Protein AF-A0A7M4AUD6-F1 (afdb_monomer)

Structure (mmCIF, N/CA/C/O backbone):
data_AF-A0A7M4AUD6-F1
#
_entry.id   AF-A0A7M4AUD6-F1
#
loop_
_atom_site.group_PDB
_atom_site.id
_atom_site.type_symbol
_atom_site.label_atom_id
_atom_site.label_alt_id
_atom_site.label_comp_id
_atom_site.label_asym_id
_atom_site.label_entity_id
_atom_site.label_seq_id
_atom_site.pdbx_PDB_ins_code
_atom_site.Cartn_x
_atom_site.Cartn_y
_atom_site.Cartn_z
_atom_site.occupancy
_atom_site.B_iso_or_equiv
_atom_site.auth_seq_id
_atom_site.auth_comp_id
_atom_site.auth_asym_id
_atom_site.auth_atom_id
_atom_site.pdbx_PDB_model_num
ATOM 1 N N . GLY A 1 1 ? 20.350 31.105 -46.836 1.00 32.88 1 GLY A N 1
ATOM 2 C CA . GLY A 1 1 ? 19.743 32.089 -47.760 1.00 32.88 1 GLY A CA 1
ATOM 3 C C . GLY A 1 1 ? 19.470 31.411 -49.088 1.00 32.88 1 GLY A C 1
ATOM 4 O O . GLY A 1 1 ? 19.935 30.295 -49.262 1.00 32.88 1 GLY A O 1
ATOM 5 N N . LEU A 1 2 ? 18.734 32.041 -50.006 1.00 40.56 2 LEU A N 1
ATOM 6 C CA . LEU A 1 2 ? 18.528 31.498 -51.355 1.00 40.56 2 LEU A CA 1
ATOM 7 C C . LEU A 1 2 ? 19.766 31.753 -52.230 1.00 40.56 2 LEU A C 1
ATOM 9 O O . LEU A 1 2 ? 19.821 32.790 -52.878 1.00 40.56 2 LEU A O 1
ATOM 13 N N . ASP A 1 3 ? 20.747 30.846 -52.207 1.00 39.34 3 ASP A N 1
ATOM 14 C CA . ASP A 1 3 ? 21.697 30.588 -53.307 1.00 39.34 3 ASP A CA 1
ATOM 15 C C . ASP A 1 3 ? 22.658 29.434 -52.949 1.00 39.34 3 ASP A C 1
ATOM 17 O O . ASP A 1 3 ? 22.878 29.162 -51.773 1.00 39.34 3 ASP A O 1
ATOM 21 N N . GLN A 1 4 ? 23.268 28.822 -53.977 1.00 40.28 4 GLN A N 1
ATOM 22 C CA . GLN A 1 4 ? 24.236 27.702 -53.929 1.00 40.28 4 GLN A CA 1
ATOM 23 C C . GLN A 1 4 ? 23.682 26.326 -53.474 1.00 40.28 4 GLN A C 1
ATOM 25 O O . GLN A 1 4 ? 23.536 26.060 -52.289 1.00 40.28 4 GLN A O 1
ATOM 30 N N . GLY A 1 5 ? 23.505 25.397 -54.428 1.00 42.16 5 GLY A N 1
ATOM 31 C CA . GLY A 1 5 ? 23.509 23.943 -54.159 1.00 42.16 5 GLY A CA 1
ATOM 32 C C . GLY A 1 5 ? 22.155 23.212 -54.106 1.00 42.16 5 GLY A C 1
ATOM 33 O O . GLY A 1 5 ? 21.534 23.122 -53.060 1.00 42.16 5 GLY A O 1
ATOM 34 N N . MET A 1 6 ? 21.758 22.607 -55.236 1.00 48.66 6 MET A N 1
ATOM 35 C CA . MET A 1 6 ? 20.867 21.428 -55.411 1.00 48.66 6 MET A CA 1
ATOM 36 C C . MET A 1 6 ? 19.474 21.319 -54.740 1.00 48.66 6 MET A C 1
ATOM 38 O O . MET A 1 6 ? 18.712 20.435 -55.150 1.00 48.66 6 MET A O 1
ATOM 42 N N . SER A 1 7 ? 19.088 22.193 -53.810 1.00 41.62 7 SER A N 1
ATOM 43 C CA . SER A 1 7 ? 17.767 22.176 -53.169 1.00 41.62 7 SER A CA 1
ATOM 44 C C . SER A 1 7 ? 16.634 22.143 -54.210 1.00 41.62 7 SER A C 1
ATOM 46 O O . SER A 1 7 ? 16.610 22.934 -55.156 1.00 41.62 7 SER A O 1
ATOM 48 N N . GLY A 1 8 ? 15.717 21.179 -54.068 1.00 52.88 8 GLY A N 1
ATOM 49 C CA . GLY A 1 8 ? 14.586 20.976 -54.983 1.00 52.88 8 GLY A CA 1
ATOM 50 C C . GLY A 1 8 ? 14.844 20.097 -56.220 1.00 52.88 8 GLY A C 1
ATOM 51 O O . GLY A 1 8 ? 14.014 20.105 -57.129 1.00 52.88 8 GLY A O 1
ATOM 52 N N . ARG A 1 9 ? 15.958 19.345 -56.299 1.00 64.94 9 ARG A N 1
ATOM 53 C CA . ARG A 1 9 ? 16.200 18.369 -57.394 1.00 64.94 9 ARG A CA 1
ATOM 54 C C . ARG A 1 9 ? 16.497 16.926 -56.982 1.00 64.94 9 ARG A C 1
ATOM 56 O O . ARG A 1 9 ? 16.438 16.055 -57.849 1.00 64.94 9 ARG A O 1
ATOM 63 N N . LEU A 1 10 ? 16.819 16.658 -55.720 1.00 82.31 10 LEU A N 1
ATOM 64 C CA . LEU A 1 10 ? 16.993 15.288 -55.229 1.00 82.31 10 LEU A CA 1
ATOM 65 C C . LEU A 1 10 ? 15.625 14.639 -54.921 1.00 82.31 10 LEU A C 1
ATOM 67 O O . LEU A 1 10 ? 14.692 15.362 -54.552 1.00 82.31 10 LEU A O 1
ATOM 71 N N . PRO A 1 11 ? 15.473 13.305 -55.071 1.00 84.88 11 PRO A N 1
ATOM 72 C CA . PRO A 1 11 ? 14.270 12.586 -54.638 1.00 84.88 11 PRO A CA 1
ATOM 73 C C . PRO A 1 11 ? 13.962 12.882 -53.169 1.00 84.88 11 PRO A C 1
ATOM 75 O O . PRO A 1 11 ? 14.894 13.059 -52.395 1.00 84.88 11 PRO A O 1
ATOM 78 N N . PHE A 1 12 ? 12.686 12.955 -52.782 1.00 87.50 12 PHE A N 1
ATOM 79 C CA . PHE A 1 12 ? 12.268 13.220 -51.392 1.00 87.50 12 PHE A CA 1
ATOM 80 C C . PHE A 1 12 ? 13.011 14.390 -50.712 1.00 87.50 12 PHE A C 1
ATOM 82 O O . PHE A 1 12 ? 13.318 14.331 -49.524 1.00 87.50 12 PHE A O 1
ATOM 89 N N . GLY A 1 13 ? 13.352 15.437 -51.474 1.00 87.00 13 GLY A N 1
ATOM 90 C CA . GLY A 1 13 ? 13.881 16.694 -50.943 1.00 87.00 13 GLY A CA 1
ATOM 91 C C . GLY A 1 13 ? 15.142 16.583 -50.079 1.00 87.00 13 GLY A C 1
ATOM 92 O O . GLY A 1 13 ? 15.299 17.424 -49.199 1.00 87.00 13 GLY A O 1
ATOM 93 N N . LEU A 1 14 ? 16.001 15.573 -50.299 1.00 90.62 14 LEU A N 1
ATOM 94 C CA . LEU A 1 14 ? 17.232 15.362 -49.518 1.00 90.62 14 LEU A CA 1
ATOM 95 C C . LEU A 1 14 ? 18.057 16.652 -49.389 1.00 90.62 14 LEU A C 1
ATOM 97 O O . LEU A 1 14 ? 18.409 17.265 -50.402 1.00 90.62 14 LEU A O 1
ATOM 101 N N . ASP A 1 15 ? 18.421 17.001 -48.157 1.00 90.81 15 ASP A N 1
ATOM 102 C CA . ASP A 1 15 ? 19.381 18.061 -47.857 1.00 90.81 15 ASP A CA 1
ATOM 103 C C . ASP A 1 15 ? 20.747 17.431 -47.559 1.00 90.81 15 ASP A C 1
ATOM 105 O O . ASP A 1 15 ? 20.981 16.894 -46.476 1.00 90.81 15 ASP A O 1
ATOM 109 N N . ILE A 1 16 ? 21.628 17.419 -48.563 1.00 92.50 16 ILE A N 1
ATOM 110 C CA . ILE A 1 16 ? 22.981 16.863 -48.446 1.00 92.50 16 ILE A CA 1
ATOM 111 C C . ILE A 1 16 ? 23.945 18.005 -48.137 1.00 92.50 16 ILE A C 1
ATOM 113 O O . ILE A 1 16 ? 24.205 18.855 -48.991 1.00 92.50 16 ILE A O 1
ATOM 117 N N . GLN A 1 17 ? 24.480 18.011 -46.920 1.00 92.12 17 GLN A N 1
ATOM 118 C CA . GLN A 1 17 ? 25.350 19.068 -46.417 1.00 92.12 17 GLN A CA 1
ATOM 119 C C . GLN A 1 17 ? 26.818 18.630 -46.459 1.00 92.12 17 GLN A C 1
ATOM 121 O O . GLN A 1 17 ? 27.155 17.497 -46.105 1.00 92.12 17 GLN A O 1
ATOM 126 N N . SER A 1 18 ? 27.695 19.533 -46.907 1.00 92.38 18 SER A N 1
ATOM 127 C CA . SER A 1 18 ? 29.137 19.274 -46.986 1.00 92.38 18 SER A CA 1
ATOM 128 C C . SER A 1 18 ? 29.755 19.229 -45.592 1.00 92.38 18 SER A C 1
ATOM 130 O O . SER A 1 18 ? 29.495 20.100 -44.762 1.00 92.38 18 SER A O 1
ATOM 132 N N . ARG A 1 19 ? 30.591 18.221 -45.357 1.00 89.62 19 ARG A N 1
ATOM 133 C CA . ARG A 1 19 ? 31.371 18.000 -44.134 1.00 89.62 19 ARG A CA 1
ATOM 134 C C . ARG A 1 19 ? 32.836 17.718 -44.510 1.00 89.62 19 ARG A C 1
ATOM 136 O O . ARG A 1 19 ? 33.504 16.890 -43.908 1.00 89.62 19 ARG A O 1
ATOM 143 N N . ASP A 1 20 ? 33.334 18.401 -45.541 1.00 83.06 20 ASP A N 1
ATOM 144 C CA . ASP A 1 20 ? 34.629 18.187 -46.206 1.00 83.06 20 ASP A CA 1
ATOM 145 C C . ASP A 1 20 ? 35.834 18.796 -45.464 1.00 83.06 20 ASP A C 1
ATOM 147 O O . ASP A 1 20 ? 36.933 18.902 -46.010 1.00 83.06 20 ASP A O 1
ATOM 151 N N . THR A 1 21 ? 35.653 19.185 -44.198 1.00 84.44 21 THR A N 1
ATOM 152 C CA . THR A 1 21 ? 36.737 19.679 -43.340 1.00 84.44 21 THR A CA 1
ATOM 153 C C . THR A 1 21 ? 36.951 18.756 -42.144 1.00 84.44 21 THR A C 1
ATOM 155 O O . THR A 1 21 ? 35.994 18.260 -41.546 1.00 84.44 21 THR A O 1
ATOM 158 N N . ALA A 1 22 ? 38.217 18.563 -41.762 1.00 77.94 22 ALA A N 1
ATOM 159 C CA . ALA A 1 22 ? 38.640 17.600 -40.738 1.00 77.94 22 ALA A CA 1
ATOM 160 C C . ALA A 1 22 ? 38.043 17.826 -39.331 1.00 77.94 22 ALA A C 1
ATOM 162 O O . ALA A 1 22 ? 38.144 16.945 -38.486 1.00 77.94 22 ALA A O 1
ATOM 163 N N . SER A 1 23 ? 37.424 18.984 -39.073 1.00 81.00 23 SER A N 1
ATOM 164 C CA . SER A 1 23 ? 36.702 19.306 -37.831 1.00 81.00 23 SER A CA 1
ATOM 165 C C . SER A 1 23 ? 35.174 19.252 -37.979 1.00 81.00 23 SER A C 1
ATOM 167 O O . SER A 1 23 ? 34.469 19.877 -37.194 1.00 81.00 23 SER A O 1
ATOM 169 N N . THR A 1 24 ? 34.670 18.619 -39.043 1.00 86.69 24 THR A N 1
ATOM 170 C CA . THR A 1 24 ? 33.230 18.487 -39.341 1.00 86.69 24 THR A CA 1
ATOM 171 C C . THR A 1 24 ? 32.857 17.165 -40.020 1.00 86.69 24 THR A C 1
ATOM 173 O O . THR A 1 24 ? 31.675 16.820 -40.029 1.00 86.69 24 THR A O 1
ATOM 176 N N . GLN A 1 25 ? 33.825 16.454 -40.614 1.00 91.75 25 GLN A N 1
ATOM 177 C CA . GLN A 1 25 ? 33.638 15.126 -41.207 1.00 91.75 25 GLN A CA 1
ATOM 178 C C . GLN A 1 25 ? 33.206 14.101 -40.152 1.00 91.75 25 GLN A C 1
ATOM 180 O O . GLN A 1 25 ? 33.676 14.144 -39.015 1.00 91.75 25 GLN A O 1
ATOM 185 N N . VAL A 1 26 ? 32.370 13.139 -40.540 1.00 95.25 26 VAL A N 1
ATOM 186 C CA . VAL A 1 26 ? 32.056 11.998 -39.670 1.00 95.25 26 VAL A CA 1
ATOM 187 C C . VAL A 1 26 ? 33.244 11.039 -39.713 1.00 95.25 26 VAL A C 1
ATOM 189 O O . VAL A 1 26 ? 33.666 10.628 -40.797 1.00 95.25 26 VAL A O 1
ATOM 192 N N . THR A 1 27 ? 33.803 10.703 -38.552 1.00 95.12 27 THR A N 1
ATOM 193 C CA . THR A 1 27 ? 34.946 9.792 -38.389 1.00 95.12 27 THR A CA 1
ATOM 194 C C . THR A 1 27 ? 34.525 8.512 -37.677 1.00 95.12 27 THR A C 1
ATOM 196 O O . THR A 1 27 ? 33.430 8.429 -37.134 1.00 95.12 27 THR A O 1
ATOM 199 N N . PHE A 1 28 ? 35.413 7.521 -37.599 1.00 94.31 28 PHE A N 1
ATOM 200 C CA . PHE A 1 28 ? 35.179 6.307 -36.810 1.00 94.31 28 PHE A CA 1
ATOM 201 C C . PHE A 1 28 ? 34.863 6.581 -35.325 1.00 94.31 28 PHE A C 1
ATOM 203 O O . PHE A 1 28 ? 34.164 5.796 -34.699 1.00 94.31 28 PHE A O 1
ATOM 210 N N . THR A 1 29 ? 35.334 7.699 -34.759 1.00 92.56 29 THR A N 1
ATOM 211 C CA . THR A 1 29 ? 35.031 8.100 -33.371 1.00 92.56 29 THR A CA 1
ATOM 212 C C . THR A 1 29 ? 33.822 9.032 -33.244 1.00 92.56 29 THR A C 1
ATOM 214 O O . THR A 1 29 ? 33.433 9.346 -32.123 1.00 92.56 29 THR A O 1
ATOM 217 N N . THR A 1 30 ? 33.253 9.512 -34.356 1.00 94.31 30 THR A N 1
ATOM 218 C CA . THR A 1 30 ? 32.030 10.341 -34.370 1.00 94.31 30 THR A CA 1
ATOM 219 C C . THR A 1 30 ? 30.883 9.734 -35.181 1.00 94.31 30 THR A C 1
ATOM 221 O O . THR A 1 30 ? 29.860 10.383 -35.380 1.00 94.31 30 THR A O 1
ATOM 224 N N . MET A 1 31 ? 31.018 8.484 -35.631 1.00 94.06 31 MET A N 1
ATOM 225 C CA . MET A 1 31 ? 29.926 7.693 -36.193 1.00 94.06 31 MET A CA 1
ATOM 226 C C . MET A 1 31 ? 29.194 6.915 -35.098 1.00 94.06 31 MET A C 1
ATOM 228 O O . MET A 1 31 ? 29.800 6.458 -34.133 1.00 94.06 31 MET A O 1
ATOM 232 N N . ASP A 1 32 ? 27.900 6.722 -35.305 1.00 93.44 32 ASP A N 1
ATOM 233 C CA . ASP A 1 32 ? 27.017 5.907 -34.479 1.00 93.44 32 ASP A CA 1
ATOM 234 C C . ASP A 1 32 ? 26.301 4.876 -35.360 1.00 93.44 32 ASP A C 1
ATOM 236 O O . ASP A 1 32 ? 25.828 5.211 -36.454 1.00 93.44 32 ASP A O 1
ATOM 240 N N . LEU A 1 33 ? 26.223 3.632 -34.888 1.00 93.69 33 LEU A N 1
ATOM 241 C CA . LEU A 1 33 ? 25.530 2.526 -35.546 1.00 93.69 33 LEU A CA 1
ATOM 242 C C . LEU A 1 33 ? 24.114 2.424 -34.982 1.00 93.69 33 LEU A C 1
ATOM 244 O O . LEU A 1 33 ? 23.814 1.570 -34.156 1.00 93.69 33 LEU A O 1
ATOM 248 N N . ALA A 1 34 ? 23.254 3.325 -35.449 1.00 93.31 34 ALA A N 1
ATOM 249 C CA . ALA A 1 34 ? 21.864 3.428 -35.016 1.00 93.31 34 ALA A CA 1
ATOM 250 C C . ALA A 1 34 ? 21.005 2.202 -35.376 1.00 93.31 34 ALA A C 1
ATOM 252 O O . ALA A 1 34 ? 19.986 1.969 -34.733 1.00 93.31 34 ALA A O 1
ATOM 253 N N . ASP A 1 35 ? 21.431 1.420 -36.370 1.00 93.75 35 ASP A N 1
ATOM 254 C CA . ASP A 1 35 ? 20.956 0.056 -36.584 1.00 93.75 35 ASP A CA 1
ATOM 255 C C . ASP A 1 35 ? 22.122 -0.827 -37.080 1.00 93.75 35 ASP A C 1
ATOM 257 O O . ASP A 1 35 ? 22.468 -0.793 -38.270 1.00 93.75 35 ASP A O 1
ATOM 261 N N . PRO A 1 36 ? 22.766 -1.595 -36.179 1.00 92.19 36 PRO A N 1
ATOM 262 C CA . PRO A 1 36 ? 23.865 -2.491 -36.522 1.00 92.19 36 PRO A CA 1
ATOM 263 C C . PRO A 1 36 ? 23.391 -3.867 -37.022 1.00 92.19 36 PRO A C 1
ATOM 265 O O . PRO A 1 36 ? 24.218 -4.622 -37.535 1.00 92.19 36 PRO A O 1
ATOM 268 N N . PHE A 1 37 ? 22.100 -4.197 -36.888 1.00 93.12 37 PHE A N 1
ATOM 269 C CA . PHE A 1 37 ? 21.542 -5.533 -37.147 1.00 93.12 37 PHE A CA 1
ATOM 270 C C . PHE A 1 37 ? 20.796 -5.626 -38.490 1.00 93.12 37 PHE A C 1
ATOM 272 O O . PHE A 1 37 ? 20.605 -6.719 -39.023 1.00 93.12 37 PHE A O 1
ATOM 279 N N . HIS A 1 38 ? 20.448 -4.487 -39.103 1.00 94.81 38 HIS A N 1
ATOM 280 C CA . HIS A 1 38 ? 19.862 -4.413 -40.445 1.00 94.81 38 HIS A CA 1
ATOM 281 C C . HIS A 1 38 ? 20.625 -5.281 -41.475 1.00 94.81 38 HIS A C 1
ATOM 283 O O . HIS A 1 38 ? 21.850 -5.161 -41.561 1.00 94.81 38 HIS A O 1
ATOM 289 N N . PRO A 1 39 ? 19.958 -6.006 -42.403 1.00 93.69 39 PRO A N 1
ATOM 290 C CA . PRO A 1 39 ? 20.585 -6.836 -43.456 1.00 93.69 39 PRO A CA 1
ATOM 291 C C . PRO A 1 39 ? 21.503 -6.123 -44.478 1.00 93.69 39 PRO A C 1
ATOM 293 O O . PRO A 1 39 ? 21.916 -6.705 -45.486 1.00 93.69 39 PRO A O 1
ATOM 296 N N . ILE A 1 40 ? 21.808 -4.839 -44.261 1.00 95.19 40 ILE A N 1
ATOM 297 C CA . ILE A 1 40 ? 22.865 -4.096 -44.966 1.00 95.19 40 ILE A CA 1
ATOM 298 C C . ILE A 1 40 ? 24.208 -4.215 -44.215 1.00 95.19 40 ILE A C 1
ATOM 300 O O . ILE A 1 40 ? 25.267 -4.222 -44.844 1.00 95.19 40 ILE A O 1
ATOM 304 N N . MET A 1 41 ? 24.160 -4.396 -42.895 1.00 93.31 41 MET A N 1
ATOM 305 C CA . MET A 1 41 ? 25.296 -4.595 -41.995 1.00 93.31 41 MET A CA 1
ATOM 306 C C . MET A 1 41 ? 25.740 -6.072 -41.895 1.00 93.31 41 MET A C 1
ATOM 308 O O . MET A 1 41 ? 26.772 -6.352 -41.290 1.00 93.31 41 MET A O 1
ATOM 312 N N . ASP A 1 42 ? 25.040 -7.001 -42.569 1.00 90.44 42 ASP A N 1
ATOM 313 C CA . ASP A 1 42 ? 25.424 -8.410 -42.790 1.00 90.44 42 ASP A CA 1
ATOM 314 C C . ASP A 1 42 ? 26.950 -8.583 -42.978 1.00 90.44 42 ASP A C 1
ATOM 316 O O . ASP A 1 42 ? 27.497 -8.260 -44.038 1.00 90.44 42 ASP A O 1
ATOM 320 N N . ASN A 1 43 ? 27.638 -9.178 -41.998 1.00 88.25 43 ASN A N 1
ATOM 321 C CA . ASN A 1 43 ? 29.085 -9.469 -42.036 1.00 88.25 43 ASN A CA 1
ATOM 322 C C . ASN A 1 43 ? 29.997 -8.225 -42.205 1.00 88.25 43 ASN A C 1
ATOM 324 O O . ASN A 1 43 ? 31.140 -8.341 -42.657 1.00 88.25 43 ASN A O 1
ATOM 328 N N . VAL A 1 44 ? 29.521 -7.030 -41.848 1.00 90.19 44 VAL A N 1
ATOM 329 C CA . VAL A 1 44 ? 30.289 -5.779 -41.901 1.00 90.19 44 VAL A CA 1
ATOM 330 C C . VAL A 1 44 ? 31.109 -5.620 -40.618 1.00 90.19 44 VAL A C 1
ATOM 332 O O . VAL A 1 44 ? 30.590 -5.229 -39.577 1.00 90.19 44 VAL A O 1
ATOM 335 N N . ASN A 1 45 ? 32.418 -5.896 -40.681 1.00 88.62 45 ASN A N 1
ATOM 336 C CA . ASN A 1 45 ? 33.321 -5.631 -39.556 1.00 88.62 45 ASN A CA 1
ATOM 337 C C . ASN A 1 45 ? 33.435 -4.117 -39.317 1.00 88.62 45 ASN A C 1
ATOM 339 O O . ASN A 1 45 ? 34.092 -3.404 -40.077 1.00 88.62 45 ASN A O 1
ATOM 343 N N . THR A 1 46 ? 32.822 -3.641 -38.237 1.00 88.31 46 THR A N 1
ATOM 344 C CA . THR A 1 46 ? 32.722 -2.220 -37.877 1.00 88.31 46 THR A CA 1
ATOM 345 C C . THR A 1 46 ? 34.090 -1.554 -37.696 1.00 88.31 46 THR A C 1
ATOM 347 O O . THR A 1 46 ? 34.279 -0.410 -38.097 1.00 88.31 46 THR A O 1
ATOM 350 N N . ASN A 1 47 ? 35.101 -2.285 -37.221 1.00 89.56 47 ASN A N 1
ATOM 351 C CA . ASN A 1 47 ? 36.463 -1.762 -37.063 1.00 89.56 47 ASN A CA 1
ATOM 352 C C . ASN A 1 47 ? 37.131 -1.379 -38.400 1.00 89.56 47 ASN A C 1
ATOM 354 O O . ASN A 1 47 ? 38.097 -0.619 -38.408 1.00 89.56 47 ASN A O 1
ATOM 358 N N . ALA A 1 48 ? 36.631 -1.867 -39.543 1.00 88.88 48 ALA A N 1
ATOM 359 C CA . ALA A 1 48 ? 37.172 -1.507 -40.854 1.00 88.88 48 ALA A CA 1
ATOM 360 C C . ALA A 1 48 ? 36.942 -0.025 -41.213 1.00 88.88 48 ALA A C 1
ATOM 362 O O . ALA A 1 48 ? 37.763 0.548 -41.930 1.00 88.88 48 ALA A O 1
ATOM 363 N N . PHE A 1 49 ? 35.896 0.615 -40.668 1.00 91.31 49 PHE A N 1
ATOM 364 C CA . PHE A 1 49 ? 35.634 2.052 -40.838 1.00 91.31 49 PHE A CA 1
ATOM 365 C C . PHE A 1 49 ? 36.808 2.925 -40.355 1.00 91.31 49 PHE A C 1
ATOM 367 O O . PHE A 1 49 ? 37.091 3.965 -40.947 1.00 91.31 49 PHE A O 1
ATOM 374 N N . GLN A 1 50 ? 37.564 2.476 -39.343 1.00 91.62 50 GLN A N 1
ATOM 375 C CA . GLN A 1 50 ? 38.764 3.171 -38.863 1.00 91.62 50 GLN A CA 1
ATOM 376 C C . GLN A 1 50 ? 39.859 3.293 -39.940 1.00 91.62 50 GLN A C 1
ATOM 378 O O . GLN A 1 50 ? 40.656 4.230 -39.906 1.00 91.62 50 GLN A O 1
ATOM 383 N N . GLY A 1 51 ? 39.910 2.352 -40.889 1.00 87.38 51 GLY A N 1
ATOM 384 C CA . GLY A 1 51 ? 40.964 2.234 -41.897 1.00 87.38 51 GLY A CA 1
ATOM 385 C C . GLY A 1 51 ? 40.675 2.898 -43.245 1.00 87.38 51 GLY A C 1
ATOM 386 O O . GLY A 1 51 ? 41.453 2.690 -44.175 1.00 87.38 51 GLY A O 1
ATOM 387 N N . PHE A 1 52 ? 39.575 3.647 -43.388 1.00 89.44 52 PHE A N 1
ATOM 388 C CA . PHE A 1 52 ? 39.176 4.245 -44.670 1.00 89.44 52 PHE A CA 1
ATOM 389 C C . PHE A 1 52 ? 40.178 5.298 -45.167 1.00 89.44 52 PHE A C 1
ATOM 391 O O . PHE A 1 52 ? 40.639 5.218 -46.307 1.00 89.44 52 PHE A O 1
ATOM 398 N N . ASP A 1 53 ? 40.572 6.244 -44.310 1.00 85.06 53 ASP A N 1
ATOM 399 C CA . ASP A 1 53 ? 41.620 7.225 -44.604 1.00 85.06 53 ASP A CA 1
ATOM 400 C C . ASP A 1 53 ? 42.573 7.459 -43.415 1.00 85.06 53 ASP A C 1
ATOM 402 O O . ASP A 1 53 ? 42.406 6.913 -42.324 1.00 85.06 53 ASP A O 1
ATOM 406 N N . ALA A 1 54 ? 43.604 8.284 -43.626 1.00 85.06 54 ALA A N 1
ATOM 407 C CA . ALA A 1 54 ? 44.639 8.582 -42.629 1.00 85.06 54 ALA A CA 1
ATOM 408 C C . ALA A 1 54 ? 44.156 9.412 -41.415 1.00 85.06 54 ALA A C 1
ATOM 410 O O . ALA A 1 54 ? 44.947 9.697 -40.516 1.00 85.06 54 ALA A O 1
ATOM 411 N N . THR A 1 55 ? 42.885 9.813 -41.398 1.00 86.06 55 THR A N 1
ATOM 412 C CA . THR A 1 55 ? 42.185 10.507 -40.306 1.00 86.06 55 THR A CA 1
ATOM 413 C C . THR A 1 55 ? 41.012 9.693 -39.745 1.00 86.06 55 THR A C 1
ATOM 415 O O . THR A 1 55 ? 40.254 10.208 -38.924 1.00 86.06 55 THR A O 1
ATOM 418 N N . SER A 1 56 ? 40.850 8.436 -40.183 1.00 91.31 56 SER A N 1
ATOM 419 C CA . SER A 1 56 ? 39.672 7.599 -39.918 1.00 91.31 56 SER A CA 1
ATOM 420 C C . SER A 1 56 ? 38.350 8.276 -40.317 1.00 91.31 56 SER A C 1
ATOM 422 O O . SER A 1 56 ? 37.336 8.112 -39.640 1.00 91.31 56 SER A O 1
ATOM 424 N N . GLY A 1 57 ? 38.365 9.058 -41.402 1.00 92.38 57 GLY A N 1
ATOM 425 C CA . GLY A 1 57 ? 37.182 9.667 -42.004 1.00 92.38 57 GLY A CA 1
ATOM 426 C C . GLY A 1 57 ? 36.267 8.619 -42.642 1.00 92.38 57 GLY A C 1
ATOM 427 O O . GLY A 1 57 ? 36.714 7.772 -43.410 1.00 92.38 57 GLY A O 1
ATOM 428 N N . VAL A 1 58 ? 34.975 8.686 -42.320 1.00 94.31 58 VAL A N 1
ATOM 429 C CA . VAL A 1 58 ? 33.930 7.756 -42.784 1.00 94.31 58 VAL A CA 1
ATOM 430 C C . VAL A 1 58 ? 33.011 8.426 -43.807 1.00 94.31 58 VAL A C 1
ATOM 432 O O . VAL A 1 58 ? 32.656 7.804 -44.807 1.00 94.31 58 VAL A O 1
ATOM 435 N N . ALA A 1 59 ? 32.664 9.704 -43.608 1.00 94.75 59 ALA A N 1
ATOM 436 C CA . ALA A 1 59 ? 31.910 10.486 -44.588 1.00 94.75 59 ALA A CA 1
ATOM 437 C C . ALA A 1 59 ? 32.270 11.982 -44.562 1.00 94.75 59 ALA A C 1
ATOM 439 O O . ALA A 1 59 ? 32.301 12.619 -43.508 1.00 94.75 59 ALA A O 1
ATOM 440 N N . GLN A 1 60 ? 32.467 12.553 -45.755 1.00 93.94 60 GLN A N 1
ATOM 441 C CA . GLN A 1 60 ? 32.733 13.986 -45.986 1.00 93.94 60 GLN A CA 1
ATOM 442 C C . GLN A 1 60 ? 31.458 14.780 -46.339 1.00 93.94 60 GLN A C 1
ATOM 444 O O . GLN A 1 60 ? 31.519 15.933 -46.761 1.00 93.94 60 GLN A O 1
ATOM 449 N N . ALA A 1 61 ? 30.286 14.167 -46.172 1.00 94.88 61 ALA A N 1
ATOM 450 C CA . ALA A 1 61 ? 28.977 14.801 -46.277 1.00 94.88 61 ALA A CA 1
ATOM 451 C C . ALA A 1 61 ? 27.969 14.057 -45.392 1.00 94.88 61 ALA A C 1
ATOM 453 O O . ALA A 1 61 ? 28.199 12.907 -45.015 1.00 94.88 61 ALA A O 1
ATOM 454 N N . VAL A 1 62 ? 26.837 14.690 -45.096 1.00 95.69 62 VAL A N 1
ATOM 455 C CA . VAL A 1 62 ? 25.734 14.111 -44.310 1.00 95.69 62 VAL A CA 1
ATOM 456 C C . VAL A 1 62 ? 24.393 14.413 -44.970 1.00 95.69 62 VAL A C 1
ATOM 458 O O . VAL A 1 62 ? 24.218 15.467 -45.581 1.00 95.69 62 VAL A O 1
ATOM 461 N N . LEU A 1 63 ? 23.436 13.497 -44.838 1.00 95.12 63 LEU A N 1
ATOM 462 C CA . LEU A 1 63 ? 22.023 13.784 -45.053 1.00 95.12 63 LEU A CA 1
ATOM 463 C C . LEU A 1 63 ? 21.457 14.415 -43.781 1.00 95.12 63 LEU A C 1
ATOM 465 O O . LEU A 1 63 ? 21.298 13.733 -42.769 1.00 95.12 63 LEU A O 1
ATOM 469 N N . ASN A 1 64 ? 21.122 15.700 -43.851 1.00 92.81 64 ASN A N 1
ATOM 470 C CA . ASN A 1 64 ? 20.479 16.404 -42.754 1.00 92.81 64 ASN A CA 1
ATOM 471 C C . ASN A 1 64 ? 18.978 16.078 -42.721 1.00 92.81 64 ASN A C 1
ATOM 473 O O . ASN A 1 64 ? 18.234 16.373 -43.658 1.00 92.81 64 ASN A O 1
ATOM 477 N N . THR A 1 65 ? 18.523 15.466 -41.628 1.00 90.19 65 THR A N 1
ATOM 478 C CA . THR A 1 65 ? 17.133 15.001 -41.461 1.00 90.19 65 THR A CA 1
ATOM 479 C C . THR A 1 65 ? 16.296 15.911 -40.556 1.00 90.19 65 THR A C 1
ATOM 481 O O . THR A 1 65 ? 15.249 15.513 -40.050 1.00 90.19 65 THR A O 1
ATOM 484 N N . LYS A 1 66 ? 16.700 17.179 -40.389 1.00 89.38 66 LYS A N 1
ATOM 485 C CA . LYS A 1 66 ? 15.967 18.186 -39.592 1.00 89.38 66 LYS A CA 1
ATOM 486 C C . LYS A 1 66 ? 14.789 18.825 -40.341 1.00 89.38 66 LYS A C 1
ATOM 488 O O . LYS A 1 66 ? 14.239 19.838 -39.909 1.00 89.38 66 LYS A O 1
ATOM 493 N N . SER A 1 67 ? 14.416 18.279 -41.499 1.00 82.19 67 SER A N 1
ATOM 494 C CA . SER A 1 67 ? 13.417 18.880 -42.379 1.00 82.19 67 SER A CA 1
ATOM 495 C C . SER A 1 67 ? 11.994 18.640 -41.871 1.00 82.19 67 SER A C 1
ATOM 497 O O . SER A 1 67 ? 11.485 17.525 -41.916 1.00 82.19 67 SER A O 1
ATOM 499 N N . VAL A 1 68 ? 11.313 19.714 -41.463 1.00 77.38 68 VAL A N 1
ATOM 500 C CA . VAL A 1 68 ? 9.903 19.689 -41.021 1.00 77.38 68 VAL A CA 1
ATOM 501 C C . VAL A 1 68 ? 8.885 19.595 -42.173 1.00 77.38 68 VAL A C 1
ATOM 503 O O . VAL A 1 68 ? 7.686 19.753 -41.955 1.00 77.38 68 VAL A O 1
ATOM 506 N N . SER A 1 69 ? 9.333 19.377 -43.415 1.00 85.50 69 SER A N 1
ATOM 507 C CA . SER A 1 69 ? 8.437 19.222 -44.568 1.00 85.50 69 SER A CA 1
ATOM 508 C C . SER A 1 69 ? 8.058 17.760 -44.782 1.00 85.50 69 SER A C 1
ATOM 510 O O . SER A 1 69 ? 8.930 16.913 -44.955 1.00 85.50 69 SER A O 1
ATOM 512 N N . SER A 1 70 ? 6.762 17.474 -44.913 1.00 85.50 70 SER A N 1
ATOM 513 C CA . SER A 1 70 ? 6.254 16.147 -45.299 1.00 85.50 70 SER A CA 1
ATOM 514 C C . SER A 1 70 ? 6.658 15.709 -46.717 1.00 85.50 70 SER A C 1
ATOM 516 O O . SER A 1 70 ? 6.509 14.542 -47.063 1.00 85.50 70 SER A O 1
ATOM 518 N N . SER A 1 71 ? 7.199 16.614 -47.543 1.00 86.12 71 SER A N 1
ATOM 519 C CA . SER A 1 71 ? 7.792 16.283 -48.850 1.00 86.12 71 SER A CA 1
ATOM 520 C C . SER A 1 71 ? 9.245 15.807 -48.782 1.00 86.12 71 SER A C 1
ATOM 522 O O . SER A 1 71 ? 9.773 15.344 -49.795 1.00 86.12 71 SER A O 1
ATOM 524 N N . ASN A 1 72 ? 9.906 15.983 -47.634 1.00 90.06 72 ASN A N 1
ATOM 525 C CA . ASN A 1 72 ? 11.345 15.802 -47.478 1.00 90.06 72 ASN A CA 1
ATOM 526 C C . ASN A 1 72 ? 11.634 14.637 -46.526 1.00 90.06 72 ASN A C 1
ATOM 528 O O . ASN A 1 72 ? 10.846 14.386 -45.620 1.00 90.06 72 ASN A O 1
ATOM 532 N N . VAL A 1 73 ? 12.759 13.936 -46.675 1.00 91.88 73 VAL A N 1
ATOM 533 C CA . VAL A 1 73 ? 13.216 12.977 -45.648 1.00 91.88 73 VAL A CA 1
ATOM 534 C C . VAL A 1 73 ? 13.438 13.730 -44.319 1.00 91.88 73 VAL A C 1
ATOM 536 O O . VAL A 1 73 ? 14.072 14.788 -44.340 1.00 91.88 73 VAL A O 1
ATOM 539 N N . PRO A 1 74 ? 12.918 13.243 -43.172 1.00 93.12 74 PRO A N 1
ATOM 540 C CA . PRO A 1 74 ? 12.269 11.945 -42.943 1.00 93.12 74 PRO A CA 1
ATOM 541 C C . PRO A 1 74 ? 10.747 11.937 -43.178 1.00 93.12 74 PRO A C 1
ATOM 543 O O . PRO A 1 74 ? 10.171 10.868 -43.353 1.00 93.12 74 PRO A O 1
ATOM 546 N N . GLY A 1 75 ? 10.078 13.095 -43.215 1.00 92.31 75 GLY A N 1
ATOM 547 C CA . GLY A 1 75 ? 8.618 13.209 -43.353 1.00 92.31 75 GLY A CA 1
ATOM 548 C C . GLY A 1 75 ? 8.030 12.522 -44.596 1.00 92.31 75 GLY A C 1
ATOM 549 O O . GLY A 1 75 ? 6.941 11.958 -44.523 1.00 92.31 75 GLY A O 1
ATOM 550 N N . ALA A 1 76 ? 8.774 12.474 -45.704 1.00 91.94 76 ALA A N 1
ATOM 551 C CA . ALA A 1 76 ? 8.407 11.732 -46.914 1.00 91.94 76 ALA A CA 1
ATOM 552 C C . ALA A 1 76 ? 8.278 10.214 -46.682 1.00 91.94 76 ALA A C 1
ATOM 554 O O . ALA A 1 76 ? 7.490 9.556 -47.356 1.00 91.94 76 ALA A O 1
ATOM 555 N N . CYS A 1 77 ? 9.022 9.679 -45.712 1.00 93.75 77 CYS A N 1
ATOM 556 C CA . CYS A 1 77 ? 8.998 8.286 -45.263 1.00 93.75 77 CYS A CA 1
ATOM 557 C C . CYS A 1 77 ? 8.042 8.103 -44.062 1.00 93.75 77 CYS A C 1
ATOM 559 O O . CYS A 1 77 ? 8.194 7.159 -43.298 1.00 93.75 77 CYS A O 1
ATOM 561 N N . ASN A 1 78 ? 7.104 9.034 -43.837 1.00 92.81 78 ASN A N 1
ATOM 562 C CA . ASN A 1 78 ? 6.260 9.120 -42.636 1.00 92.81 78 ASN A CA 1
ATOM 563 C C . ASN A 1 78 ? 7.033 9.316 -41.308 1.00 92.81 78 ASN A C 1
ATOM 565 O O . ASN A 1 78 ? 6.526 8.977 -40.244 1.00 92.81 78 ASN A O 1
ATOM 569 N N . GLY A 1 79 ? 8.247 9.877 -41.349 1.00 93.50 79 GLY A N 1
ATOM 570 C CA . GLY A 1 79 ? 9.075 10.126 -40.163 1.00 93.50 79 GLY A CA 1
ATOM 571 C C . GLY A 1 79 ? 10.106 9.029 -39.877 1.00 93.50 79 GLY A C 1
ATOM 572 O O . GLY A 1 79 ? 10.358 8.157 -40.708 1.00 93.50 79 GLY A O 1
ATOM 573 N N . PHE A 1 80 ? 10.731 9.110 -38.702 1.00 93.25 80 PHE A N 1
ATOM 574 C CA . PHE A 1 80 ? 11.753 8.168 -38.232 1.00 93.25 80 PHE A CA 1
ATOM 575 C C . PHE A 1 80 ? 11.141 6.851 -37.719 1.00 93.25 80 PHE A C 1
ATOM 577 O O . PHE A 1 80 ? 10.030 6.860 -37.183 1.00 93.25 80 PHE A O 1
ATOM 584 N N . MET A 1 81 ? 11.865 5.734 -37.852 1.00 92.31 81 MET A N 1
ATOM 585 C CA . MET A 1 81 ? 11.417 4.391 -37.439 1.00 92.31 81 MET A CA 1
ATOM 586 C C . MET A 1 81 ? 11.029 4.280 -35.959 1.00 92.31 81 MET A C 1
ATOM 588 O O . MET A 1 81 ? 10.062 3.588 -35.637 1.00 92.31 81 MET A O 1
ATOM 592 N N . GLU A 1 82 ? 11.730 5.009 -35.090 1.00 86.62 82 GLU A N 1
ATOM 593 C CA . GLU A 1 82 ? 11.518 5.073 -33.640 1.00 86.62 82 GLU A CA 1
ATOM 594 C C . GLU A 1 82 ? 10.190 5.772 -33.286 1.00 86.62 82 GLU A C 1
ATOM 596 O O . GLU A 1 82 ? 9.655 5.605 -32.202 1.00 86.62 82 GLU A O 1
ATOM 601 N N . ASN A 1 83 ? 9.623 6.539 -34.226 1.00 88.25 83 ASN A N 1
ATOM 602 C CA . ASN A 1 83 ? 8.345 7.247 -34.088 1.00 88.25 83 ASN A CA 1
ATOM 603 C C . ASN A 1 83 ? 7.258 6.626 -34.995 1.00 88.25 83 ASN A C 1
ATOM 605 O O . ASN A 1 83 ? 6.358 7.317 -35.471 1.00 88.25 83 ASN A O 1
ATOM 609 N N . GLY A 1 84 ? 7.378 5.333 -35.321 1.00 89.25 84 GLY A N 1
ATOM 610 C CA . GLY A 1 84 ? 6.432 4.604 -36.178 1.00 89.25 84 GLY A CA 1
ATOM 611 C C . GLY A 1 84 ? 6.547 4.880 -37.681 1.00 89.25 84 GLY A C 1
ATOM 612 O O . GLY A 1 84 ? 5.879 4.217 -38.478 1.00 89.25 84 GLY A O 1
ATOM 613 N N . GLY A 1 85 ? 7.416 5.809 -38.087 1.00 93.38 85 GLY A N 1
ATOM 614 C CA . GLY A 1 85 ? 7.721 6.097 -39.485 1.00 93.38 85 GLY A CA 1
ATOM 615 C C . GLY A 1 85 ? 8.545 5.002 -40.165 1.00 93.38 85 GLY A C 1
ATOM 616 O O . GLY A 1 85 ? 8.744 3.913 -39.626 1.00 93.38 85 GLY A O 1
ATOM 617 N N . TYR A 1 86 ? 9.026 5.299 -41.369 1.00 94.81 86 TYR A N 1
ATOM 618 C CA . TYR A 1 86 ? 9.728 4.351 -42.241 1.00 94.81 86 TYR A CA 1
ATOM 619 C C . TYR A 1 86 ? 11.075 4.885 -42.758 1.00 94.81 86 TYR A C 1
ATOM 621 O O . TYR A 1 86 ? 11.612 4.362 -43.738 1.00 94.81 86 TYR A O 1
ATOM 629 N N . PHE A 1 87 ? 11.622 5.939 -42.135 1.00 95.88 87 PHE A N 1
ATOM 630 C CA . PHE A 1 87 ? 13.029 6.308 -42.289 1.00 95.88 87 PHE A CA 1
ATOM 631 C C . PHE A 1 87 ? 13.882 5.646 -41.202 1.00 95.88 87 PHE A C 1
ATOM 633 O O . PHE A 1 87 ? 13.837 6.043 -40.036 1.00 95.88 87 PHE A O 1
ATOM 640 N N . GLN A 1 88 ? 14.678 4.662 -41.609 1.00 95.50 88 GLN A N 1
ATOM 641 C CA . GLN A 1 88 ? 15.657 3.972 -40.777 1.00 95.50 88 GLN A CA 1
ATOM 642 C C . GLN A 1 88 ? 17.025 4.644 -40.924 1.00 95.50 88 GLN A C 1
ATOM 644 O O . GLN A 1 88 ? 17.506 4.871 -42.041 1.00 95.50 88 GLN A O 1
ATOM 649 N N . ARG A 1 89 ? 17.670 4.949 -39.797 1.00 95.12 89 ARG A N 1
ATOM 650 C CA . ARG A 1 89 ? 19.057 5.427 -39.745 1.00 95.12 89 ARG A CA 1
ATOM 651 C C . ARG A 1 89 ? 19.929 4.223 -39.419 1.00 95.12 89 ARG A C 1
ATOM 653 O O . ARG A 1 89 ? 19.804 3.696 -38.328 1.00 95.12 89 ARG A O 1
ATOM 660 N N . LEU A 1 90 ? 20.794 3.801 -40.339 1.00 96.25 90 LEU A N 1
ATOM 661 C CA . LEU A 1 90 ? 21.710 2.682 -40.078 1.00 96.25 90 LEU A CA 1
ATOM 662 C C . LEU A 1 90 ? 23.024 3.198 -39.488 1.00 96.25 90 LEU A C 1
ATOM 664 O O . LEU A 1 90 ? 23.548 2.647 -38.526 1.00 96.25 90 LEU A O 1
ATOM 668 N N . ILE A 1 91 ? 23.529 4.306 -40.045 1.00 96.88 91 ILE A N 1
ATOM 669 C CA . ILE A 1 91 ? 24.729 4.993 -39.560 1.00 96.88 91 ILE A CA 1
ATOM 670 C C . ILE A 1 91 ? 24.478 6.507 -39.543 1.00 96.88 91 ILE A C 1
ATOM 672 O O . ILE A 1 91 ? 24.076 7.089 -40.559 1.00 96.88 91 ILE A O 1
ATOM 676 N N . ARG A 1 92 ? 24.728 7.150 -38.399 1.00 95.75 92 ARG A N 1
ATOM 677 C CA . ARG A 1 92 ? 24.542 8.595 -38.146 1.00 95.75 92 ARG A CA 1
ATOM 678 C C . ARG A 1 92 ? 25.767 9.200 -37.444 1.00 95.75 92 ARG A C 1
ATOM 680 O O . ARG A 1 92 ? 26.733 8.486 -37.193 1.00 95.75 92 ARG A O 1
ATOM 687 N N . SER A 1 93 ? 25.754 10.503 -37.172 1.00 95.12 93 SER A N 1
ATOM 688 C CA . SER A 1 93 ? 26.779 11.167 -36.353 1.00 95.12 93 SER A CA 1
ATOM 689 C C . SER A 1 93 ? 26.432 11.114 -34.858 1.00 95.12 93 SER A C 1
ATOM 691 O O . SER A 1 93 ? 25.266 11.274 -34.497 1.00 95.12 93 SER A O 1
ATOM 693 N N . THR A 1 94 ? 27.432 10.965 -33.983 1.00 93.81 94 THR A N 1
ATOM 694 C CA . THR A 1 94 ? 27.281 11.196 -32.530 1.00 93.81 94 THR A CA 1
ATOM 695 C C . THR A 1 94 ? 27.239 12.685 -32.179 1.00 93.81 94 THR A C 1
ATOM 697 O O . THR A 1 94 ? 26.665 13.052 -31.159 1.00 93.81 94 THR A O 1
ATOM 700 N N . GLU A 1 95 ? 27.797 13.561 -33.028 1.00 92.94 95 GLU A N 1
ATOM 701 C CA . GLU A 1 95 ? 27.686 15.020 -32.862 1.00 92.94 95 GLU A CA 1
ATOM 702 C C . GLU A 1 95 ? 26.245 15.506 -33.076 1.00 92.94 95 GLU A C 1
ATOM 704 O O . GLU A 1 95 ? 25.832 16.518 -32.512 1.00 92.94 95 GLU A O 1
ATOM 709 N N . ASP A 1 96 ? 25.497 14.808 -33.938 1.00 92.94 96 ASP A N 1
ATOM 710 C CA . ASP A 1 96 ? 24.129 15.147 -34.315 1.00 92.94 96 ASP A CA 1
ATOM 711 C C . ASP A 1 96 ? 23.409 13.922 -34.899 1.00 92.94 96 ASP A C 1
ATOM 713 O O . ASP A 1 96 ? 23.608 13.554 -36.060 1.00 92.94 96 ASP A O 1
ATOM 717 N N . ILE A 1 97 ? 22.523 13.299 -34.117 1.00 92.62 97 ILE A N 1
ATOM 718 C CA . ILE A 1 97 ? 21.809 12.081 -34.536 1.00 92.62 97 ILE A CA 1
ATOM 719 C C . ILE A 1 97 ? 20.857 12.296 -35.729 1.00 92.62 97 ILE A C 1
ATOM 721 O O . ILE A 1 97 ? 20.306 11.328 -36.263 1.00 92.62 97 ILE A O 1
ATOM 725 N N . GLN A 1 98 ? 20.620 13.544 -36.153 1.00 92.25 98 GLN A N 1
ATOM 726 C CA . GLN A 1 98 ? 19.839 13.864 -37.350 1.00 92.25 98 GLN A CA 1
ATOM 727 C C . GLN A 1 98 ? 20.712 14.014 -38.609 1.00 92.25 98 GLN A C 1
ATOM 729 O O . GLN A 1 98 ? 20.164 14.064 -39.713 1.00 92.25 98 GLN A O 1
ATOM 734 N N . ASP A 1 99 ? 22.039 14.012 -38.488 1.00 94.88 99 ASP A N 1
ATOM 735 C CA . ASP A 1 99 ? 22.960 13.943 -39.622 1.00 94.88 99 ASP A CA 1
ATOM 736 C C . ASP A 1 99 ? 23.290 12.469 -39.924 1.00 94.88 99 ASP A C 1
ATOM 738 O O . ASP A 1 99 ? 24.046 11.796 -39.222 1.00 94.88 99 ASP A O 1
ATOM 742 N N . THR A 1 100 ? 22.659 11.938 -40.974 1.00 95.88 100 THR A N 1
ATOM 743 C CA . THR A 1 100 ? 22.705 10.517 -41.361 1.00 95.88 100 THR A CA 1
ATOM 744 C C . THR A 1 100 ? 23.731 10.289 -42.476 1.00 95.88 100 THR A C 1
ATOM 746 O O . THR A 1 100 ? 23.763 11.052 -43.441 1.00 95.88 100 THR A O 1
ATOM 749 N N . VAL A 1 101 ? 24.541 9.226 -42.394 1.00 96.62 101 VAL A N 1
ATOM 750 C CA . VAL A 1 101 ? 25.538 8.860 -43.430 1.00 96.62 101 VAL A CA 1
ATOM 751 C C . VAL A 1 101 ? 25.222 7.543 -44.151 1.00 96.62 101 VAL A C 1
ATOM 753 O O . VAL A 1 101 ? 25.721 7.304 -45.255 1.00 96.62 101 VAL A O 1
ATOM 756 N N . LEU A 1 102 ? 24.336 6.720 -43.583 1.00 97.50 102 LEU A N 1
ATOM 757 C CA . LEU A 1 102 ? 23.668 5.603 -44.255 1.00 97.50 102 LEU A CA 1
ATOM 758 C C . LEU A 1 102 ? 22.243 5.448 -43.699 1.00 97.50 102 LEU A C 1
ATOM 760 O O . LEU A 1 102 ? 22.064 5.307 -42.490 1.00 97.50 102 LEU A O 1
ATOM 764 N N . GLY A 1 103 ? 21.232 5.462 -44.569 1.00 96.31 103 GLY A N 1
ATOM 765 C CA . GLY A 1 103 ? 19.828 5.334 -44.164 1.00 96.31 103 GLY A CA 1
ATOM 766 C C . GLY A 1 103 ? 18.908 4.819 -45.270 1.00 96.31 103 GLY A C 1
ATOM 767 O O . GLY A 1 103 ? 19.230 4.898 -46.459 1.00 96.31 103 GLY A O 1
ATOM 768 N N . VAL A 1 104 ? 17.754 4.294 -44.862 1.00 97.00 104 VAL A N 1
ATOM 769 C CA . VAL A 1 104 ? 16.753 3.637 -45.715 1.00 97.00 104 VAL A CA 1
ATOM 770 C C . VAL A 1 104 ? 15.393 4.309 -45.513 1.00 97.00 104 VAL A C 1
ATOM 772 O O . VAL A 1 104 ? 14.993 4.576 -44.389 1.00 97.00 104 VAL A O 1
ATOM 775 N N . CYS A 1 105 ? 14.681 4.598 -46.599 1.00 95.31 105 CYS A N 1
ATOM 776 C CA . CYS A 1 105 ? 13.364 5.237 -46.612 1.00 95.31 105 CYS A CA 1
ATOM 777 C C . CYS A 1 105 ? 12.378 4.350 -47.375 1.00 95.31 105 CYS A C 1
ATOM 779 O O . CYS A 1 105 ? 12.443 4.308 -48.609 1.00 95.31 105 CYS A O 1
ATOM 781 N N . SER A 1 106 ? 11.467 3.660 -46.687 1.00 94.69 106 SER A N 1
ATOM 782 C CA . SER A 1 106 ? 10.409 2.891 -47.360 1.00 94.69 106 SER A CA 1
ATOM 783 C C . SER A 1 106 ? 9.276 3.810 -47.821 1.00 94.69 106 SER A C 1
ATOM 785 O O . SER A 1 106 ? 8.832 4.698 -47.092 1.00 94.69 106 SER A O 1
ATOM 787 N N . TYR A 1 107 ? 8.812 3.621 -49.059 1.00 91.56 107 TYR A N 1
ATOM 788 C CA . TYR A 1 107 ? 7.831 4.491 -49.709 1.00 91.56 107 TYR A CA 1
ATOM 789 C C . TYR A 1 107 ? 6.965 3.711 -50.709 1.00 91.56 107 TYR A C 1
ATOM 791 O O . TYR A 1 107 ? 7.405 3.364 -51.809 1.00 91.56 107 TYR A O 1
ATOM 799 N N . PHE A 1 108 ? 5.709 3.449 -50.329 1.00 88.75 108 PHE A N 1
ATOM 800 C CA . PHE A 1 108 ? 4.804 2.524 -51.027 1.00 88.75 108 PHE A CA 1
ATOM 801 C C . PHE A 1 108 ? 5.497 1.176 -51.327 1.00 88.75 108 PHE A C 1
ATOM 803 O O . PHE A 1 108 ? 6.152 0.613 -50.460 1.00 88.75 108 PHE A O 1
ATOM 810 N N . SER A 1 109 ? 5.364 0.633 -52.541 1.00 89.69 109 SER A N 1
ATOM 811 C CA . SER A 1 109 ? 5.911 -0.672 -52.956 1.00 89.69 109 SER A CA 1
ATOM 812 C C . SER A 1 109 ? 7.431 -0.679 -53.213 1.00 89.69 109 SER A C 1
ATOM 814 O O . SER A 1 109 ? 7.903 -1.439 -54.059 1.00 89.69 109 SER A O 1
ATOM 816 N N . GLY A 1 110 ? 8.190 0.202 -52.564 1.00 90.56 110 GLY A N 1
ATOM 817 C CA . GLY A 1 110 ? 9.610 0.422 -52.818 1.00 90.56 110 GLY A CA 1
ATOM 818 C C . GLY A 1 110 ? 10.225 1.376 -51.796 1.00 90.56 110 GLY A C 1
ATOM 819 O O . GLY A 1 110 ? 9.751 1.480 -50.667 1.00 90.56 110 GLY A O 1
ATOM 820 N N . GLY A 1 111 ? 11.255 2.118 -52.202 1.00 92.44 111 GLY A N 1
ATOM 821 C CA . GLY A 1 111 ? 11.884 3.117 -51.344 1.00 92.44 111 GLY A CA 1
ATOM 822 C C . GLY A 1 111 ? 13.180 3.690 -51.909 1.00 92.44 111 GLY A C 1
ATOM 823 O O . GLY A 1 111 ? 13.419 3.659 -53.118 1.00 92.44 111 GLY A O 1
ATOM 824 N N . LEU A 1 112 ? 14.014 4.215 -51.015 1.00 93.00 112 LEU A N 1
ATOM 825 C CA . LEU A 1 112 ? 15.310 4.827 -51.298 1.00 93.00 112 LEU A CA 1
ATOM 826 C C . LEU A 1 112 ? 16.336 4.395 -50.242 1.00 93.00 112 LEU A C 1
ATOM 828 O O . LEU A 1 112 ? 16.039 4.427 -49.053 1.00 93.00 112 LEU A O 1
ATOM 832 N N . ILE A 1 113 ? 17.556 4.074 -50.673 1.00 96.25 113 ILE A N 1
ATOM 833 C CA . ILE A 1 113 ? 18.737 3.994 -49.802 1.00 96.25 113 ILE A CA 1
ATOM 834 C C . ILE A 1 113 ? 19.584 5.239 -50.081 1.00 96.25 113 ILE A C 1
ATOM 836 O O . ILE A 1 113 ? 19.820 5.569 -51.246 1.00 96.25 113 ILE A O 1
ATOM 840 N N . VAL A 1 114 ? 20.049 5.924 -49.037 1.00 95.19 114 VAL A N 1
ATOM 841 C CA . VAL A 1 114 ? 20.985 7.052 -49.144 1.00 95.19 114 VAL A CA 1
ATOM 842 C C . VAL A 1 114 ? 22.258 6.710 -48.390 1.00 95.19 114 VAL A C 1
ATOM 844 O O . VAL A 1 114 ? 22.196 6.261 -47.248 1.00 95.19 114 VAL A O 1
ATOM 847 N N . SER A 1 115 ? 23.411 6.972 -49.002 1.00 95.19 115 SER A N 1
ATOM 848 C CA . SER A 1 115 ? 24.684 7.013 -48.289 1.00 95.19 115 SER A CA 1
ATOM 849 C C . SER A 1 115 ? 25.547 8.172 -48.771 1.00 95.19 115 SER A C 1
ATOM 851 O O . SER A 1 115 ? 25.522 8.520 -49.952 1.00 95.19 115 SER A O 1
ATOM 853 N N . THR A 1 116 ? 26.304 8.755 -47.846 1.00 95.06 116 THR A N 1
ATOM 854 C CA . THR A 1 116 ? 27.345 9.764 -48.103 1.00 95.06 116 THR A CA 1
ATOM 855 C C . THR A 1 116 ? 28.763 9.213 -47.891 1.00 95.06 116 THR A C 1
ATOM 857 O O . THR A 1 116 ? 29.740 9.953 -47.994 1.00 95.06 116 THR A O 1
ATOM 860 N N . ILE A 1 117 ? 28.872 7.908 -47.623 1.00 94.44 117 ILE A N 1
ATOM 861 C CA . ILE A 1 117 ? 30.118 7.145 -47.511 1.00 94.44 117 ILE A CA 1
ATOM 862 C C . ILE A 1 117 ? 30.590 6.768 -48.926 1.00 94.44 117 ILE A C 1
ATOM 864 O O . ILE A 1 117 ? 29.773 6.352 -49.752 1.00 94.44 117 ILE A O 1
ATOM 868 N N . ASP A 1 118 ? 31.897 6.831 -49.216 1.00 90.81 118 ASP A N 1
ATOM 869 C CA . ASP A 1 118 ? 32.439 6.284 -50.473 1.00 90.81 118 ASP A CA 1
ATOM 870 C C . ASP A 1 118 ? 32.550 4.749 -50.418 1.00 90.81 118 ASP A C 1
ATOM 872 O O . ASP A 1 118 ? 33.620 4.142 -50.317 1.00 90.81 118 ASP A O 1
ATOM 876 N N . LEU A 1 119 ? 31.387 4.108 -50.521 1.00 90.56 119 LEU A N 1
ATOM 877 C CA . LEU A 1 119 ? 31.257 2.659 -50.612 1.00 90.56 119 LEU A CA 1
ATOM 878 C C . LEU A 1 119 ? 31.977 2.076 -51.843 1.00 90.56 119 LEU A C 1
ATOM 880 O O . LEU A 1 119 ? 32.326 0.899 -51.827 1.00 90.56 119 LEU A O 1
ATOM 884 N N . ALA A 1 120 ? 32.210 2.863 -52.901 1.00 86.75 120 ALA A N 1
ATOM 885 C CA . ALA A 1 120 ? 32.846 2.390 -54.130 1.00 86.75 120 ALA A CA 1
ATOM 886 C C . ALA A 1 120 ? 34.373 2.263 -54.002 1.00 86.75 120 ALA A C 1
ATOM 888 O O . ALA A 1 120 ? 34.959 1.377 -54.628 1.00 86.75 120 ALA A O 1
ATOM 889 N N . THR A 1 121 ? 35.004 3.114 -53.189 1.00 88.56 121 THR A N 1
ATOM 890 C CA . THR A 1 121 ? 36.443 3.047 -52.888 1.00 88.56 121 THR A CA 1
ATOM 891 C C . THR A 1 121 ? 36.752 2.107 -51.718 1.00 88.56 121 THR A C 1
ATOM 893 O O . THR A 1 121 ? 37.771 1.418 -51.754 1.00 88.56 121 THR A O 1
ATOM 896 N N . HIS A 1 122 ? 35.886 2.044 -50.698 1.00 87.94 122 HIS A N 1
ATOM 897 C CA . HIS A 1 122 ? 36.203 1.379 -49.423 1.00 87.94 122 HIS A CA 1
ATOM 898 C C . HIS A 1 122 ? 35.527 0.017 -49.183 1.00 87.94 122 HIS A C 1
ATOM 900 O O . HIS A 1 122 ? 35.793 -0.601 -48.154 1.00 87.94 122 HIS A O 1
ATOM 906 N N . SER A 1 123 ? 34.665 -0.482 -50.082 1.00 86.44 123 SER A N 1
ATOM 907 C CA . SER A 1 123 ? 33.887 -1.704 -49.819 1.00 86.44 123 SER A CA 1
ATOM 908 C C . SER A 1 123 ? 33.807 -2.699 -50.982 1.00 86.44 123 SER A C 1
ATOM 910 O O . SER A 1 123 ? 33.897 -2.360 -52.161 1.00 86.44 123 SER A O 1
ATOM 912 N N . GLU A 1 124 ? 33.662 -3.975 -50.620 1.00 79.62 124 GLU A N 1
ATOM 913 C CA . GLU A 1 124 ? 33.684 -5.119 -51.525 1.00 79.62 124 GLU A CA 1
ATOM 914 C C . GLU A 1 124 ? 32.271 -5.619 -51.910 1.00 79.62 124 GLU A C 1
ATOM 916 O O . GLU A 1 124 ? 31.238 -5.021 -51.606 1.00 79.62 124 GLU A O 1
ATOM 921 N N . ARG A 1 125 ? 32.214 -6.742 -52.638 1.00 76.44 125 ARG A N 1
ATOM 922 C CA . ARG A 1 125 ? 30.963 -7.403 -53.045 1.00 76.44 125 ARG A CA 1
ATOM 923 C C . ARG A 1 125 ? 30.304 -8.142 -51.875 1.00 76.44 125 ARG A C 1
ATOM 925 O O . ARG A 1 125 ? 30.979 -8.554 -50.940 1.00 76.44 125 ARG A O 1
ATOM 932 N N . ALA A 1 126 ? 29.008 -8.435 -52.019 1.00 69.81 126 ALA A N 1
ATOM 933 C CA . ALA A 1 126 ? 28.122 -9.024 -50.998 1.00 69.81 126 ALA A CA 1
ATOM 934 C C . ALA A 1 126 ? 28.502 -10.445 -50.528 1.00 69.81 126 ALA A C 1
ATOM 936 O O . ALA A 1 126 ? 27.812 -11.042 -49.711 1.00 69.81 126 ALA A O 1
ATOM 937 N N . ASN A 1 127 ? 29.550 -11.026 -51.112 1.00 69.38 127 ASN A N 1
ATOM 938 C CA . ASN A 1 127 ? 30.082 -12.346 -50.792 1.00 69.38 127 ASN A CA 1
ATOM 939 C C . ASN A 1 127 ? 31.530 -12.277 -50.263 1.00 69.38 127 ASN A C 1
ATOM 941 O O . ASN A 1 127 ? 32.228 -13.293 -50.272 1.00 69.38 127 ASN A O 1
ATOM 945 N N . SER A 1 128 ? 31.999 -11.082 -49.892 1.00 75.88 128 SER A N 1
ATOM 946 C CA . SER A 1 128 ? 33.281 -10.879 -49.219 1.00 75.88 128 SER A CA 1
ATOM 947 C C . SER A 1 128 ? 33.143 -11.028 -47.704 1.00 75.88 128 SER A C 1
ATOM 949 O O . SER A 1 128 ? 32.082 -10.776 -47.140 1.00 75.88 128 SER A O 1
ATOM 951 N N . THR A 1 129 ? 34.234 -11.424 -47.053 1.00 70.31 129 THR A N 1
ATOM 952 C CA . THR A 1 129 ? 34.331 -11.641 -45.601 1.00 70.31 129 THR A CA 1
ATOM 953 C C . THR A 1 129 ? 35.166 -10.562 -44.899 1.00 70.31 129 THR A C 1
ATOM 955 O O . THR A 1 129 ? 35.589 -10.761 -43.764 1.00 70.31 129 THR A O 1
ATOM 958 N N . THR A 1 130 ? 35.487 -9.462 -45.588 1.00 75.81 130 THR A N 1
ATOM 959 C CA . THR A 1 130 ? 36.262 -8.327 -45.057 1.00 75.81 130 THR A CA 1
ATOM 960 C C . THR A 1 130 ? 35.344 -7.154 -44.716 1.00 75.81 130 THR A C 1
ATOM 962 O O . THR A 1 130 ? 35.247 -6.764 -43.554 1.00 75.81 130 THR A O 1
ATOM 965 N N . PHE A 1 131 ? 34.669 -6.600 -45.729 1.00 87.31 131 PHE A N 1
ATOM 966 C CA . PHE A 1 131 ? 33.786 -5.439 -45.613 1.00 87.31 131 PHE A CA 1
ATOM 967 C C . PHE A 1 131 ? 32.792 -5.353 -46.804 1.00 87.31 131 PHE A C 1
ATOM 969 O O . PHE A 1 131 ? 33.014 -4.592 -47.754 1.00 87.31 131 PHE A O 1
ATOM 976 N N . PRO A 1 132 ? 31.702 -6.149 -46.807 1.00 91.62 132 PRO A N 1
ATOM 977 C CA . PRO A 1 132 ? 30.799 -6.329 -47.959 1.00 91.62 132 PRO A CA 1
ATOM 978 C C . PRO A 1 132 ? 29.715 -5.243 -48.149 1.00 91.62 132 PRO A C 1
ATOM 980 O O . PRO A 1 132 ? 28.837 -5.409 -48.997 1.00 91.62 132 PRO A O 1
ATOM 983 N N . LEU A 1 133 ? 29.759 -4.143 -47.386 1.00 93.06 133 LEU A N 1
ATOM 984 C CA . LEU A 1 133 ? 28.715 -3.109 -47.282 1.00 93.06 133 LEU A CA 1
ATOM 985 C C . LEU A 1 133 ? 28.160 -2.586 -48.629 1.00 93.06 133 LEU A C 1
ATOM 987 O O . LEU A 1 133 ? 26.943 -2.541 -48.798 1.00 93.06 133 LEU A O 1
ATOM 991 N N . LEU A 1 134 ? 29.003 -2.252 -49.616 1.00 93.19 134 LEU A N 1
ATOM 992 C CA . LEU A 1 134 ? 28.566 -1.858 -50.969 1.00 93.19 134 LEU A CA 1
ATOM 993 C C . LEU A 1 134 ? 27.720 -2.955 -51.618 1.00 93.19 134 LEU A C 1
ATOM 995 O O . LEU A 1 134 ? 26.664 -2.698 -52.196 1.00 93.19 134 LEU A O 1
ATOM 999 N N . GLY A 1 135 ? 28.200 -4.192 -51.539 1.00 92.75 135 GLY A N 1
ATOM 1000 C CA . GLY A 1 135 ? 27.483 -5.352 -52.029 1.00 92.75 135 GLY A CA 1
ATOM 1001 C C . GLY A 1 135 ? 26.144 -5.559 -51.331 1.00 92.75 135 GLY A C 1
ATOM 1002 O O . GLY A 1 135 ? 25.166 -5.871 -52.007 1.00 92.75 135 GLY A O 1
ATOM 1003 N N . ASN A 1 136 ? 26.085 -5.355 -50.016 1.00 94.62 136 ASN A N 1
ATOM 1004 C CA . ASN A 1 136 ? 24.855 -5.488 -49.242 1.00 94.62 136 ASN A CA 1
ATOM 1005 C C . ASN A 1 136 ? 23.836 -4.397 -49.618 1.00 94.62 136 ASN A C 1
ATOM 1007 O O . ASN A 1 136 ? 22.683 -4.718 -49.896 1.00 94.62 136 ASN A O 1
ATOM 1011 N N . VAL A 1 137 ? 24.270 -3.137 -49.760 1.00 95.19 137 VAL A N 1
ATOM 1012 C CA . VAL A 1 137 ? 23.445 -2.025 -50.279 1.00 95.19 137 VAL A CA 1
ATOM 1013 C C . VAL A 1 137 ? 22.898 -2.325 -51.683 1.00 95.19 137 VAL A C 1
ATOM 1015 O O . VAL A 1 137 ? 21.742 -2.028 -51.966 1.00 95.19 137 VAL A O 1
ATOM 1018 N N . LEU A 1 138 ? 23.690 -2.953 -52.561 1.00 93.38 138 LEU A N 1
ATOM 1019 C CA . LEU A 1 138 ? 23.260 -3.353 -53.912 1.00 93.38 138 LEU A CA 1
ATOM 1020 C C . LEU A 1 138 ? 22.405 -4.642 -53.953 1.00 93.38 138 LEU A C 1
ATOM 1022 O O . LEU A 1 138 ? 21.773 -4.918 -54.975 1.00 93.38 138 LEU A O 1
ATOM 1026 N N . LYS A 1 139 ? 22.409 -5.444 -52.880 1.00 93.38 139 LYS A N 1
ATOM 1027 C CA . LYS A 1 139 ? 21.625 -6.684 -52.693 1.00 93.38 139 LYS A CA 1
ATOM 1028 C C . LYS A 1 139 ? 20.250 -6.392 -52.081 1.00 93.38 139 LYS A C 1
ATOM 1030 O O . LYS A 1 139 ? 19.271 -7.034 -52.467 1.00 93.38 139 LYS A O 1
ATOM 1035 N N . HIS A 1 140 ? 20.199 -5.476 -51.114 1.00 95.00 140 HIS A N 1
ATOM 1036 C CA . HIS A 1 140 ? 19.008 -5.134 -50.343 1.00 95.00 140 HIS A CA 1
ATOM 1037 C C . HIS A 1 140 ? 17.908 -4.522 -51.228 1.00 95.00 140 HIS A C 1
ATOM 1039 O O . HIS A 1 140 ? 18.171 -3.868 -52.240 1.00 95.00 140 HIS A O 1
ATOM 1045 N N . LYS A 1 141 ? 16.650 -4.750 -50.843 1.00 94.19 141 LYS A N 1
ATOM 1046 C CA . LYS A 1 141 ? 15.463 -4.236 -51.528 1.00 94.19 141 LYS A CA 1
ATOM 1047 C C . LYS A 1 141 ? 14.572 -3.559 -50.505 1.00 94.19 141 LYS A C 1
ATOM 1049 O O . LYS A 1 141 ? 13.999 -4.236 -49.665 1.00 94.19 141 LYS A O 1
ATOM 1054 N N . VAL A 1 142 ? 14.406 -2.249 -50.634 1.00 95.38 142 VAL A N 1
ATOM 1055 C CA . VAL A 1 142 ? 13.475 -1.517 -49.777 1.00 95.38 142 VAL A CA 1
ATOM 1056 C C . VAL A 1 142 ? 12.044 -1.903 -50.157 1.00 95.38 142 VAL A C 1
ATOM 1058 O O . VAL A 1 142 ? 11.623 -1.672 -51.293 1.00 95.38 142 VAL A O 1
ATOM 1061 N N . THR A 1 143 ? 11.320 -2.512 -49.225 1.00 95.19 143 THR A N 1
ATOM 1062 C CA . THR A 1 143 ? 9.901 -2.891 -49.327 1.00 95.19 143 THR A CA 1
ATOM 1063 C C . THR A 1 143 ? 9.052 -2.024 -48.379 1.00 95.19 143 THR A C 1
ATOM 1065 O O . THR A 1 143 ? 9.606 -1.293 -47.557 1.00 95.19 143 THR A O 1
ATOM 1068 N N . PRO A 1 144 ? 7.710 -2.012 -48.482 1.00 94.25 144 PRO A N 1
ATOM 1069 C CA . PRO A 1 144 ? 6.874 -1.436 -47.427 1.00 94.25 144 PRO A CA 1
ATOM 1070 C C . PRO A 1 144 ? 7.030 -2.213 -46.111 1.00 94.25 144 PRO A C 1
ATOM 1072 O O . PRO A 1 144 ? 7.187 -3.434 -46.136 1.00 94.25 144 PRO A O 1
ATOM 1075 N N . TYR A 1 145 ? 6.919 -1.510 -44.979 1.00 94.25 145 TYR A N 1
ATOM 1076 C CA . TYR A 1 145 ? 6.789 -2.134 -43.656 1.00 94.25 145 TYR A CA 1
ATOM 1077 C C . TYR A 1 145 ? 5.571 -3.086 -43.620 1.00 94.25 145 TYR A C 1
ATOM 1079 O O . TYR A 1 145 ? 4.559 -2.774 -44.258 1.00 94.25 145 TYR A O 1
ATOM 1087 N N . PRO A 1 146 ? 5.620 -4.211 -42.878 1.00 94.06 146 PRO A N 1
ATOM 1088 C CA . PRO A 1 146 ? 4.489 -5.129 -42.779 1.00 94.06 146 PRO A CA 1
ATOM 1089 C C . PRO A 1 146 ? 3.290 -4.540 -42.034 1.00 94.06 146 PRO A C 1
ATOM 1091 O O . PRO A 1 146 ? 3.440 -3.761 -41.088 1.00 94.06 146 PRO A O 1
ATOM 1094 N N . ASP A 1 147 ? 2.094 -5.009 -42.395 1.00 93.12 147 ASP A N 1
ATOM 1095 C CA . ASP A 1 147 ? 0.879 -4.746 -41.626 1.00 93.12 147 ASP A CA 1
ATOM 1096 C C . ASP A 1 147 ? 1.062 -5.204 -40.162 1.00 93.12 147 ASP A C 1
ATOM 1098 O O . ASP A 1 147 ? 1.608 -6.278 -39.883 1.00 93.12 147 ASP A O 1
ATOM 1102 N N . GLY A 1 148 ? 0.623 -4.369 -39.218 1.00 90.88 148 GLY A N 1
ATOM 1103 C CA . GLY A 1 148 ? 0.719 -4.634 -37.778 1.00 90.88 148 GLY A CA 1
ATOM 1104 C C . GLY A 1 148 ? 2.100 -4.427 -37.141 1.00 90.88 148 GLY A C 1
ATOM 1105 O O . GLY A 1 148 ? 2.219 -4.609 -35.930 1.00 90.88 148 GLY A O 1
ATOM 1106 N N . PHE A 1 149 ? 3.146 -4.037 -37.888 1.00 94.62 149 PHE A N 1
ATOM 1107 C CA . PHE A 1 149 ? 4.465 -3.760 -37.292 1.00 94.62 149 PHE A CA 1
ATOM 1108 C C . PHE A 1 149 ? 4.516 -2.338 -36.697 1.00 94.62 149 PHE A C 1
ATOM 1110 O O . PHE A 1 149 ? 5.066 -1.384 -37.267 1.00 94.62 149 PHE A O 1
ATOM 1117 N N . GLY A 1 150 ? 3.809 -2.212 -35.573 1.00 92.25 150 GLY A N 1
ATOM 1118 C CA . GLY A 1 150 ? 3.455 -0.965 -34.901 1.00 92.25 150 GLY A CA 1
ATOM 1119 C C . GLY A 1 150 ? 4.565 -0.365 -34.040 1.00 92.25 150 GLY A C 1
ATOM 1120 O O . GLY A 1 150 ? 5.746 -0.466 -34.364 1.00 92.25 150 GLY A O 1
ATOM 1121 N N . THR A 1 151 ? 4.163 0.301 -32.963 1.00 93.25 151 THR A N 1
ATOM 1122 C CA . THR A 1 151 ? 5.031 0.997 -31.997 1.00 93.25 151 THR A CA 1
ATOM 1123 C C . THR A 1 151 ? 4.604 0.657 -30.576 1.00 93.25 151 THR A C 1
ATOM 1125 O O . THR A 1 151 ? 3.524 0.095 -30.398 1.00 93.25 151 THR A O 1
ATOM 1128 N N . LEU A 1 152 ? 5.407 1.088 -29.599 1.00 94.50 152 LEU A N 1
ATOM 1129 C CA . LEU A 1 152 ? 5.061 1.140 -28.176 1.00 94.50 152 LEU A CA 1
ATOM 1130 C C . LEU A 1 152 ? 3.584 1.514 -27.943 1.00 94.50 152 LEU A C 1
ATOM 1132 O O . LEU A 1 152 ? 3.100 2.484 -28.538 1.00 94.50 152 LEU A O 1
ATOM 1136 N N . GLY A 1 153 ? 2.864 0.724 -27.140 1.00 92.19 153 GLY A N 1
ATOM 1137 C CA . GLY A 1 153 ? 1.445 0.908 -26.812 1.00 92.19 153 GLY A CA 1
ATOM 1138 C C . GLY A 1 153 ? 0.467 0.745 -27.986 1.00 92.19 153 GLY A C 1
ATOM 1139 O O . GLY A 1 153 ? -0.726 1.018 -27.844 1.00 92.19 153 GLY A O 1
ATOM 1140 N N . ASN A 1 154 ? 0.945 0.361 -29.173 1.00 92.75 154 ASN A N 1
ATOM 1141 C CA . ASN A 1 154 ? 0.173 0.339 -30.415 1.00 92.75 154 ASN A CA 1
ATOM 1142 C C . ASN A 1 154 ? 0.666 -0.770 -31.360 1.00 92.75 154 ASN A C 1
ATOM 1144 O O . ASN A 1 154 ? 1.198 -0.517 -32.447 1.00 92.75 154 ASN A O 1
ATOM 1148 N N . GLY A 1 155 ? 0.481 -2.023 -30.939 1.00 93.06 155 GLY A N 1
ATOM 1149 C CA . GLY A 1 155 ? 0.782 -3.204 -31.753 1.00 93.06 155 GLY A CA 1
ATOM 1150 C C . GLY A 1 155 ? 2.245 -3.656 -31.713 1.00 93.06 155 GLY A C 1
ATOM 1151 O O . GLY A 1 155 ? 2.638 -4.495 -32.531 1.00 93.06 155 GLY A O 1
ATOM 1152 N N . LEU A 1 156 ? 3.029 -3.123 -30.778 1.00 95.94 156 LEU A N 1
ATOM 1153 C CA . LEU A 1 156 ? 4.333 -3.617 -30.351 1.00 95.94 156 LEU A CA 1
ATOM 1154 C C . LEU A 1 156 ? 4.559 -3.185 -28.895 1.00 95.94 156 LEU A C 1
ATOM 1156 O O . LEU A 1 156 ? 4.604 -1.991 -28.627 1.00 95.94 156 LEU A O 1
ATOM 1160 N N . ASP A 1 157 ? 4.765 -4.141 -27.994 1.00 97.31 157 ASP A N 1
ATOM 1161 C CA . ASP A 1 157 ? 5.043 -3.880 -26.580 1.00 97.31 157 ASP A CA 1
ATOM 1162 C C . ASP A 1 157 ? 6.097 -4.860 -26.045 1.00 97.31 157 ASP A C 1
ATOM 1164 O O . ASP A 1 157 ? 6.063 -6.048 -26.370 1.00 97.31 157 ASP A O 1
ATOM 1168 N N . LEU A 1 158 ? 7.027 -4.365 -25.229 1.00 97.38 158 LEU A N 1
ATOM 1169 C CA . LEU A 1 158 ? 7.968 -5.157 -24.434 1.00 97.38 158 LEU A CA 1
ATOM 1170 C C . LEU A 1 158 ? 7.221 -5.769 -23.244 1.00 97.38 158 LEU A C 1
ATOM 1172 O O . LEU A 1 158 ? 6.291 -5.167 -22.708 1.00 97.38 158 LEU A O 1
ATOM 1176 N N . THR A 1 159 ? 7.637 -6.959 -22.817 1.00 97.50 159 THR A N 1
ATOM 1177 C CA . THR A 1 159 ? 7.135 -7.609 -21.603 1.00 97.50 159 THR A CA 1
ATOM 1178 C C . THR A 1 159 ? 8.264 -7.955 -20.641 1.00 97.50 159 THR A C 1
ATOM 1180 O O . THR A 1 159 ? 9.370 -8.301 -21.061 1.00 97.50 159 THR A O 1
ATOM 1183 N N . ILE A 1 160 ? 7.976 -7.881 -19.341 1.00 96.00 160 ILE A N 1
ATOM 1184 C CA . ILE A 1 160 ? 8.850 -8.338 -18.256 1.00 96.00 160 ILE A CA 1
ATOM 1185 C C . ILE A 1 160 ? 8.064 -9.350 -17.424 1.00 96.00 160 ILE A C 1
ATOM 1187 O O . ILE A 1 160 ? 6.953 -9.071 -16.989 1.00 96.00 160 ILE A O 1
ATOM 1191 N N . ASN A 1 161 ? 8.615 -10.553 -17.260 1.00 94.25 161 ASN A N 1
ATOM 1192 C CA . ASN A 1 161 ? 7.979 -11.735 -16.655 1.00 94.25 161 ASN A CA 1
ATOM 1193 C C . ASN A 1 161 ? 6.656 -12.197 -17.312 1.00 94.25 161 ASN A C 1
ATOM 1195 O O . ASN A 1 161 ? 6.072 -13.189 -16.883 1.00 94.25 161 ASN A O 1
ATOM 1199 N N . GLY A 1 162 ? 6.247 -11.560 -18.413 1.00 94.38 162 GLY A N 1
ATOM 1200 C CA . GLY A 1 162 ? 5.022 -11.843 -19.167 1.00 94.38 162 GLY A CA 1
ATOM 1201 C C . GLY A 1 162 ? 4.128 -10.614 -19.331 1.00 94.38 162 GLY A C 1
ATOM 1202 O O . GLY A 1 162 ? 3.414 -10.521 -20.330 1.00 94.38 162 GLY A O 1
ATOM 1203 N N . ASP A 1 163 ? 4.236 -9.651 -18.418 1.00 94.94 163 ASP A N 1
ATOM 1204 C CA . ASP A 1 163 ? 3.388 -8.463 -18.353 1.00 94.94 163 ASP A CA 1
ATOM 1205 C C . ASP A 1 163 ? 4.018 -7.256 -19.057 1.00 94.94 163 ASP A C 1
ATOM 1207 O O . ASP A 1 163 ? 5.241 -7.113 -19.114 1.00 94.94 163 ASP A O 1
ATOM 1211 N N . VAL A 1 164 ? 3.177 -6.378 -19.609 1.00 96.50 164 VAL A N 1
ATOM 1212 C CA . VAL A 1 164 ? 3.615 -5.122 -20.238 1.00 96.50 164 VAL A CA 1
ATOM 1213 C C . VAL A 1 164 ? 3.865 -4.080 -19.137 1.00 96.50 164 VAL A C 1
ATOM 1215 O O . VAL A 1 164 ? 2.947 -3.836 -18.352 1.00 96.50 164 VAL A O 1
ATOM 1218 N N . PRO A 1 165 ? 5.058 -3.457 -19.052 1.00 95.25 165 PRO A N 1
ATOM 1219 C CA . PRO A 1 165 ? 5.335 -2.426 -18.051 1.00 95.25 165 PRO A CA 1
ATOM 1220 C C . PRO A 1 165 ? 4.442 -1.185 -18.208 1.00 95.25 165 PRO A C 1
ATOM 1222 O O . PRO A 1 165 ? 3.941 -0.895 -19.296 1.00 95.25 165 PRO A O 1
ATOM 1225 N N . GLU A 1 166 ? 4.263 -0.424 -17.126 1.00 93.19 166 GLU A N 1
ATOM 1226 C CA . GLU A 1 166 ? 3.481 0.816 -17.158 1.00 93.19 166 GLU A CA 1
ATOM 1227 C C . GLU A 1 166 ? 4.116 1.865 -18.088 1.00 93.19 166 GLU A C 1
ATOM 1229 O O . GLU A 1 166 ? 5.339 1.989 -18.175 1.00 93.19 166 GLU A O 1
ATOM 1234 N N . LEU A 1 167 ? 3.273 2.630 -18.788 1.00 94.50 167 LEU A N 1
ATOM 1235 C CA . LEU A 1 167 ? 3.689 3.767 -19.606 1.00 94.50 167 LEU A CA 1
ATOM 1236 C C . LEU A 1 167 ? 3.590 5.055 -18.788 1.00 94.50 167 LEU A C 1
ATOM 1238 O O . LEU A 1 167 ? 2.518 5.370 -18.272 1.00 94.50 167 LEU A O 1
ATOM 1242 N N . ASP A 1 168 ? 4.663 5.841 -18.742 1.00 93.44 168 ASP A N 1
ATOM 1243 C CA . ASP A 1 168 ? 4.629 7.185 -18.165 1.00 93.44 168 ASP A CA 1
ATOM 1244 C C . ASP A 1 168 ? 3.696 8.080 -19.010 1.00 93.44 168 ASP A C 1
ATOM 1246 O O . ASP A 1 168 ? 3.996 8.359 -20.178 1.00 93.44 168 ASP A O 1
ATOM 1250 N N . PRO A 1 169 ? 2.576 8.585 -18.454 1.00 90.88 169 PRO A N 1
ATOM 1251 C CA . PRO A 1 169 ? 1.598 9.366 -19.208 1.00 90.88 169 PRO A CA 1
ATOM 1252 C C . PRO A 1 169 ? 2.109 10.756 -19.624 1.00 90.88 169 PRO A C 1
ATOM 1254 O O . PRO A 1 169 ? 1.428 11.446 -20.387 1.00 90.88 169 PRO A O 1
ATOM 1257 N N . SER A 1 170 ? 3.273 11.194 -19.130 1.00 93.25 170 SER A N 1
ATOM 1258 C CA . SER A 1 170 ? 3.893 12.475 -19.480 1.00 93.25 170 SER A CA 1
ATOM 1259 C C . SER A 1 170 ? 4.845 12.392 -20.682 1.00 93.25 170 SER A C 1
ATOM 1261 O O . SER A 1 170 ? 4.934 13.361 -21.442 1.00 93.25 170 SER A O 1
ATOM 1263 N N . THR A 1 171 ? 5.503 11.247 -20.900 1.00 92.00 171 THR A N 1
ATOM 1264 C CA . THR A 1 171 ? 6.417 11.014 -22.038 1.00 92.00 171 THR A CA 1
ATOM 1265 C C . THR A 1 171 ? 5.858 10.064 -23.097 1.00 92.00 171 THR A C 1
ATOM 1267 O O . THR A 1 171 ? 6.191 10.210 -24.273 1.00 92.00 171 THR A O 1
ATOM 1270 N N . GLY A 1 172 ? 5.009 9.107 -22.710 1.00 90.25 172 GLY A N 1
ATOM 1271 C CA . GLY A 1 172 ? 4.567 7.998 -23.558 1.00 90.25 172 GLY A CA 1
ATOM 1272 C C . GLY A 1 172 ? 5.602 6.877 -23.729 1.00 90.25 172 GLY A C 1
ATOM 1273 O O . GLY A 1 172 ? 5.376 5.984 -24.544 1.00 90.25 172 GLY A O 1
ATOM 1274 N N . ALA A 1 173 ? 6.719 6.925 -22.995 1.00 94.12 173 ALA A N 1
ATOM 1275 C CA . ALA A 1 173 ? 7.680 5.830 -22.868 1.00 94.12 173 ALA A CA 1
ATOM 1276 C C . ALA A 1 173 ? 7.262 4.864 -21.740 1.00 94.12 173 ALA A C 1
ATOM 1278 O O . ALA A 1 173 ? 6.312 5.145 -21.006 1.00 94.12 173 ALA A O 1
ATOM 1279 N N . TYR A 1 174 ? 7.976 3.748 -21.561 1.00 97.06 174 TYR A N 1
ATOM 1280 C CA . TYR A 1 174 ? 7.845 2.971 -20.325 1.00 97.06 174 TYR A CA 1
ATOM 1281 C C . TYR A 1 174 ? 8.336 3.785 -19.122 1.00 97.06 174 TYR A C 1
ATOM 1283 O O . TYR A 1 174 ? 9.335 4.501 -19.206 1.00 97.06 174 TYR A O 1
ATOM 1291 N N . ALA A 1 175 ? 7.628 3.669 -18.002 1.00 95.69 175 ALA A N 1
ATOM 1292 C CA . ALA A 1 175 ? 8.054 4.226 -16.728 1.00 95.69 175 ALA A CA 1
ATOM 1293 C C . ALA A 1 175 ? 9.309 3.503 -16.198 1.00 95.69 175 ALA A C 1
ATOM 1295 O O . ALA A 1 175 ? 9.597 2.361 -16.568 1.00 95.69 175 ALA A O 1
ATOM 1296 N N . LEU A 1 176 ? 10.044 4.165 -15.298 1.00 95.00 176 LEU A N 1
ATOM 1297 C CA . LEU A 1 176 ? 11.130 3.539 -14.542 1.00 95.00 176 LEU A CA 1
ATOM 1298 C C . LEU A 1 176 ? 10.566 2.370 -13.725 1.00 95.00 176 LEU A C 1
ATOM 1300 O O . LEU A 1 176 ? 9.687 2.578 -12.889 1.00 95.00 176 LEU A O 1
ATOM 1304 N N . ARG A 1 177 ? 11.071 1.154 -13.949 1.00 93.12 177 ARG A N 1
ATOM 1305 C CA . ARG A 1 177 ? 10.607 -0.042 -13.234 1.00 93.12 177 ARG A CA 1
ATOM 1306 C C . ARG A 1 177 ? 11.612 -0.460 -12.166 1.00 93.12 177 ARG A C 1
ATOM 1308 O O . ARG A 1 177 ? 12.683 -0.979 -12.482 1.00 93.12 177 ARG A O 1
ATOM 1315 N N . TYR A 1 178 ? 11.237 -0.292 -10.906 1.00 92.44 178 TYR A N 1
ATOM 1316 C CA . TYR A 1 178 ? 12.000 -0.824 -9.781 1.00 92.44 178 TYR A CA 1
ATOM 1317 C C . TYR A 1 178 ? 11.992 -2.366 -9.769 1.00 92.44 178 TYR A C 1
ATOM 1319 O O . TYR A 1 178 ? 11.053 -3.012 -10.245 1.00 92.44 178 TYR A O 1
ATOM 1327 N N . MET A 1 179 ? 13.065 -2.964 -9.257 1.00 90.81 179 MET A N 1
ATOM 1328 C CA . MET A 1 179 ? 13.220 -4.407 -9.033 1.00 90.81 179 MET A CA 1
ATOM 1329 C C . MET A 1 179 ? 14.056 -4.666 -7.769 1.00 90.81 179 MET A C 1
ATOM 1331 O O . MET A 1 179 ? 14.935 -3.864 -7.448 1.00 90.81 179 MET A O 1
ATOM 1335 N N . LYS A 1 180 ? 13.793 -5.771 -7.055 1.00 87.06 180 LYS A N 1
ATOM 1336 C CA . LYS A 1 180 ? 14.625 -6.191 -5.915 1.00 87.06 180 LYS A CA 1
ATOM 1337 C C . LYS A 1 180 ? 16.051 -6.510 -6.398 1.00 87.06 180 LYS A C 1
ATOM 1339 O O . LYS A 1 180 ? 16.268 -6.889 -7.550 1.00 87.06 180 LYS A O 1
ATOM 1344 N N . SER A 1 181 ? 17.033 -6.376 -5.525 1.00 86.12 181 SER A N 1
ATOM 1345 C CA . SER A 1 181 ? 18.449 -6.543 -5.834 1.00 86.12 181 SER A CA 1
ATOM 1346 C C . SER A 1 181 ? 18.845 -8.008 -5.714 1.00 86.12 181 SER A C 1
ATOM 1348 O O . SER A 1 181 ? 18.894 -8.536 -4.611 1.00 86.12 181 SER A O 1
ATOM 1350 N N . ASP A 1 182 ? 19.194 -8.612 -6.856 1.00 86.19 182 ASP A N 1
ATOM 1351 C CA . ASP A 1 182 ? 19.148 -10.053 -7.180 1.00 86.19 182 ASP A CA 1
ATOM 1352 C C . ASP A 1 182 ? 17.889 -10.546 -7.929 1.00 86.19 182 ASP A C 1
ATOM 1354 O O . ASP A 1 182 ? 17.867 -11.694 -8.390 1.00 86.19 182 ASP A O 1
ATOM 1358 N N . ALA A 1 183 ? 16.899 -9.683 -8.199 1.00 88.12 183 ALA A N 1
ATOM 1359 C CA . ALA A 1 183 ? 15.731 -10.075 -8.987 1.00 88.12 183 ALA A CA 1
ATOM 1360 C C . ALA A 1 183 ? 16.141 -10.608 -10.367 1.00 88.12 183 ALA A C 1
ATOM 1362 O O . ALA A 1 183 ? 16.927 -10.001 -11.101 1.00 88.12 183 ALA A O 1
ATOM 1363 N N . THR A 1 184 ? 15.574 -11.754 -10.743 1.00 92.69 184 THR A N 1
ATOM 1364 C CA . THR A 1 184 ? 15.772 -12.345 -12.069 1.00 92.69 184 THR A CA 1
ATOM 1365 C C . THR A 1 184 ? 14.569 -12.032 -12.948 1.00 92.69 184 THR A C 1
ATOM 1367 O O . THR A 1 184 ? 13.466 -12.517 -12.693 1.00 92.69 184 THR A O 1
ATOM 1370 N N . LEU A 1 185 ? 14.779 -11.205 -13.973 1.00 94.62 185 LEU A N 1
ATOM 1371 C CA . LEU A 1 185 ? 13.727 -10.755 -14.883 1.00 94.62 185 LEU A CA 1
ATOM 1372 C C . LEU A 1 185 ? 13.841 -11.465 -16.232 1.00 94.62 185 LEU A C 1
ATOM 1374 O O . LEU A 1 185 ? 14.932 -11.602 -16.787 1.00 94.62 185 LEU A O 1
ATOM 1378 N N . ASN A 1 186 ? 12.694 -11.876 -16.767 1.00 96.44 186 ASN A N 1
ATOM 1379 C CA . ASN A 1 186 ? 12.570 -12.521 -18.069 1.00 96.44 186 ASN A CA 1
ATOM 1380 C C . ASN A 1 186 ? 11.979 -11.512 -19.054 1.00 96.44 186 ASN A C 1
ATOM 1382 O O . ASN A 1 186 ? 10.835 -11.092 -18.882 1.00 96.44 186 ASN A O 1
ATOM 1386 N N . PHE A 1 187 ? 12.737 -11.122 -20.071 1.00 97.44 187 PHE A N 1
ATOM 1387 C CA . PHE A 1 187 ? 12.284 -10.157 -21.068 1.00 97.44 187 PHE A CA 1
ATOM 1388 C C . PHE A 1 187 ? 11.592 -10.858 -22.237 1.00 97.44 187 PHE A C 1
ATOM 1390 O O . PHE A 1 187 ? 11.884 -12.008 -22.558 1.00 97.44 187 PHE A O 1
ATOM 1397 N N . GLY A 1 188 ? 10.671 -10.161 -22.891 1.00 97.75 188 GLY A N 1
ATOM 1398 C CA . GLY A 1 188 ? 9.943 -10.652 -24.053 1.00 97.75 188 GLY A CA 1
ATOM 1399 C C . GLY A 1 188 ? 9.237 -9.517 -24.786 1.00 97.75 188 GLY A C 1
ATOM 1400 O O . GLY A 1 188 ? 9.445 -8.342 -24.491 1.00 97.75 188 GLY A O 1
ATOM 1401 N N . PHE A 1 189 ? 8.407 -9.856 -25.768 1.00 97.44 189 PHE A N 1
ATOM 1402 C CA . PHE A 1 189 ? 7.614 -8.867 -26.491 1.00 97.44 189 PHE A CA 1
ATOM 1403 C C . PHE A 1 189 ? 6.321 -9.459 -27.046 1.00 97.44 189 PHE A C 1
ATOM 1405 O O . PHE A 1 189 ? 6.198 -10.665 -27.273 1.00 97.44 189 PHE A O 1
ATOM 1412 N N . THR A 1 190 ? 5.366 -8.579 -27.325 1.00 96.50 190 THR A N 1
ATOM 1413 C CA . THR A 1 190 ? 4.164 -8.864 -28.106 1.00 96.50 190 THR A CA 1
ATOM 1414 C C . THR A 1 190 ? 4.118 -7.949 -29.327 1.00 96.50 190 THR A C 1
ATOM 1416 O O . THR A 1 190 ? 4.697 -6.864 -29.340 1.00 96.50 190 THR A O 1
ATOM 1419 N N . THR A 1 191 ? 3.449 -8.382 -30.394 1.00 95.62 191 THR A N 1
ATOM 1420 C CA . THR A 1 191 ? 3.235 -7.552 -31.583 1.00 95.62 191 THR A CA 1
ATOM 1421 C C . THR A 1 191 ? 1.966 -7.969 -32.319 1.00 95.62 191 THR A C 1
ATOM 1423 O O . THR A 1 191 ? 1.500 -9.101 -32.190 1.00 95.62 191 THR A O 1
ATOM 1426 N N . SER A 1 192 ? 1.409 -7.050 -33.109 1.00 96.44 192 SER A N 1
ATOM 1427 C CA . SER A 1 192 ? 0.261 -7.303 -33.984 1.00 96.44 192 SER A CA 1
ATOM 1428 C C . SER A 1 192 ? 0.637 -7.684 -35.422 1.00 96.44 192 SER A C 1
ATOM 1430 O O . SER A 1 192 ? -0.254 -7.994 -36.216 1.00 96.44 192 SER A O 1
ATOM 1432 N N . THR A 1 193 ? 1.929 -7.694 -35.783 1.00 95.75 193 THR A N 1
ATOM 1433 C CA . THR A 1 193 ? 2.358 -8.231 -37.083 1.00 95.75 193 THR A CA 1
ATOM 1434 C C . THR A 1 193 ? 2.386 -9.759 -37.089 1.00 95.75 193 THR A C 1
ATOM 1436 O O . THR A 1 193 ? 2.549 -10.407 -36.060 1.00 95.75 193 THR A O 1
ATOM 1439 N N . THR A 1 194 ? 2.243 -10.342 -38.280 1.00 95.38 194 THR A N 1
ATOM 1440 C CA . THR A 1 194 ? 2.380 -11.793 -38.516 1.00 95.38 194 THR A CA 1
ATOM 1441 C C . THR A 1 194 ? 3.631 -12.144 -39.329 1.00 95.38 194 THR A C 1
ATOM 1443 O O . THR A 1 194 ? 3.824 -13.301 -39.704 1.00 95.38 194 THR A O 1
ATOM 1446 N N . SER A 1 195 ? 4.488 -11.157 -39.611 1.00 95.00 195 SER A N 1
ATOM 1447 C CA . SER A 1 195 ? 5.817 -11.381 -40.183 1.00 95.00 195 SER A CA 1
ATOM 1448 C C . SER A 1 195 ? 6.746 -12.078 -39.188 1.00 95.00 195 SER A C 1
ATOM 1450 O O . SER A 1 195 ? 6.603 -11.921 -37.978 1.00 95.00 195 SER A O 1
ATOM 1452 N N . SER A 1 196 ? 7.732 -12.818 -39.705 1.00 94.56 196 SER A N 1
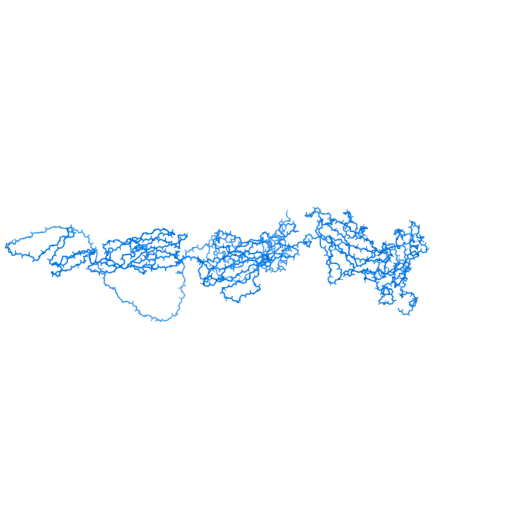ATOM 1453 C CA . SER A 1 196 ? 8.843 -13.295 -38.879 1.00 94.56 196 SER A CA 1
ATOM 1454 C C . SER A 1 196 ? 9.636 -12.098 -38.360 1.00 94.56 196 SER A C 1
ATOM 1456 O O . SER A 1 196 ? 9.933 -11.181 -39.132 1.00 94.56 196 SER A O 1
ATOM 1458 N N . LEU A 1 197 ? 9.973 -12.131 -37.072 1.00 95.50 197 LEU A N 1
ATOM 1459 C CA . LEU A 1 197 ? 10.822 -11.150 -36.409 1.00 95.50 197 LEU A CA 1
ATOM 1460 C C . LEU A 1 197 ? 12.013 -11.848 -35.754 1.00 95.50 197 LEU A C 1
ATOM 1462 O O . LEU A 1 197 ? 11.874 -12.936 -35.194 1.00 95.50 197 LEU A O 1
ATOM 1466 N N . HIS A 1 198 ? 13.154 -11.177 -35.815 1.00 95.19 198 HIS A N 1
ATOM 1467 C CA . HIS A 1 198 ? 14.360 -11.437 -35.037 1.00 95.19 198 HIS A CA 1
ATOM 1468 C C . HIS A 1 198 ? 14.419 -10.390 -33.920 1.00 95.19 198 HIS A C 1
ATOM 1470 O O . HIS A 1 198 ? 13.943 -9.269 -34.122 1.00 95.19 198 HIS A O 1
ATOM 1476 N N . ALA A 1 199 ? 14.946 -10.761 -32.755 1.00 96.31 199 ALA A N 1
ATOM 1477 C CA . ALA A 1 199 ? 15.036 -9.887 -31.590 1.00 96.31 199 ALA A CA 1
ATOM 1478 C C . ALA A 1 199 ? 16.496 -9.713 -31.169 1.00 96.31 199 ALA A C 1
ATOM 1480 O O . ALA A 1 199 ? 17.183 -10.692 -30.878 1.00 96.31 199 ALA A O 1
ATOM 1481 N N . ASP A 1 200 ? 16.933 -8.461 -31.116 1.00 96.38 200 ASP A N 1
ATOM 1482 C CA . ASP A 1 200 ? 18.265 -8.050 -30.707 1.00 96.38 200 ASP A CA 1
ATOM 1483 C C . ASP A 1 200 ? 18.147 -7.193 -29.441 1.00 96.38 200 ASP A C 1
ATOM 1485 O O . ASP A 1 200 ? 17.689 -6.048 -29.466 1.00 96.38 200 ASP A O 1
ATOM 1489 N N . TRP A 1 201 ? 18.538 -7.782 -28.314 1.00 97.50 201 TRP A N 1
ATOM 1490 C CA . TRP A 1 201 ? 18.426 -7.198 -26.981 1.00 97.50 201 TRP A CA 1
ATOM 1491 C C . TRP A 1 201 ? 19.745 -6.560 -26.563 1.00 97.50 201 TRP A C 1
ATOM 1493 O O . TRP A 1 201 ? 20.738 -7.259 -26.342 1.00 97.50 201 TRP A O 1
ATOM 1503 N N . ILE A 1 202 ? 19.758 -5.237 -26.429 1.00 96.75 202 ILE A N 1
ATOM 1504 C CA . ILE A 1 202 ? 20.908 -4.462 -25.961 1.00 96.75 202 ILE A CA 1
ATOM 1505 C C . ILE A 1 202 ? 20.705 -4.123 -24.480 1.00 96.75 202 ILE A C 1
ATOM 1507 O O . ILE A 1 202 ? 19.608 -3.740 -24.079 1.00 96.75 202 ILE A O 1
ATOM 1511 N N . ILE A 1 203 ? 21.769 -4.234 -23.685 1.00 96.62 203 ILE A N 1
ATOM 1512 C CA . ILE A 1 203 ? 21.805 -3.786 -22.287 1.00 96.62 203 ILE A CA 1
ATOM 1513 C C . ILE A 1 203 ? 22.917 -2.755 -22.089 1.00 96.62 203 ILE A C 1
ATOM 1515 O O . ILE A 1 203 ? 24.069 -3.019 -22.432 1.00 96.62 203 ILE A O 1
ATOM 1519 N N . ASP A 1 204 ? 22.578 -1.595 -21.533 1.00 95.94 204 ASP A N 1
ATOM 1520 C CA . ASP A 1 204 ? 23.535 -0.605 -21.021 1.00 95.94 204 ASP A CA 1
ATOM 1521 C C . ASP A 1 204 ? 23.349 -0.479 -19.504 1.00 95.94 204 ASP A C 1
ATOM 1523 O O . ASP A 1 204 ? 22.216 -0.409 -19.034 1.00 95.94 204 ASP A O 1
ATOM 1527 N N . GLY A 1 205 ? 24.431 -0.501 -18.727 1.00 95.12 205 GLY A N 1
ATOM 1528 C CA . GLY A 1 205 ? 24.372 -0.537 -17.261 1.00 95.12 205 GLY A CA 1
ATOM 1529 C C . GLY A 1 205 ? 25.597 -1.201 -16.615 1.00 95.12 205 GLY A C 1
ATOM 1530 O O . GLY A 1 205 ? 26.576 -1.498 -17.298 1.00 95.12 205 GLY A O 1
ATOM 1531 N N . PRO A 1 206 ? 25.588 -1.446 -15.290 1.00 94.75 206 PRO A N 1
ATOM 1532 C CA . PRO A 1 206 ? 26.737 -1.999 -14.562 1.00 94.75 206 PRO A CA 1
ATOM 1533 C C . PRO A 1 206 ? 27.152 -3.428 -14.935 1.00 94.75 206 PRO A C 1
ATOM 1535 O O . PRO A 1 206 ? 28.310 -3.802 -14.723 1.00 94.75 206 PRO A O 1
ATOM 1538 N N . THR A 1 207 ? 26.227 -4.245 -15.441 1.00 95.00 207 THR A N 1
ATOM 1539 C CA . THR A 1 207 ? 26.452 -5.669 -15.745 1.00 95.00 207 THR A CA 1
ATOM 1540 C C . THR A 1 207 ? 25.782 -6.102 -17.046 1.00 95.00 207 THR A C 1
ATOM 1542 O O . THR A 1 207 ? 24.767 -5.553 -17.463 1.00 95.00 207 THR A O 1
ATOM 1545 N N . ASN A 1 208 ? 26.391 -7.099 -17.680 1.00 94.81 208 ASN A N 1
ATOM 1546 C CA . ASN A 1 208 ? 25.960 -7.754 -18.909 1.00 94.81 208 ASN A CA 1
ATOM 1547 C C . ASN A 1 208 ? 24.918 -8.856 -18.623 1.00 94.81 208 ASN A C 1
ATOM 1549 O O . ASN A 1 208 ? 24.750 -9.279 -17.479 1.00 94.81 208 ASN A O 1
ATOM 1553 N N . TRP A 1 209 ? 24.304 -9.403 -19.678 1.00 94.38 209 TRP A N 1
ATOM 1554 C CA . TRP A 1 209 ? 23.371 -10.540 -19.624 1.00 94.38 209 TRP A CA 1
ATOM 1555 C C . TRP A 1 209 ? 23.918 -11.783 -18.889 1.00 94.38 209 TRP A C 1
ATOM 1557 O O . TRP A 1 209 ? 23.143 -12.560 -18.341 1.00 94.38 209 TRP A O 1
ATOM 1567 N N . ASP A 1 210 ? 25.243 -11.980 -18.849 1.00 91.62 210 ASP A N 1
ATOM 1568 C CA . ASP A 1 210 ? 25.910 -13.080 -18.129 1.00 91.62 210 ASP A CA 1
ATOM 1569 C C . ASP A 1 210 ? 26.340 -12.726 -16.687 1.00 91.62 210 ASP A C 1
ATOM 1571 O O . ASP A 1 210 ? 27.071 -13.487 -16.050 1.00 91.62 210 ASP A O 1
ATOM 1575 N N . GLY A 1 211 ? 25.926 -11.562 -16.177 1.00 90.50 211 GLY A N 1
ATOM 1576 C CA . GLY A 1 211 ? 26.295 -11.040 -14.859 1.00 90.50 211 GLY A CA 1
ATOM 1577 C C . GLY A 1 211 ? 27.719 -10.478 -14.762 1.00 90.50 211 GLY A C 1
ATOM 1578 O O . GLY A 1 211 ? 28.108 -9.988 -13.701 1.00 90.50 211 GLY A O 1
ATOM 1579 N N . SER A 1 212 ? 28.520 -10.514 -15.835 1.00 92.25 212 SER A N 1
ATOM 1580 C CA . SER A 1 212 ? 29.852 -9.896 -15.831 1.00 92.25 212 SER A CA 1
ATOM 1581 C C . SER A 1 212 ? 29.761 -8.365 -15.853 1.00 92.25 212 SER A C 1
ATOM 1583 O O . SER A 1 212 ? 28.849 -7.790 -16.444 1.00 92.25 212 SER A O 1
ATOM 1585 N N . SER A 1 213 ? 30.692 -7.678 -15.183 1.00 92.56 213 SER A N 1
ATOM 1586 C CA . SER A 1 213 ? 30.683 -6.211 -15.109 1.00 92.56 213 SER A CA 1
ATOM 1587 C C . SER A 1 213 ? 30.998 -5.570 -16.461 1.00 92.56 213 SER A C 1
ATOM 1589 O O . SER A 1 213 ? 32.035 -5.863 -17.062 1.00 92.56 213 SER A O 1
ATOM 1591 N N . LEU A 1 214 ? 30.143 -4.648 -16.900 1.00 93.31 214 LEU A N 1
ATOM 1592 C CA . LEU A 1 214 ? 30.386 -3.825 -18.083 1.00 93.31 214 LEU A CA 1
ATOM 1593 C C . LEU A 1 214 ? 31.296 -2.636 -17.742 1.00 93.31 214 LEU A C 1
ATOM 1595 O O . LEU A 1 214 ? 31.417 -2.202 -16.593 1.00 93.31 214 LEU A O 1
ATOM 1599 N N . ALA A 1 215 ? 31.966 -2.108 -18.764 1.00 90.50 215 ALA A N 1
ATOM 1600 C CA . ALA A 1 215 ? 32.691 -0.846 -18.672 1.00 90.50 215 ALA A CA 1
ATOM 1601 C C . ALA A 1 215 ? 31.786 0.296 -19.153 1.00 90.50 215 ALA A C 1
ATOM 1603 O O . ALA A 1 215 ? 30.982 0.102 -20.057 1.00 90.50 215 ALA A O 1
ATOM 1604 N N . ASN A 1 216 ? 31.946 1.496 -18.589 1.00 83.75 216 ASN A N 1
ATOM 1605 C CA . ASN A 1 216 ? 31.147 2.665 -18.973 1.00 83.75 216 ASN A CA 1
ATOM 1606 C C . ASN A 1 216 ? 31.192 2.915 -20.497 1.00 83.75 216 ASN A C 1
ATOM 1608 O O . ASN A 1 216 ? 32.280 3.082 -21.055 1.00 83.75 216 ASN A O 1
ATOM 1612 N N . GLY A 1 217 ? 30.023 2.955 -21.145 1.00 80.31 217 GLY A N 1
ATOM 1613 C CA . GLY A 1 217 ? 29.888 3.088 -22.600 1.00 80.31 217 GLY A CA 1
ATOM 1614 C C . GLY A 1 217 ? 30.143 1.799 -23.396 1.00 80.31 217 GLY A C 1
ATOM 1615 O O . GLY A 1 217 ? 30.436 1.877 -24.589 1.00 80.31 217 GLY A O 1
ATOM 1616 N N . VAL A 1 218 ? 30.073 0.626 -22.759 1.00 89.38 218 VAL A N 1
ATOM 1617 C CA . VAL A 1 218 ? 30.113 -0.692 -23.411 1.00 89.38 218 VAL A CA 1
ATOM 1618 C C . VAL A 1 218 ? 28.826 -1.435 -23.086 1.00 89.38 218 VAL A C 1
ATOM 1620 O O . VAL A 1 218 ? 28.576 -1.742 -21.926 1.00 89.38 218 VAL A O 1
ATOM 1623 N N . THR A 1 219 ? 28.046 -1.761 -24.113 1.00 93.75 219 THR A N 1
ATOM 1624 C CA . THR A 1 219 ? 26.784 -2.491 -23.973 1.00 93.75 219 THR A CA 1
ATOM 1625 C C . THR A 1 219 ? 26.956 -4.003 -24.125 1.00 93.75 219 THR A C 1
ATOM 1627 O O . THR A 1 219 ? 27.874 -4.487 -24.794 1.00 93.75 219 THR A O 1
ATOM 1630 N N . GLY A 1 220 ? 26.048 -4.758 -23.508 1.00 94.44 220 GLY A N 1
ATOM 1631 C CA . GLY A 1 220 ? 25.841 -6.181 -23.769 1.00 94.44 220 GLY A CA 1
ATOM 1632 C C . GLY A 1 220 ? 24.824 -6.419 -24.890 1.00 94.44 220 GLY A C 1
ATOM 1633 O O . GLY A 1 220 ? 24.012 -5.547 -25.196 1.00 94.44 220 GLY A O 1
ATOM 1634 N N . HIS A 1 221 ? 24.840 -7.613 -25.488 1.00 94.88 221 HIS A N 1
ATOM 1635 C CA . HIS A 1 221 ? 23.927 -8.009 -26.570 1.00 94.88 221 HIS A CA 1
ATOM 1636 C C . HIS A 1 221 ? 23.476 -9.469 -26.421 1.00 94.88 221 HIS A C 1
ATOM 1638 O O . HIS A 1 221 ? 24.291 -10.333 -26.097 1.00 94.88 221 HIS A O 1
ATOM 1644 N N . SER A 1 222 ? 22.195 -9.741 -26.682 1.00 95.56 222 SER A N 1
ATOM 1645 C CA . SER A 1 222 ? 21.628 -11.087 -26.814 1.00 95.56 222 SER A CA 1
ATOM 1646 C C . SER A 1 222 ? 20.709 -11.179 -28.038 1.00 95.56 222 SER A C 1
ATOM 1648 O O . SER A 1 222 ? 20.014 -10.225 -28.376 1.00 95.56 222 SER A O 1
ATOM 1650 N N . THR A 1 223 ? 20.697 -12.350 -28.680 1.00 94.88 223 THR A N 1
ATOM 1651 C CA . THR A 1 223 ? 19.824 -12.699 -29.827 1.00 94.88 223 THR A CA 1
ATOM 1652 C C . THR A 1 223 ? 18.742 -13.716 -29.444 1.00 94.88 223 THR A C 1
ATOM 1654 O O . THR A 1 223 ? 18.119 -14.348 -30.298 1.00 94.88 223 THR A O 1
ATOM 1657 N N . GLU A 1 224 ? 18.543 -13.939 -28.144 1.00 94.06 224 GLU A N 1
ATOM 1658 C CA . GLU A 1 224 ? 17.484 -14.811 -27.647 1.00 94.06 224 GLU A CA 1
ATOM 1659 C C . GLU A 1 224 ? 16.126 -14.105 -27.746 1.00 94.06 224 GLU A C 1
ATOM 1661 O O . GLU A 1 224 ? 15.994 -12.937 -27.396 1.00 94.06 224 GLU A O 1
ATOM 1666 N N . ASN A 1 225 ? 15.077 -14.816 -28.169 1.00 89.75 225 ASN A N 1
ATOM 1667 C CA . ASN A 1 225 ? 13.728 -14.235 -28.262 1.00 89.75 225 ASN A CA 1
ATOM 1668 C C . ASN A 1 225 ? 13.183 -13.748 -26.906 1.00 89.75 225 ASN A C 1
ATOM 1670 O O . ASN A 1 225 ? 12.256 -12.937 -26.871 1.00 89.75 225 ASN A O 1
ATOM 1674 N N . SER A 1 226 ? 13.701 -14.290 -25.801 1.00 93.50 226 SER A N 1
ATOM 1675 C CA . SER A 1 226 ? 13.274 -13.972 -24.437 1.00 93.50 226 SER A CA 1
ATOM 1676 C C . SER A 1 226 ? 14.433 -14.196 -23.452 1.00 93.50 226 SER A C 1
ATOM 1678 O O . SER A 1 226 ? 14.490 -15.258 -22.828 1.00 93.50 226 SER A O 1
ATOM 1680 N N . PRO A 1 227 ? 15.411 -13.272 -23.371 1.00 96.38 227 PRO A N 1
ATOM 1681 C CA . PRO A 1 227 ? 16.555 -13.418 -22.483 1.00 96.38 227 PRO A CA 1
ATOM 1682 C C . PRO A 1 227 ? 16.129 -13.246 -21.021 1.00 96.38 227 PRO A C 1
ATOM 1684 O O . PRO A 1 227 ? 15.152 -12.563 -20.706 1.00 96.38 227 PRO A O 1
ATOM 1687 N N . SER A 1 228 ? 16.892 -13.852 -20.118 1.00 95.19 228 SER A N 1
ATOM 1688 C CA . SER A 1 228 ? 16.669 -13.782 -18.675 1.00 95.19 228 SER A CA 1
ATOM 1689 C C . SER A 1 228 ? 17.982 -13.467 -17.972 1.00 95.19 228 SER A C 1
ATOM 1691 O O . SER A 1 228 ? 19.014 -14.037 -18.330 1.00 95.19 228 SER A O 1
ATOM 1693 N N . MET A 1 229 ? 17.964 -12.560 -16.994 1.00 92.94 229 MET A N 1
ATOM 1694 C CA . MET A 1 229 ? 19.151 -12.243 -16.197 1.00 92.94 229 MET A CA 1
ATOM 1695 C C . MET A 1 229 ? 18.815 -11.796 -14.775 1.00 92.94 229 MET A C 1
ATOM 1697 O O . MET A 1 229 ? 17.742 -11.256 -14.505 1.00 92.94 229 MET A O 1
ATOM 1701 N N . THR A 1 230 ? 19.779 -12.010 -13.884 1.00 92.69 230 THR A N 1
ATOM 1702 C CA . THR A 1 230 ? 19.765 -11.623 -12.470 1.00 92.69 230 THR A CA 1
ATOM 1703 C C . THR A 1 230 ? 20.381 -10.231 -12.312 1.00 92.69 230 THR A C 1
ATOM 1705 O O . THR A 1 230 ? 21.556 -10.030 -12.630 1.00 92.69 230 THR A O 1
ATOM 1708 N N . PHE A 1 231 ? 19.612 -9.264 -11.815 1.00 92.06 231 PHE A N 1
ATOM 1709 C CA . PHE A 1 231 ? 20.053 -7.878 -11.665 1.00 92.06 231 PHE A CA 1
ATOM 1710 C C . PHE A 1 231 ? 20.756 -7.656 -10.327 1.00 92.06 231 PHE A C 1
ATOM 1712 O O . PHE A 1 231 ? 20.141 -7.364 -9.305 1.00 92.06 231 PHE A O 1
ATOM 1719 N N . CYS A 1 232 ? 22.080 -7.796 -10.345 1.00 92.19 232 CYS A N 1
ATOM 1720 C CA . CYS A 1 232 ? 22.935 -7.499 -9.204 1.00 92.19 232 CYS A CA 1
ATOM 1721 C C . CYS A 1 232 ? 24.265 -6.893 -9.660 1.00 92.19 232 CYS A C 1
ATOM 1723 O O . CYS A 1 232 ? 25.008 -7.489 -10.444 1.00 92.19 232 CYS A O 1
ATOM 1725 N N . LYS A 1 233 ? 24.607 -5.733 -9.097 1.00 93.12 233 LYS A N 1
ATOM 1726 C CA . LYS A 1 233 ? 25.977 -5.218 -9.041 1.00 93.12 233 LYS A CA 1
ATOM 1727 C C . LYS A 1 233 ? 26.495 -5.495 -7.634 1.00 93.12 233 LYS A C 1
ATOM 1729 O O . LYS A 1 233 ? 25.954 -4.950 -6.679 1.00 93.12 233 LYS A O 1
ATOM 1734 N N . ALA A 1 234 ? 27.498 -6.359 -7.500 1.00 91.12 234 ALA A N 1
ATOM 1735 C CA . ALA A 1 234 ? 27.926 -6.852 -6.192 1.00 91.12 234 ALA A CA 1
ATOM 1736 C C . ALA A 1 234 ? 28.438 -5.729 -5.266 1.00 91.12 234 ALA A C 1
ATOM 1738 O O . ALA A 1 234 ? 29.425 -5.061 -5.584 1.00 91.12 234 ALA A O 1
ATOM 1739 N N . ASP A 1 235 ? 27.813 -5.593 -4.096 1.00 91.44 235 ASP A N 1
ATOM 1740 C CA . ASP A 1 235 ? 28.267 -4.760 -2.983 1.00 91.44 235 ASP A CA 1
ATOM 1741 C C . ASP A 1 235 ? 28.130 -5.525 -1.660 1.00 91.44 235 ASP A C 1
ATOM 1743 O O . ASP A 1 235 ? 27.036 -5.749 -1.148 1.00 91.44 235 ASP A O 1
ATOM 1747 N N . LEU A 1 236 ? 29.272 -5.897 -1.081 1.00 87.94 236 LEU A N 1
ATOM 1748 C CA . LEU A 1 236 ? 29.351 -6.659 0.168 1.00 87.94 236 LEU A CA 1
ATOM 1749 C C . LEU A 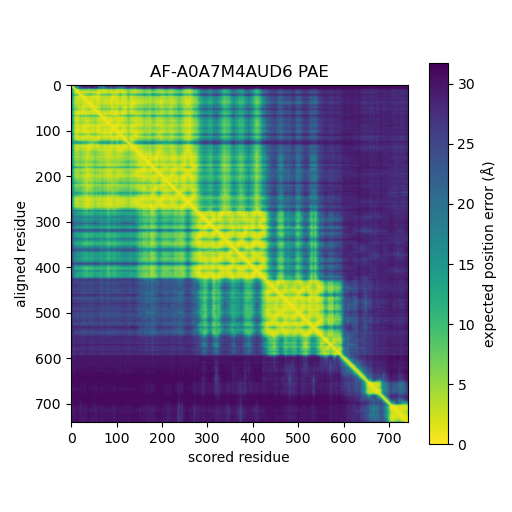1 236 ? 29.036 -5.825 1.426 1.00 87.94 236 LEU A C 1
ATOM 1751 O O . LEU A 1 236 ? 29.106 -6.368 2.528 1.00 87.94 236 LEU A O 1
ATOM 1755 N N . ALA A 1 237 ? 28.741 -4.528 1.285 1.00 86.12 237 ALA A N 1
ATOM 1756 C CA . ALA A 1 237 ? 28.196 -3.693 2.354 1.00 86.12 237 ALA A CA 1
ATOM 1757 C C . ALA A 1 237 ? 26.653 -3.645 2.362 1.00 86.12 237 ALA A C 1
ATOM 1759 O O . ALA A 1 237 ? 26.074 -3.228 3.364 1.00 86.12 237 ALA A O 1
ATOM 1760 N N . SER A 1 238 ? 25.996 -4.078 1.279 1.00 84.38 238 SER A N 1
ATOM 1761 C CA . SER A 1 238 ? 24.535 -4.143 1.166 1.00 84.38 238 SER A CA 1
ATOM 1762 C C . SER A 1 238 ? 23.961 -5.391 1.846 1.00 84.38 238 SER A C 1
ATOM 1764 O O . SER A 1 238 ? 24.588 -6.452 1.846 1.00 84.38 238 SER A O 1
ATOM 1766 N N . GLN A 1 239 ? 22.739 -5.285 2.377 1.00 78.50 239 GLN A N 1
ATOM 1767 C CA . GLN A 1 239 ? 22.006 -6.371 3.045 1.00 78.50 239 GLN A CA 1
ATOM 1768 C C . GLN A 1 239 ? 21.748 -7.564 2.107 1.00 78.50 239 GLN A C 1
ATOM 1770 O O . GLN A 1 239 ? 21.900 -8.714 2.517 1.00 78.50 239 GLN A O 1
ATOM 1775 N N . THR A 1 240 ? 21.452 -7.291 0.833 1.00 82.19 240 THR A N 1
ATOM 1776 C CA . THR A 1 240 ? 21.278 -8.286 -0.242 1.00 82.19 240 THR A CA 1
ATOM 1777 C C . THR A 1 240 ? 22.594 -8.701 -0.913 1.00 82.19 240 THR A C 1
ATOM 1779 O O . THR A 1 240 ? 22.614 -9.580 -1.769 1.00 82.19 240 THR A O 1
ATOM 1782 N N . GLY A 1 241 ? 23.728 -8.081 -0.558 1.00 87.75 241 GLY A N 1
ATOM 1783 C CA . GLY A 1 241 ? 25.003 -8.259 -1.267 1.00 87.75 241 GLY A CA 1
ATOM 1784 C C . GLY A 1 241 ? 25.063 -7.574 -2.644 1.00 87.75 241 GLY A C 1
ATOM 1785 O O . GLY A 1 241 ? 26.039 -7.750 -3.381 1.00 87.75 241 GLY A O 1
ATOM 1786 N N . CYS A 1 242 ? 24.037 -6.792 -2.989 1.00 91.06 242 CYS A N 1
ATOM 1787 C CA . CYS A 1 242 ? 23.841 -6.127 -4.274 1.00 91.06 242 CYS A CA 1
ATOM 1788 C C . CYS A 1 242 ? 23.528 -4.632 -4.063 1.00 91.06 242 CYS A C 1
ATOM 1790 O O . CYS A 1 242 ? 22.838 -4.261 -3.114 1.00 91.06 242 CYS A O 1
ATOM 1792 N N . ALA A 1 243 ? 24.064 -3.760 -4.918 1.00 92.06 243 ALA A N 1
ATOM 1793 C CA . ALA A 1 243 ? 23.943 -2.309 -4.779 1.00 92.06 243 ALA A CA 1
ATOM 1794 C C . ALA A 1 243 ? 22.559 -1.766 -5.190 1.00 92.06 243 ALA A C 1
ATOM 1796 O O . ALA A 1 243 ? 22.025 -2.132 -6.239 1.00 92.06 243 ALA A O 1
ATOM 1797 N N . GLN A 1 244 ? 22.037 -0.839 -4.381 1.00 92.19 244 GLN A N 1
ATOM 1798 C CA . GLN A 1 244 ? 20.806 -0.074 -4.626 1.00 92.19 244 GLN A CA 1
ATOM 1799 C C . GLN A 1 244 ? 21.061 1.131 -5.547 1.00 92.19 244 GLN A C 1
ATOM 1801 O O . GLN A 1 244 ? 22.168 1.672 -5.573 1.00 92.19 244 GLN A O 1
ATOM 1806 N N . GLY A 1 245 ? 20.021 1.608 -6.232 1.00 93.38 245 GLY A N 1
ATOM 1807 C CA . GLY A 1 245 ? 20.057 2.785 -7.105 1.00 93.38 245 GLY A CA 1
ATOM 1808 C C . GLY A 1 245 ? 20.854 2.580 -8.395 1.00 93.38 245 GLY A C 1
ATOM 1809 O O . GLY A 1 245 ? 21.256 3.551 -9.037 1.00 93.38 245 GLY A O 1
ATOM 1810 N N . GLU A 1 246 ? 21.129 1.330 -8.769 1.00 95.06 246 GLU A N 1
ATOM 1811 C CA . GLU A 1 246 ? 21.830 0.997 -10.005 1.00 95.06 246 GLU A CA 1
ATOM 1812 C C . GLU A 1 246 ? 20.816 0.810 -11.132 1.00 95.06 246 GLU A C 1
ATOM 1814 O O . GLU A 1 246 ? 19.809 0.126 -10.961 1.00 95.06 246 GLU A O 1
ATOM 1819 N N . GLN A 1 247 ? 21.081 1.417 -12.289 1.00 96.62 247 GLN A N 1
ATOM 1820 C CA . GLN A 1 247 ? 20.161 1.422 -13.426 1.00 96.62 247 GLN A CA 1
ATOM 1821 C C . GLN A 1 247 ? 20.723 0.647 -14.617 1.00 96.62 247 GLN A C 1
ATOM 1823 O O . GLN A 1 247 ? 21.910 0.749 -14.934 1.00 96.62 247 GLN A O 1
ATOM 1828 N N . TRP A 1 248 ? 19.841 -0.065 -15.317 1.00 96.31 248 TRP A N 1
ATOM 1829 C CA . TRP A 1 248 ? 20.113 -0.664 -16.620 1.00 96.31 248 TRP A CA 1
ATOM 1830 C C . TRP A 1 248 ? 19.050 -0.208 -17.621 1.00 96.31 248 TRP A C 1
ATOM 1832 O O . TRP A 1 248 ? 17.855 -0.266 -17.329 1.00 96.31 248 TRP A O 1
ATOM 1842 N N . VAL A 1 249 ? 19.476 0.208 -18.812 1.00 97.50 249 VAL A N 1
ATOM 1843 C CA . VAL A 1 249 ? 18.593 0.465 -19.955 1.00 97.50 249 VAL A CA 1
ATOM 1844 C C . VAL A 1 249 ? 18.562 -0.792 -20.817 1.00 97.50 249 VAL A C 1
ATOM 1846 O O . VAL A 1 249 ? 19.594 -1.232 -21.329 1.00 97.50 249 VAL A O 1
ATOM 1849 N N . ILE A 1 250 ? 17.373 -1.374 -20.959 1.00 97.69 250 ILE A N 1
ATOM 1850 C CA . ILE A 1 250 ? 17.117 -2.568 -21.761 1.00 97.69 250 ILE A CA 1
ATOM 1851 C C . ILE A 1 250 ? 16.428 -2.136 -23.050 1.00 97.69 250 ILE A C 1
ATOM 1853 O O . ILE A 1 250 ? 15.248 -1.786 -23.045 1.00 97.69 250 ILE A O 1
ATOM 1857 N N . THR A 1 251 ? 17.163 -2.177 -24.158 1.00 97.19 251 THR A N 1
ATOM 1858 C CA . THR A 1 251 ? 16.667 -1.789 -25.482 1.00 97.19 251 THR A CA 1
ATOM 1859 C C . THR A 1 251 ? 16.384 -3.031 -26.312 1.00 97.19 251 THR A C 1
ATOM 1861 O O . THR A 1 251 ? 17.292 -3.798 -26.635 1.00 97.19 251 THR A O 1
ATOM 1864 N N . LEU A 1 252 ? 15.129 -3.198 -26.717 1.00 97.25 252 LEU A N 1
ATOM 1865 C CA . LEU A 1 252 ? 14.717 -4.186 -27.703 1.00 97.25 252 LEU A CA 1
ATOM 1866 C C . LEU A 1 252 ? 14.756 -3.565 -29.100 1.00 97.25 252 LEU A C 1
ATOM 1868 O O . LEU A 1 252 ? 13.993 -2.642 -29.400 1.00 97.25 252 LEU A O 1
ATOM 1872 N N . MET A 1 253 ? 15.582 -4.121 -29.983 1.00 95.75 253 MET A N 1
ATOM 1873 C CA . MET A 1 253 ? 15.440 -3.950 -31.426 1.00 95.75 253 MET A CA 1
ATOM 1874 C C . MET A 1 253 ? 14.754 -5.185 -32.024 1.00 95.75 253 MET A C 1
ATOM 1876 O O . MET A 1 253 ? 15.121 -6.318 -31.724 1.00 95.75 253 MET A O 1
ATOM 1880 N N . LEU A 1 254 ? 13.741 -4.969 -32.862 1.00 95.94 254 LEU A N 1
ATOM 1881 C CA . LEU A 1 254 ? 13.059 -6.027 -33.610 1.00 95.94 254 LEU A CA 1
ATOM 1882 C C . LEU A 1 254 ? 13.245 -5.808 -35.100 1.00 95.94 254 LEU A C 1
ATOM 1884 O O . LEU A 1 254 ? 12.942 -4.720 -35.592 1.00 95.94 254 LEU A O 1
ATOM 1888 N N . HIS A 1 255 ? 13.627 -6.861 -35.821 1.00 95.25 255 HIS A N 1
ATOM 1889 C CA . HIS A 1 255 ? 13.902 -6.813 -37.257 1.00 95.25 255 HIS A CA 1
ATOM 1890 C C . HIS A 1 255 ? 13.131 -7.876 -38.031 1.00 95.25 255 HIS A C 1
ATOM 1892 O O . HIS A 1 255 ? 13.056 -9.034 -37.638 1.00 95.25 255 HIS A O 1
ATOM 1898 N N . THR A 1 256 ? 12.603 -7.500 -39.190 1.00 95.25 256 THR A N 1
ATOM 1899 C CA . THR A 1 256 ? 12.039 -8.440 -40.178 1.00 95.25 256 THR A CA 1
ATOM 1900 C C . THR A 1 256 ? 13.119 -8.975 -41.126 1.00 95.25 256 THR A C 1
ATOM 1902 O O . THR A 1 256 ? 14.144 -8.324 -41.323 1.00 95.25 256 THR A O 1
ATOM 1905 N N . ASP A 1 257 ? 12.862 -10.098 -41.811 1.00 93.19 257 ASP A N 1
ATOM 1906 C CA . ASP A 1 257 ? 13.763 -10.655 -42.848 1.00 93.19 257 ASP A CA 1
ATOM 1907 C C . ASP A 1 257 ? 14.130 -9.653 -43.969 1.00 93.19 257 ASP A C 1
ATOM 1909 O O . ASP A 1 257 ? 15.205 -9.739 -44.566 1.00 93.19 257 ASP A O 1
ATOM 1913 N N . ASP A 1 258 ? 13.234 -8.704 -44.267 1.00 93.25 258 ASP A N 1
ATOM 1914 C CA . ASP A 1 258 ? 13.437 -7.646 -45.269 1.00 93.25 258 ASP A CA 1
ATOM 1915 C C . ASP A 1 258 ? 14.259 -6.454 -44.728 1.00 93.25 258 ASP A C 1
ATOM 1917 O O . ASP A 1 258 ? 14.699 -5.613 -45.511 1.00 93.25 258 ASP A O 1
ATOM 1921 N N . GLY A 1 259 ? 14.499 -6.380 -43.414 1.00 93.56 259 GLY A N 1
ATOM 1922 C CA . GLY A 1 259 ? 15.253 -5.307 -42.761 1.00 93.56 259 GLY A CA 1
ATOM 1923 C C . GLY A 1 259 ? 14.425 -4.137 -42.228 1.00 93.56 259 GLY A C 1
ATOM 1924 O O . GLY A 1 259 ? 14.997 -3.107 -41.902 1.00 93.56 259 GLY A O 1
ATOM 1925 N N . HIS A 1 260 ? 13.099 -4.249 -42.123 1.00 95.19 260 HIS A N 1
ATOM 1926 C CA . HIS A 1 260 ? 12.310 -3.267 -41.360 1.00 95.19 260 HIS A CA 1
ATOM 1927 C C . HIS A 1 260 ? 12.566 -3.457 -39.874 1.00 95.19 260 HIS A C 1
ATOM 1929 O O . HIS A 1 260 ? 12.371 -4.577 -39.391 1.00 95.19 260 HIS A O 1
ATOM 1935 N N . ALA A 1 261 ? 12.934 -2.381 -39.180 1.00 95.06 261 ALA A N 1
ATOM 1936 C CA . ALA A 1 261 ? 13.221 -2.372 -37.756 1.00 95.06 261 ALA A CA 1
ATOM 1937 C C . ALA A 1 261 ? 12.219 -1.541 -36.935 1.00 95.06 261 ALA A C 1
ATOM 1939 O O . ALA A 1 261 ? 11.619 -0.570 -37.421 1.00 95.06 261 ALA A O 1
ATOM 1940 N N . ARG A 1 262 ? 12.094 -1.908 -35.657 1.00 95.31 262 ARG A N 1
ATOM 1941 C CA . ARG A 1 262 ? 11.503 -1.116 -34.568 1.00 95.31 262 ARG A CA 1
ATOM 1942 C C . ARG A 1 262 ? 12.414 -1.174 -33.348 1.00 95.31 262 ARG A C 1
ATOM 1944 O O . ARG A 1 262 ? 13.127 -2.155 -33.161 1.00 95.31 262 ARG A O 1
ATOM 1951 N N . THR A 1 263 ? 12.349 -0.140 -32.517 1.00 94.94 263 THR A N 1
ATOM 1952 C CA . THR A 1 263 ? 13.127 -0.032 -31.280 1.00 94.94 263 THR A CA 1
ATOM 1953 C C . THR A 1 263 ? 12.231 0.501 -30.175 1.00 94.94 263 THR A C 1
ATOM 1955 O O . THR A 1 263 ? 11.496 1.459 -30.416 1.00 94.94 263 THR A O 1
ATOM 1958 N N . ILE A 1 264 ? 12.285 -0.132 -29.005 1.00 96.00 264 ILE A N 1
ATOM 1959 C CA . ILE A 1 264 ? 11.662 0.310 -27.751 1.00 96.00 264 ILE A CA 1
ATOM 1960 C C . ILE A 1 264 ? 12.606 -0.023 -26.592 1.00 96.00 264 ILE A C 1
ATOM 1962 O O . ILE A 1 264 ? 13.336 -1.011 -26.661 1.00 96.00 264 ILE A O 1
ATOM 1966 N N . ASP A 1 265 ? 12.590 0.784 -25.539 1.00 96.88 265 ASP A N 1
ATOM 1967 C CA . ASP A 1 265 ? 13.500 0.662 -24.401 1.00 96.88 265 ASP A CA 1
ATOM 1968 C C . ASP A 1 265 ? 12.795 0.912 -23.062 1.00 96.88 265 ASP A C 1
ATOM 1970 O O . ASP A 1 265 ? 11.749 1.561 -23.003 1.00 96.88 265 ASP A O 1
ATOM 1974 N N . ILE A 1 266 ? 13.357 0.347 -21.992 1.00 97.69 266 ILE A N 1
ATOM 1975 C CA . ILE A 1 266 ? 12.918 0.544 -20.608 1.00 97.69 266 ILE A CA 1
ATOM 1976 C C . ILE A 1 266 ? 14.127 0.640 -19.674 1.00 97.69 266 ILE A C 1
ATOM 1978 O O . ILE A 1 266 ? 15.076 -0.137 -19.794 1.00 97.69 266 ILE A O 1
ATOM 1982 N N . THR A 1 267 ? 14.070 1.555 -18.706 1.00 97.81 267 THR A N 1
ATOM 1983 C CA . THR A 1 267 ? 15.022 1.594 -17.589 1.00 97.81 267 THR A CA 1
ATOM 1984 C C . THR A 1 267 ? 14.495 0.759 -16.426 1.00 97.81 267 THR A C 1
ATOM 1986 O O . THR A 1 267 ? 13.367 0.962 -15.969 1.00 97.81 267 THR A O 1
ATOM 1989 N N . VAL A 1 268 ? 15.329 -0.145 -15.917 1.00 96.31 268 VAL A N 1
ATOM 1990 C CA . VAL A 1 268 ? 15.102 -0.871 -14.660 1.00 96.31 268 VAL A CA 1
ATOM 1991 C C . VAL A 1 268 ? 16.107 -0.417 -13.598 1.00 96.31 268 VAL A C 1
ATOM 1993 O O . VAL A 1 268 ? 17.263 -0.155 -13.928 1.00 96.31 268 VAL A O 1
ATOM 1996 N N . GLU A 1 269 ? 15.685 -0.322 -12.334 1.00 95.75 269 GLU A N 1
ATOM 1997 C CA . GLU A 1 269 ? 16.534 0.115 -11.208 1.00 95.75 269 GLU A CA 1
ATOM 1998 C C . GLU A 1 269 ? 16.467 -0.860 -10.025 1.00 95.75 269 GLU A C 1
ATOM 2000 O O . GLU A 1 269 ? 15.369 -1.226 -9.604 1.00 95.75 269 GLU A O 1
ATOM 2005 N N . THR A 1 270 ? 17.616 -1.244 -9.454 1.00 93.44 270 THR A N 1
ATOM 2006 C CA . THR A 1 270 ? 17.643 -1.955 -8.164 1.00 93.44 270 THR A CA 1
ATOM 2007 C C . THR A 1 270 ? 17.199 -1.030 -7.038 1.00 93.44 270 THR A C 1
ATOM 2009 O O . THR A 1 270 ? 17.890 -0.065 -6.714 1.00 93.44 270 THR A O 1
ATOM 2012 N N . ASN A 1 271 ? 16.041 -1.292 -6.441 1.00 91.19 271 ASN A N 1
ATOM 2013 C CA . ASN A 1 271 ? 15.499 -0.440 -5.388 1.00 91.19 271 ASN A CA 1
ATOM 2014 C C . ASN A 1 271 ? 14.563 -1.249 -4.490 1.00 91.19 271 ASN A C 1
ATOM 2016 O O . ASN A 1 271 ? 13.360 -1.309 -4.724 1.00 91.19 271 ASN A O 1
ATOM 2020 N N . ASP A 1 272 ? 15.125 -1.907 -3.482 1.00 84.56 272 ASP A N 1
ATOM 2021 C CA . ASP A 1 272 ? 14.453 -3.001 -2.768 1.00 84.56 272 ASP A CA 1
ATOM 2022 C C . ASP A 1 272 ? 13.206 -2.565 -1.978 1.00 84.56 272 ASP A C 1
ATOM 2024 O O . ASP A 1 272 ? 12.373 -3.407 -1.641 1.00 84.56 272 ASP A O 1
ATOM 2028 N N . ILE A 1 273 ? 13.067 -1.257 -1.730 1.00 82.62 273 ILE A N 1
ATOM 2029 C CA . ILE A 1 273 ? 11.888 -0.633 -1.122 1.00 82.62 273 ILE A CA 1
ATOM 2030 C C . ILE A 1 273 ? 10.784 -0.463 -2.175 1.00 82.62 273 ILE A C 1
ATOM 2032 O O . ILE A 1 273 ? 9.752 -1.111 -2.076 1.00 82.62 273 ILE A O 1
ATOM 2036 N N . TYR A 1 274 ? 11.000 0.354 -3.215 1.00 85.81 274 TYR A N 1
ATOM 2037 C CA . TYR A 1 274 ? 9.959 0.646 -4.219 1.00 85.81 274 TYR A CA 1
ATOM 2038 C C . TYR A 1 274 ? 9.719 -0.484 -5.232 1.00 85.81 274 TYR A C 1
ATOM 2040 O O . TYR A 1 274 ? 8.771 -0.431 -6.016 1.00 85.81 274 TYR A O 1
ATOM 2048 N N . ALA A 1 275 ? 10.566 -1.510 -5.238 1.00 84.06 275 ALA A N 1
ATOM 2049 C CA . ALA A 1 275 ? 10.359 -2.752 -5.967 1.00 84.06 275 ALA A CA 1
ATOM 2050 C C . ALA A 1 275 ? 9.424 -3.702 -5.210 1.00 84.06 275 ALA A C 1
ATOM 2052 O O . ALA A 1 275 ? 9.795 -4.833 -4.900 1.00 84.06 275 ALA A O 1
ATOM 2053 N N . ASP A 1 276 ? 8.240 -3.207 -4.882 1.00 78.19 276 ASP A N 1
ATOM 2054 C CA . ASP A 1 276 ? 7.214 -3.925 -4.140 1.00 78.19 276 ASP A CA 1
ATOM 2055 C C . ASP A 1 276 ? 6.238 -4.594 -5.133 1.00 78.19 276 ASP A C 1
ATOM 2057 O O . ASP A 1 276 ? 5.655 -3.938 -6.009 1.00 78.19 276 ASP A O 1
ATOM 2061 N N . GLU A 1 277 ? 6.103 -5.922 -5.058 1.00 77.12 277 GLU A N 1
ATOM 2062 C CA . GLU A 1 277 ? 5.253 -6.709 -5.969 1.00 77.12 277 GLU A CA 1
ATOM 2063 C C . GLU A 1 277 ? 3.854 -6.946 -5.383 1.00 77.12 277 GLU A C 1
ATOM 2065 O O . GLU A 1 277 ? 2.867 -6.922 -6.126 1.00 77.12 277 GLU A O 1
ATOM 2070 N N . PHE A 1 278 ? 3.744 -7.113 -4.064 1.00 83.75 278 PHE A N 1
ATOM 2071 C CA . PHE A 1 278 ? 2.502 -7.495 -3.398 1.00 83.75 278 PHE A CA 1
ATOM 2072 C C . PHE A 1 278 ? 1.684 -6.266 -2.941 1.00 83.75 278 PHE A C 1
ATOM 2074 O O . PHE A 1 278 ? 1.503 -5.300 -3.692 1.00 83.75 278 PHE A O 1
ATOM 2081 N N . ARG A 1 279 ? 1.044 -6.372 -1.778 1.00 90.31 279 ARG A N 1
ATOM 2082 C CA . ARG A 1 279 ? 0.365 -5.326 -1.007 1.00 90.31 279 ARG A CA 1
ATOM 2083 C C . ARG A 1 279 ? 0.390 -5.801 0.445 1.00 90.31 279 ARG A C 1
ATOM 2085 O O . ARG A 1 279 ? 0.200 -7.004 0.651 1.00 90.31 279 ARG A O 1
ATOM 2092 N N . PRO A 1 280 ? 0.506 -4.899 1.426 1.00 95.62 280 PRO A N 1
ATOM 2093 C CA . PRO A 1 280 ? 0.472 -5.293 2.818 1.00 95.62 280 PRO A CA 1
ATOM 2094 C C . PRO A 1 280 ? -0.916 -5.822 3.196 1.00 95.62 280 PRO A C 1
ATOM 2096 O O . PRO A 1 280 ? -1.949 -5.355 2.706 1.00 95.62 280 PRO A O 1
ATOM 2099 N N . GLU A 1 281 ? -0.940 -6.807 4.082 1.00 97.25 281 GLU A N 1
ATOM 2100 C CA . GLU A 1 281 ? -2.139 -7.381 4.677 1.00 97.25 281 GLU A CA 1
ATOM 2101 C C . GLU A 1 281 ? -2.349 -6.749 6.059 1.00 97.25 281 GLU A C 1
ATOM 2103 O O . GLU A 1 281 ? -1.461 -6.784 6.909 1.00 97.25 281 GLU A O 1
ATOM 2108 N N . ALA A 1 282 ? -3.519 -6.137 6.269 1.00 97.75 282 ALA A N 1
ATOM 2109 C CA . ALA A 1 282 ? -3.915 -5.605 7.569 1.00 97.75 282 ALA A CA 1
ATOM 2110 C C . ALA A 1 282 ? -4.527 -6.726 8.418 1.00 97.75 282 ALA A C 1
ATOM 2112 O O . ALA A 1 282 ? -5.612 -7.224 8.096 1.00 97.75 282 ALA A O 1
ATOM 2113 N N . ASP A 1 283 ? -3.874 -7.063 9.525 1.00 97.12 283 ASP A N 1
ATOM 2114 C CA . ASP A 1 283 ? -4.432 -7.904 10.582 1.00 97.12 283 ASP A CA 1
ATOM 2115 C C . ASP A 1 283 ? -4.516 -7.117 11.892 1.00 97.12 283 ASP A C 1
ATOM 2117 O O . ASP A 1 283 ? -3.633 -6.317 12.204 1.00 97.12 283 ASP A O 1
ATOM 2121 N N . ALA A 1 284 ? -5.611 -7.306 12.622 1.00 97.19 284 ALA A N 1
ATOM 2122 C CA . ALA A 1 284 ? -5.920 -6.568 13.836 1.00 97.19 284 ALA A CA 1
ATOM 2123 C C . ALA A 1 284 ? -6.844 -7.373 14.751 1.00 97.19 284 ALA A C 1
ATOM 2125 O O . ALA A 1 284 ? -7.859 -7.919 14.319 1.00 97.19 284 ALA A O 1
ATOM 2126 N N . VAL A 1 285 ? -6.535 -7.374 16.042 1.00 96.75 285 VAL A N 1
ATOM 2127 C CA . VAL A 1 285 ? -7.343 -8.011 17.083 1.00 96.75 285 VAL A CA 1
ATOM 2128 C C . VAL A 1 285 ? -7.588 -7.051 18.242 1.00 96.75 285 VAL A C 1
ATOM 2130 O O . VAL A 1 285 ? -6.904 -6.042 18.409 1.00 96.75 285 VAL A O 1
ATOM 2133 N N . ILE A 1 286 ? -8.581 -7.371 19.070 1.00 97.31 286 ILE A N 1
ATOM 2134 C CA . ILE A 1 286 ? -8.719 -6.735 20.379 1.00 97.31 286 ILE A CA 1
ATOM 2135 C C . ILE A 1 286 ? -7.636 -7.318 21.288 1.00 97.31 286 ILE A C 1
ATOM 2137 O O . ILE A 1 286 ? -7.608 -8.530 21.504 1.00 97.31 286 ILE A O 1
ATOM 2141 N N . ASP A 1 287 ? -6.795 -6.463 21.864 1.00 96.88 287 ASP A N 1
ATOM 2142 C CA . ASP A 1 287 ? -5.924 -6.859 22.967 1.00 96.88 287 ASP A CA 1
ATOM 2143 C C . ASP A 1 287 ? -6.786 -6.986 24.234 1.00 96.88 287 ASP A C 1
ATOM 2145 O O . ASP A 1 287 ? -7.201 -5.992 24.841 1.00 96.88 287 ASP A O 1
ATOM 2149 N N . ILE A 1 288 ? -7.142 -8.226 24.576 1.00 95.75 288 ILE A N 1
ATOM 2150 C CA . ILE A 1 288 ? -7.986 -8.563 25.726 1.00 95.75 288 ILE A CA 1
ATOM 2151 C C . ILE A 1 288 ? -7.129 -8.584 26.994 1.00 95.75 288 ILE A C 1
ATOM 2153 O O . ILE A 1 288 ? -6.321 -9.490 27.206 1.00 95.75 288 ILE A O 1
ATOM 2157 N N . ARG A 1 289 ? -7.355 -7.596 27.865 1.00 93.94 289 ARG A N 1
ATOM 2158 C CA . ARG A 1 289 ? -6.628 -7.414 29.126 1.00 93.94 289 ARG A CA 1
ATOM 2159 C C . ARG A 1 289 ? -7.514 -7.701 30.338 1.00 93.94 289 ARG A C 1
ATOM 2161 O O . ARG A 1 289 ? -8.728 -7.512 30.305 1.00 93.94 289 ARG A O 1
ATOM 2168 N N . THR A 1 290 ? -6.890 -8.114 31.440 1.00 92.31 290 THR A N 1
ATOM 2169 C CA . THR A 1 290 ? -7.562 -8.536 32.687 1.00 92.31 290 THR A CA 1
ATOM 2170 C C . THR A 1 290 ? -8.356 -7.433 33.403 1.00 92.31 290 THR A C 1
ATOM 2172 O O . THR A 1 290 ? -9.061 -7.714 34.363 1.00 92.31 290 THR A O 1
ATOM 2175 N N . ASP A 1 291 ? -8.217 -6.171 32.992 1.00 88.38 291 ASP A N 1
ATOM 2176 C CA . ASP A 1 291 ? -8.992 -5.025 33.485 1.00 88.38 291 ASP A CA 1
ATOM 2177 C C . ASP A 1 291 ? -10.323 -4.804 32.738 1.00 88.38 291 ASP A C 1
ATOM 2179 O O . ASP A 1 291 ? -11.163 -4.037 33.213 1.00 88.38 291 ASP A O 1
ATOM 2183 N N . TYR A 1 292 ? -10.547 -5.492 31.609 1.00 92.12 292 TYR A N 1
ATOM 2184 C CA . TYR A 1 292 ? -11.794 -5.409 30.838 1.00 92.12 292 TYR A CA 1
ATOM 2185 C C . TYR A 1 292 ? -12.208 -6.703 30.108 1.00 92.12 292 TYR A C 1
ATOM 2187 O O . TYR A 1 292 ? -13.096 -6.660 29.256 1.00 92.12 292 TYR A O 1
ATOM 2195 N N . GLU A 1 293 ? -11.623 -7.863 30.424 1.00 93.06 293 GLU A N 1
ATOM 2196 C CA . GLU A 1 293 ? -11.952 -9.135 29.752 1.00 93.06 293 GLU A CA 1
ATOM 2197 C C . GLU A 1 293 ? -13.442 -9.519 29.874 1.00 93.06 293 GLU A C 1
ATOM 2199 O O . GLU A 1 293 ? -14.063 -9.875 28.875 1.00 93.06 293 GLU A O 1
ATOM 2204 N N . ASP A 1 294 ? -14.062 -9.319 31.043 1.00 89.94 294 ASP A N 1
ATOM 2205 C CA . ASP A 1 294 ? -15.510 -9.520 31.250 1.00 89.94 294 ASP A CA 1
ATOM 2206 C C . ASP A 1 294 ? -16.390 -8.485 30.511 1.00 89.94 294 ASP A C 1
ATOM 2208 O O . ASP A 1 294 ? -17.580 -8.721 30.272 1.00 89.94 294 ASP A O 1
ATOM 2212 N N . ASN A 1 295 ? -15.827 -7.328 30.142 1.00 94.56 295 ASN A N 1
ATOM 2213 C CA . ASN A 1 295 ? -16.536 -6.239 29.466 1.00 94.56 295 ASN A CA 1
ATOM 2214 C C . ASN A 1 295 ? -16.597 -6.407 27.935 1.00 94.56 295 ASN A C 1
ATOM 2216 O O . ASN A 1 295 ? -17.350 -5.675 27.285 1.00 94.56 295 ASN A O 1
ATOM 2220 N N . VAL A 1 296 ? -15.842 -7.348 27.349 1.00 96.19 296 VAL A N 1
ATOM 2221 C CA . VAL A 1 296 ? -15.772 -7.576 25.895 1.00 96.19 296 VAL A CA 1
ATOM 2222 C C . VAL A 1 296 ? -16.308 -8.963 25.544 1.00 96.19 296 VAL A C 1
ATOM 2224 O O . VAL A 1 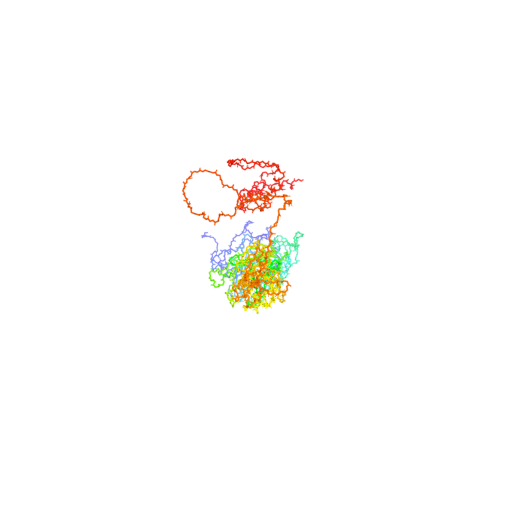296 ? -15.706 -9.983 25.856 1.00 96.19 296 VAL A O 1
ATOM 2227 N N . GLN A 1 297 ? -17.442 -9.017 24.843 1.00 95.38 297 GLN A N 1
ATOM 2228 C CA . GLN A 1 297 ? -18.114 -10.277 24.503 1.00 95.38 297 GLN A CA 1
ATOM 2229 C C . GLN A 1 297 ? -18.211 -10.451 22.986 1.00 95.38 297 GLN A C 1
ATOM 2231 O O . GLN A 1 297 ? -18.832 -9.635 22.311 1.00 95.38 297 GLN A O 1
ATOM 2236 N N . PHE A 1 298 ? -17.668 -11.532 22.427 1.00 96.25 298 PHE A N 1
ATOM 2237 C CA . PHE A 1 298 ? -17.942 -11.899 21.033 1.00 96.25 298 PHE A CA 1
ATOM 2238 C C . PHE A 1 298 ? -19.418 -12.309 20.873 1.00 96.25 298 PHE A C 1
ATOM 2240 O O . PHE A 1 298 ? -19.880 -13.235 21.543 1.00 96.25 298 PHE A O 1
ATOM 2247 N N . ILE A 1 299 ? -20.162 -11.632 19.989 1.00 95.38 299 ILE A N 1
ATOM 2248 C CA . ILE A 1 299 ? -21.606 -11.864 19.780 1.00 95.38 299 ILE A CA 1
ATOM 2249 C C . ILE A 1 299 ? -21.963 -12.422 18.392 1.00 95.38 299 ILE A C 1
ATOM 2251 O O . ILE A 1 299 ? -23.101 -12.847 18.186 1.00 95.38 299 ILE A O 1
ATOM 2255 N N . GLY A 1 300 ? -21.015 -12.485 17.453 1.00 95.50 300 GLY A N 1
ATOM 2256 C CA . GLY A 1 300 ? -21.194 -13.141 16.153 1.00 95.50 300 GLY A CA 1
ATOM 2257 C C . GLY A 1 300 ? -20.295 -12.577 15.055 1.00 95.50 300 GLY A C 1
ATOM 2258 O O . GLY A 1 300 ? -19.476 -11.700 15.304 1.00 95.50 300 GLY A O 1
ATOM 2259 N N . THR A 1 301 ? -20.472 -13.058 13.822 1.00 94.88 301 THR A N 1
ATOM 2260 C CA . THR A 1 301 ? -19.769 -12.545 12.634 1.00 94.88 301 THR A CA 1
ATOM 2261 C C . THR A 1 301 ? -20.710 -11.797 11.689 1.00 94.88 301 THR A C 1
ATOM 2263 O O . THR A 1 301 ? -21.930 -11.987 11.695 1.00 94.88 301 THR A O 1
ATOM 2266 N N . LYS A 1 302 ? -20.135 -10.933 10.850 1.00 94.25 302 LYS A N 1
ATOM 2267 C CA . LYS A 1 302 ? -20.843 -10.079 9.896 1.00 94.25 302 LYS A CA 1
ATOM 2268 C C . LYS A 1 302 ? -20.164 -10.103 8.529 1.00 94.25 302 LYS A C 1
ATOM 2270 O O . LYS A 1 302 ? -19.133 -9.466 8.324 1.00 94.25 302 LYS A O 1
ATOM 2275 N N . THR A 1 303 ? -20.784 -10.787 7.571 1.00 94.44 303 THR A N 1
ATOM 2276 C CA . THR A 1 303 ? -20.280 -10.869 6.196 1.00 94.44 303 THR A CA 1
ATOM 2277 C C . THR A 1 303 ? -20.386 -9.524 5.471 1.00 94.44 303 THR A C 1
ATOM 2279 O O . THR A 1 303 ? -21.483 -8.998 5.266 1.00 94.44 303 THR A O 1
ATOM 2282 N N . VAL A 1 304 ? -19.259 -8.990 5.001 1.00 91.12 304 VAL A N 1
ATOM 2283 C CA . VAL A 1 304 ? -19.174 -7.801 4.142 1.00 91.12 304 VAL A CA 1
ATOM 2284 C C . VAL A 1 304 ? -18.262 -8.113 2.957 1.00 91.12 304 VAL A C 1
ATOM 2286 O O . VAL A 1 304 ? -17.119 -8.517 3.131 1.00 91.12 304 VAL A O 1
ATOM 2289 N N . ALA A 1 305 ? -18.777 -7.943 1.734 1.00 89.25 305 ALA A N 1
ATOM 2290 C CA . ALA A 1 305 ? -18.069 -8.248 0.480 1.00 89.25 305 ALA A CA 1
ATOM 2291 C C . ALA A 1 305 ? -17.527 -9.699 0.355 1.00 89.25 305 ALA A C 1
ATOM 2293 O O . ALA A 1 305 ? -16.596 -9.952 -0.403 1.00 89.25 305 ALA A O 1
ATOM 2294 N N . ASN A 1 306 ? -18.176 -10.660 1.027 1.00 89.56 306 ASN A N 1
ATOM 2295 C CA . ASN A 1 306 ? -17.779 -12.074 1.168 1.00 89.56 306 ASN A CA 1
ATOM 2296 C C . ASN A 1 306 ? -16.577 -12.348 2.098 1.00 89.56 306 ASN A C 1
ATOM 2298 O O . ASN A 1 306 ? -16.125 -13.488 2.147 1.00 89.56 306 ASN A O 1
ATOM 2302 N N . ALA A 1 307 ? -16.103 -11.353 2.852 1.00 92.88 307 ALA A N 1
ATOM 2303 C CA . ALA A 1 307 ? -15.265 -11.562 4.033 1.00 92.88 307 ALA A CA 1
ATOM 2304 C C . ALA A 1 307 ? -16.139 -11.486 5.296 1.00 92.88 307 ALA A C 1
ATOM 2306 O O . ALA A 1 307 ? -17.039 -10.645 5.364 1.00 92.88 307 ALA A O 1
ATOM 2307 N N . ASP A 1 308 ? -15.899 -12.359 6.271 1.00 95.50 308 ASP A N 1
ATOM 2308 C CA . ASP A 1 308 ? -16.566 -12.326 7.576 1.00 95.50 308 ASP A CA 1
ATOM 2309 C C . ASP A 1 308 ? -15.724 -11.521 8.571 1.00 95.50 308 ASP A C 1
ATOM 2311 O O . ASP A 1 308 ? -14.506 -11.663 8.604 1.00 95.50 308 ASP A O 1
ATOM 2315 N N . TRP A 1 309 ? -16.386 -10.678 9.364 1.00 95.69 309 TRP A N 1
ATOM 2316 C CA . TRP A 1 309 ? -15.756 -9.787 10.342 1.00 95.69 309 TRP A CA 1
ATOM 2317 C C . TRP A 1 309 ? -16.423 -9.939 11.704 1.00 95.69 309 TRP A C 1
ATOM 2319 O O . TRP A 1 309 ? -17.651 -10.068 11.770 1.00 95.69 309 TRP A O 1
ATOM 2329 N N . ASP A 1 310 ? -15.647 -9.887 12.780 1.00 94.56 310 ASP A N 1
ATOM 2330 C CA . ASP A 1 310 ? -16.168 -10.128 14.122 1.00 94.56 310 ASP A CA 1
ATOM 2331 C C . ASP A 1 310 ? -16.981 -8.944 14.664 1.00 94.56 310 ASP A C 1
ATOM 2333 O O . ASP A 1 310 ? -16.666 -7.765 14.454 1.00 94.56 310 ASP A O 1
ATOM 2337 N N . VAL A 1 311 ? -18.052 -9.286 15.381 1.00 97.44 311 VAL A N 1
ATOM 2338 C CA . VAL A 1 311 ? -18.932 -8.360 16.090 1.00 97.44 311 VAL A CA 1
ATOM 2339 C C . VAL A 1 311 ? -18.787 -8.609 17.586 1.00 97.44 311 VAL A C 1
ATOM 2341 O O . VAL A 1 311 ? -19.117 -9.686 18.091 1.00 97.44 311 VAL A O 1
ATOM 2344 N N . HIS A 1 312 ? -18.328 -7.587 18.298 1.00 97.75 312 HIS A N 1
ATOM 2345 C CA . HIS A 1 312 ? -18.150 -7.599 19.743 1.00 97.75 312 HIS A CA 1
ATOM 2346 C C . HIS A 1 312 ? -19.184 -6.700 20.427 1.00 97.75 312 HIS A C 1
ATOM 2348 O O . HIS A 1 312 ? -19.563 -5.648 19.916 1.00 97.75 312 HIS A O 1
ATOM 2354 N N . ARG A 1 313 ? -19.636 -7.098 21.614 1.00 96.75 313 ARG A N 1
ATOM 2355 C CA . ARG A 1 313 ? -20.339 -6.231 22.555 1.00 96.75 313 ARG A CA 1
ATOM 2356 C C . ARG A 1 313 ? -19.330 -5.650 23.537 1.00 96.75 313 ARG A C 1
ATOM 2358 O O . ARG A 1 313 ? -18.522 -6.393 24.087 1.00 96.75 313 ARG A O 1
ATOM 2365 N N . ILE A 1 314 ? -19.435 -4.348 23.770 1.00 97.44 314 ILE A N 1
ATOM 2366 C CA . ILE A 1 314 ? -18.664 -3.595 24.757 1.00 97.44 314 ILE A CA 1
ATOM 2367 C C . ILE A 1 314 ? -19.609 -3.164 25.878 1.00 97.44 314 ILE A C 1
ATOM 2369 O O . ILE A 1 314 ? -20.551 -2.410 25.631 1.00 97.44 314 ILE A O 1
ATOM 2373 N N . ILE A 1 315 ? -19.367 -3.641 27.097 1.00 94.50 315 ILE A N 1
ATOM 2374 C CA . ILE A 1 315 ? -20.088 -3.234 28.309 1.00 94.50 315 ILE A CA 1
ATOM 2375 C C . ILE A 1 315 ? -19.299 -2.096 28.957 1.00 94.50 315 ILE A C 1
ATOM 2377 O O . ILE A 1 315 ? -18.167 -2.308 29.383 1.00 94.50 315 ILE A O 1
ATOM 2381 N N . LEU A 1 316 ? -19.870 -0.894 29.026 1.00 95.12 316 LEU A N 1
ATOM 2382 C CA . LEU A 1 316 ? -19.215 0.257 29.657 1.00 95.12 316 LEU A CA 1
ATOM 2383 C C . LEU A 1 316 ? -19.043 0.055 31.173 1.00 95.12 316 LEU A C 1
ATOM 2385 O O . LEU A 1 316 ? -19.801 -0.691 31.790 1.00 95.12 316 LEU A O 1
ATOM 2389 N N . GLN A 1 317 ? -18.067 0.746 31.765 1.00 89.69 317 GLN A N 1
ATOM 2390 C CA . GLN A 1 317 ? -17.877 0.841 33.215 1.00 89.69 317 GLN A CA 1
ATOM 2391 C C . GLN A 1 317 ? -18.294 2.244 33.695 1.00 89.69 317 GLN A C 1
ATOM 2393 O O . GLN A 1 317 ? -17.990 3.245 33.037 1.00 89.69 317 GLN A O 1
ATOM 2398 N N . GLY A 1 318 ? -18.972 2.330 34.842 1.00 83.31 318 GLY A N 1
ATOM 2399 C CA . GLY A 1 318 ? -19.470 3.578 35.427 1.00 83.31 318 GLY A CA 1
ATOM 2400 C C . GLY A 1 318 ? -20.935 3.895 35.097 1.00 83.31 318 GLY A C 1
ATOM 2401 O O . GLY A 1 318 ? -21.554 3.298 34.217 1.00 83.31 318 GLY A O 1
ATOM 2402 N N . GLU A 1 319 ? -21.504 4.862 35.824 1.00 72.62 319 GLU A N 1
ATOM 2403 C CA . GLU A 1 319 ? -22.929 5.205 35.746 1.00 72.62 319 GLU A CA 1
ATOM 2404 C C . GLU A 1 319 ? -23.227 6.405 34.825 1.00 72.62 319 GLU A C 1
ATOM 2406 O O . GLU A 1 319 ? -22.501 7.401 34.790 1.00 72.62 319 GLU A O 1
ATOM 2411 N N . GLY A 1 320 ? -24.369 6.342 34.130 1.00 72.50 320 GLY A N 1
ATOM 2412 C CA . GLY A 1 320 ? -24.940 7.470 33.385 1.00 72.50 320 GLY A CA 1
ATOM 2413 C C . GLY A 1 320 ? -24.032 8.029 32.285 1.00 72.50 320 GLY A C 1
ATOM 2414 O O . GLY A 1 320 ? -23.367 7.284 31.571 1.00 72.50 320 GLY A O 1
ATOM 2415 N N . ASP A 1 321 ? -24.016 9.358 32.148 1.00 77.50 321 ASP A N 1
ATOM 2416 C CA . ASP A 1 321 ? -23.260 10.073 31.105 1.00 77.50 321 ASP A CA 1
ATOM 2417 C C . ASP A 1 321 ? -21.725 10.006 31.303 1.00 77.50 321 ASP A C 1
ATOM 2419 O O . ASP A 1 321 ? -20.955 10.338 30.395 1.00 77.50 321 ASP A O 1
ATOM 2423 N N . GLU A 1 322 ? -21.253 9.586 32.485 1.00 84.12 322 GLU A N 1
ATOM 2424 C CA . GLU A 1 322 ? -19.819 9.445 32.773 1.00 84.12 322 GLU A CA 1
ATOM 2425 C C . GLU A 1 322 ? -19.251 8.099 32.298 1.00 84.12 322 GLU A C 1
ATOM 2427 O O . GLU A 1 322 ? -18.046 8.025 32.045 1.00 84.12 322 GLU A O 1
ATOM 2432 N N . ALA A 1 323 ? -20.105 7.091 32.071 1.00 89.31 323 ALA A N 1
ATOM 2433 C CA . ALA A 1 323 ? -19.721 5.740 31.665 1.00 89.31 323 ALA A CA 1
ATOM 2434 C C . ALA A 1 323 ? -18.758 5.720 30.460 1.00 89.31 323 ALA A C 1
ATOM 2436 O O . ALA A 1 323 ? -18.934 6.448 29.475 1.00 89.31 323 ALA A O 1
ATOM 2437 N N . GLU A 1 324 ? -17.709 4.903 30.535 1.00 95.38 324 GLU A N 1
ATOM 2438 C CA . GLU A 1 324 ? -16.729 4.718 29.459 1.00 95.38 324 GLU A CA 1
ATOM 2439 C C . GLU A 1 324 ? -16.028 3.359 29.535 1.00 95.38 324 GLU A C 1
ATOM 2441 O O . GLU A 1 324 ? -16.088 2.663 30.545 1.00 95.38 324 GLU A O 1
ATOM 2446 N N . LEU A 1 325 ? -15.352 2.978 28.450 1.00 96.44 325 LEU A N 1
ATOM 2447 C CA . LEU A 1 325 ? -14.355 1.909 28.469 1.00 96.44 325 LEU A CA 1
ATOM 2448 C C . LEU A 1 325 ? -13.260 2.186 27.436 1.00 96.44 325 LEU A C 1
ATOM 2450 O O . LEU A 1 325 ? -13.565 2.560 26.302 1.00 96.44 325 LEU A O 1
ATOM 2454 N N . VAL A 1 326 ? -11.996 1.989 27.815 1.00 97.44 326 VAL A N 1
ATOM 2455 C CA . VAL A 1 326 ? -10.852 2.060 26.893 1.00 97.44 326 VAL A CA 1
ATOM 2456 C C . VAL A 1 326 ? -10.461 0.647 26.483 1.00 97.44 326 VAL A C 1
ATOM 2458 O O . VAL A 1 326 ? -10.081 -0.155 27.327 1.00 97.44 326 VAL A O 1
ATOM 2461 N N . ILE A 1 327 ? -10.536 0.365 25.186 1.00 98.00 327 ILE A N 1
ATOM 2462 C CA . ILE A 1 327 ? -10.138 -0.908 24.583 1.00 98.00 327 ILE A CA 1
ATOM 2463 C C . ILE A 1 327 ? -8.860 -0.698 23.776 1.00 98.00 327 ILE A C 1
ATOM 2465 O O . ILE A 1 327 ? -8.735 0.307 23.073 1.00 98.00 327 ILE A O 1
ATOM 2469 N N . HIS A 1 328 ? -7.931 -1.646 23.872 1.00 98.19 328 HIS A N 1
ATOM 2470 C CA . HIS A 1 328 ? -6.694 -1.663 23.096 1.00 98.19 328 HIS A CA 1
ATOM 2471 C C . HIS A 1 328 ? -6.801 -2.633 21.918 1.00 98.19 328 HIS A C 1
ATOM 2473 O O . HIS A 1 328 ? -7.566 -3.601 21.951 1.00 98.19 328 HIS A O 1
ATOM 2479 N N . PHE A 1 329 ? -6.032 -2.344 20.875 1.00 98.19 329 PHE A N 1
ATOM 2480 C CA . PHE A 1 329 ? -5.990 -3.088 19.629 1.00 98.19 329 PHE A CA 1
ATOM 2481 C C . PHE A 1 329 ? -4.537 -3.370 19.265 1.00 98.19 329 PHE A C 1
ATOM 2483 O O . PHE A 1 329 ? -3.725 -2.446 19.190 1.00 98.19 329 PHE A O 1
ATOM 2490 N N . ASP A 1 330 ? -4.250 -4.645 19.028 1.00 97.81 330 ASP A N 1
ATOM 2491 C CA . ASP A 1 330 ? -2.977 -5.139 18.515 1.00 97.81 330 ASP A CA 1
ATOM 2492 C C . ASP A 1 330 ? -3.136 -5.343 17.003 1.00 97.81 330 ASP A C 1
ATOM 2494 O O . ASP A 1 330 ? -4.074 -6.010 16.559 1.00 97.81 330 ASP A O 1
ATOM 2498 N N . ALA A 1 331 ? -2.244 -4.741 16.216 1.00 98.06 331 ALA A N 1
ATOM 2499 C CA . ALA A 1 331 ? -2.158 -4.935 14.769 1.00 98.06 331 ALA A CA 1
ATOM 2500 C C . ALA A 1 331 ? -0.750 -5.354 14.307 1.00 98.06 331 ALA A C 1
ATOM 2502 O O . ALA A 1 331 ? -0.451 -5.282 13.115 1.00 98.06 331 ALA A O 1
ATOM 2503 N N . SER A 1 332 ? 0.095 -5.840 15.224 1.00 96.12 332 SER A N 1
ATOM 2504 C CA . SER A 1 332 ? 1.459 -6.323 14.947 1.00 96.12 332 SER A CA 1
ATOM 2505 C C . SER A 1 332 ? 1.501 -7.524 13.989 1.00 96.12 332 SER A C 1
ATOM 2507 O O . SER A 1 332 ? 2.520 -7.777 13.343 1.00 96.12 332 SER A O 1
ATOM 2509 N N . GLY A 1 333 ? 0.375 -8.236 13.844 1.00 96.12 333 GLY A N 1
ATOM 2510 C CA . GLY A 1 333 ? 0.161 -9.272 12.828 1.00 96.12 333 GLY A CA 1
ATOM 2511 C C . GLY A 1 333 ? 0.051 -8.749 11.388 1.00 96.12 333 GLY A C 1
ATOM 2512 O O . GLY A 1 333 ? 0.144 -9.546 10.453 1.00 96.12 333 GLY A O 1
ATOM 2513 N N . SER A 1 334 ? -0.123 -7.437 11.188 1.00 97.75 334 SER A N 1
ATOM 2514 C CA . SER A 1 334 ? -0.085 -6.816 9.858 1.00 97.75 334 SER A CA 1
ATOM 2515 C C . SER A 1 334 ? 1.306 -6.944 9.237 1.00 97.75 334 SER A C 1
ATOM 2517 O O . SER A 1 334 ? 2.312 -6.722 9.909 1.00 97.75 334 SER A O 1
ATOM 2519 N N . GLN A 1 335 ? 1.373 -7.276 7.947 1.00 95.56 335 GLN A N 1
ATOM 2520 C CA . GLN A 1 335 ? 2.632 -7.606 7.268 1.00 95.56 335 GLN A CA 1
ATOM 2521 C C . GLN A 1 335 ? 2.593 -7.298 5.767 1.00 95.56 335 GLN A C 1
ATOM 2523 O O . GLN A 1 335 ? 1.565 -7.481 5.119 1.00 95.56 335 GLN A O 1
ATOM 2528 N N . ASP A 1 336 ? 3.729 -6.912 5.191 1.00 92.75 336 ASP A N 1
ATOM 2529 C CA . ASP A 1 336 ? 3.990 -7.018 3.755 1.00 92.75 336 ASP A CA 1
ATOM 2530 C C . ASP A 1 336 ? 4.791 -8.292 3.423 1.00 92.75 336 ASP A C 1
ATOM 2532 O O . ASP A 1 336 ? 5.655 -8.729 4.186 1.00 92.75 336 ASP A O 1
ATOM 2536 N N . GLN A 1 337 ? 4.489 -8.911 2.278 1.00 88.31 337 GLN A N 1
ATOM 2537 C CA . GLN A 1 337 ? 5.032 -10.218 1.901 1.00 88.31 337 GLN A CA 1
ATOM 2538 C C . GLN A 1 337 ? 6.426 -10.134 1.258 1.00 88.31 337 GLN A C 1
ATOM 2540 O O . GLN A 1 337 ? 7.171 -11.115 1.317 1.00 88.31 337 GLN A O 1
ATOM 2545 N N . ASP A 1 338 ? 6.779 -9.008 0.628 1.00 81.44 338 ASP A N 1
ATOM 2546 C CA . ASP A 1 338 ? 8.105 -8.780 0.039 1.00 81.44 338 ASP A CA 1
ATOM 2547 C C . ASP A 1 338 ? 8.916 -7.675 0.745 1.00 81.44 338 ASP A C 1
ATOM 2549 O O . ASP A 1 338 ? 9.865 -7.108 0.189 1.00 81.44 338 ASP A O 1
ATOM 2553 N N . ALA A 1 339 ? 8.603 -7.476 2.029 1.00 85.50 339 ALA A N 1
ATOM 2554 C CA . ALA A 1 339 ? 9.401 -6.751 3.005 1.00 85.50 339 ALA A CA 1
ATOM 2555 C C . ALA A 1 339 ? 10.806 -7.358 3.180 1.00 85.50 339 ALA A C 1
ATOM 2557 O O . ALA A 1 339 ? 11.004 -8.575 3.175 1.00 85.50 339 ALA A O 1
ATOM 2558 N N . LEU A 1 340 ? 11.800 -6.490 3.388 1.00 76.88 340 LEU A N 1
ATOM 2559 C CA . LEU A 1 340 ? 13.210 -6.879 3.542 1.00 76.88 340 LEU A CA 1
ATOM 2560 C C . LEU A 1 340 ? 13.571 -7.225 4.993 1.00 76.88 340 LEU A C 1
ATOM 2562 O O . LEU A 1 340 ? 14.433 -8.067 5.247 1.00 76.88 340 LEU A O 1
ATOM 2566 N N . GLU A 1 341 ? 12.931 -6.540 5.941 1.00 79.12 341 GLU A N 1
ATOM 2567 C CA . GLU A 1 341 ? 13.169 -6.638 7.379 1.00 79.12 341 GLU A CA 1
ATOM 2568 C C . GLU A 1 341 ? 11.906 -6.203 8.145 1.00 79.12 341 GLU A C 1
ATOM 2570 O O . GLU A 1 341 ? 11.131 -5.375 7.666 1.00 79.12 341 GLU A O 1
ATOM 2575 N N . GLY A 1 342 ? 11.691 -6.767 9.338 1.00 86.56 342 GLY A N 1
ATOM 2576 C CA . GLY A 1 342 ? 10.477 -6.532 10.126 1.00 86.56 342 GLY A CA 1
ATOM 2577 C C . GLY A 1 342 ? 9.221 -7.106 9.461 1.00 86.56 342 GLY A C 1
ATOM 2578 O O . GLY A 1 342 ? 9.276 -8.165 8.839 1.00 86.56 342 GLY A O 1
ATOM 2579 N N . ASN A 1 343 ? 8.100 -6.400 9.612 1.00 91.50 343 ASN A N 1
ATOM 2580 C CA . ASN A 1 343 ? 6.823 -6.671 8.945 1.00 91.50 343 ASN A CA 1
ATOM 2581 C C . ASN A 1 343 ? 6.563 -5.748 7.734 1.00 91.50 343 ASN A C 1
ATOM 2583 O O . ASN A 1 343 ? 5.522 -5.861 7.099 1.00 91.50 343 ASN A O 1
ATOM 2587 N N . GLY A 1 344 ? 7.487 -4.839 7.398 1.00 91.06 344 GLY A N 1
ATOM 2588 C CA . GLY A 1 344 ? 7.375 -3.935 6.243 1.00 91.06 344 GLY A CA 1
ATOM 2589 C C . GLY A 1 344 ? 6.351 -2.798 6.364 1.00 91.06 344 GLY A C 1
ATOM 2590 O O . GLY A 1 344 ? 6.208 -2.030 5.414 1.00 91.06 344 GLY A O 1
ATOM 2591 N N . ILE A 1 345 ? 5.652 -2.663 7.498 1.00 95.62 345 ILE A N 1
ATOM 2592 C CA . ILE A 1 345 ? 4.611 -1.645 7.687 1.00 95.62 345 ILE A CA 1
ATOM 2593 C C . ILE A 1 345 ? 5.219 -0.317 8.159 1.00 95.62 345 ILE A C 1
ATOM 2595 O O . ILE A 1 345 ? 5.801 -0.230 9.238 1.00 95.62 345 ILE A O 1
ATOM 2599 N N . GLU A 1 346 ? 5.031 0.742 7.372 1.00 95.31 346 GLU A N 1
ATOM 2600 C CA . GLU A 1 346 ? 5.481 2.110 7.657 1.00 95.31 346 GLU A CA 1
ATOM 2601 C C . GLU A 1 346 ? 4.469 2.874 8.533 1.00 95.31 346 GLU A C 1
ATOM 2603 O O . GLU A 1 346 ? 4.850 3.666 9.403 1.00 95.31 346 GLU A O 1
ATOM 2608 N N . SER A 1 347 ? 3.164 2.647 8.327 1.00 97.19 347 SER A N 1
ATOM 2609 C CA . SER A 1 347 ? 2.105 3.288 9.122 1.00 97.19 347 SER A CA 1
ATOM 2610 C C . SER A 1 347 ? 0.773 2.530 9.147 1.00 97.19 347 SER A C 1
ATOM 2612 O O . SER A 1 347 ? 0.450 1.756 8.246 1.00 97.19 347 SER A O 1
ATOM 2614 N N . TYR A 1 348 ? -0.011 2.805 10.192 1.00 98.38 348 TYR A N 1
ATOM 2615 C CA . TYR A 1 348 ? -1.316 2.214 10.485 1.00 98.38 348 TYR A CA 1
ATOM 2616 C C . TYR A 1 348 ? -2.369 3.334 10.551 1.00 98.38 348 TYR A C 1
ATOM 2618 O O . TYR A 1 348 ? -2.257 4.242 11.375 1.00 98.38 348 TYR A O 1
ATOM 2626 N N . GLU A 1 349 ? -3.389 3.287 9.695 1.00 98.38 349 GLU A N 1
ATOM 2627 C CA . GLU A 1 349 ? -4.522 4.223 9.664 1.00 98.38 349 GLU A CA 1
ATOM 2628 C C . GLU A 1 349 ? -5.765 3.554 10.260 1.00 98.38 349 GLU A C 1
ATOM 2630 O O . GLU A 1 349 ? -6.437 2.741 9.620 1.00 98.38 349 GLU A O 1
ATOM 2635 N N . TRP A 1 350 ? -6.084 3.930 11.496 1.00 98.31 350 TRP A N 1
ATOM 2636 C CA . TRP A 1 350 ? -7.276 3.497 12.214 1.00 98.31 350 TRP A CA 1
ATOM 2637 C C . TRP A 1 350 ? -8.425 4.472 11.973 1.00 98.31 350 TRP A C 1
ATOM 2639 O O . TRP A 1 350 ? -8.272 5.681 12.155 1.00 98.31 350 TRP A O 1
ATOM 2649 N N . LYS A 1 351 ? -9.603 3.962 11.601 1.00 98.00 351 LYS A N 1
ATOM 2650 C CA . LYS A 1 351 ? -10.757 4.795 11.249 1.00 98.00 351 LYS A CA 1
ATOM 2651 C C . LYS A 1 351 ? -12.036 4.338 11.942 1.00 98.00 351 LYS A C 1
ATOM 2653 O O . LYS A 1 351 ? -12.541 3.250 11.669 1.00 98.00 351 LYS A O 1
ATOM 2658 N N . VAL A 1 352 ? -12.589 5.182 12.811 1.00 97.56 352 VAL A N 1
ATOM 2659 C CA . VAL A 1 352 ? -13.815 4.913 13.578 1.00 97.56 352 VAL A CA 1
ATOM 2660 C C . VAL A 1 352 ? -15.006 5.598 12.924 1.00 97.56 352 VAL A C 1
ATOM 2662 O O . VAL A 1 352 ? -15.019 6.815 12.742 1.00 97.56 352 VAL A O 1
ATOM 2665 N N . LEU A 1 353 ? -16.028 4.816 12.583 1.00 96.00 353 LEU A N 1
ATOM 2666 C CA . LEU A 1 353 ? -17.232 5.277 11.897 1.00 96.00 353 LEU A CA 1
ATOM 2667 C C . LEU A 1 353 ? -18.487 4.835 12.656 1.00 96.00 353 LEU A C 1
ATOM 2669 O O . LEU A 1 353 ? -18.548 3.723 13.182 1.00 96.00 353 LEU A O 1
ATOM 2673 N N . PHE A 1 354 ? -19.513 5.689 12.628 1.00 94.00 354 PHE A N 1
ATOM 2674 C CA . PHE A 1 354 ? -20.831 5.442 13.234 1.00 94.00 354 PHE A CA 1
ATOM 2675 C C . PHE A 1 354 ? -20.836 5.344 14.775 1.00 94.00 354 PHE A C 1
ATOM 2677 O O . PHE A 1 354 ? -21.760 4.768 15.346 1.00 94.00 354 PHE A O 1
ATOM 2684 N N . ASP A 1 355 ? -19.834 5.920 15.448 1.00 94.06 355 ASP A N 1
ATOM 2685 C CA . ASP A 1 355 ? -19.866 6.131 16.901 1.00 94.06 355 ASP A CA 1
ATOM 2686 C C . ASP A 1 355 ? -20.856 7.253 17.257 1.00 94.06 355 ASP A C 1
ATOM 2688 O O . ASP A 1 355 ? -20.588 8.433 17.021 1.00 94.06 355 ASP A O 1
ATOM 2692 N N . ALA A 1 356 ? -22.029 6.867 17.764 1.00 93.06 356 ALA A N 1
ATOM 2693 C CA . ALA A 1 356 ? -23.089 7.766 18.213 1.00 93.06 356 ALA A CA 1
ATOM 2694 C C . ALA A 1 356 ? -24.101 7.044 19.118 1.00 93.06 356 ALA A C 1
ATOM 2696 O O . ALA A 1 356 ? -24.284 5.831 18.972 1.00 93.06 356 ALA A O 1
ATOM 2697 N N . PRO A 1 357 ? -24.807 7.763 20.014 1.00 92.62 357 PRO A N 1
ATOM 2698 C CA . PRO A 1 357 ? -25.869 7.174 20.824 1.00 92.62 357 PRO A CA 1
ATOM 2699 C C . PRO A 1 357 ? -27.000 6.610 19.959 1.00 92.62 357 PRO A C 1
ATOM 2701 O O . PRO A 1 357 ? -27.310 7.148 18.892 1.00 92.62 357 PRO A O 1
ATOM 2704 N N . TYR A 1 358 ? -27.664 5.552 20.425 1.00 91.81 358 TYR A N 1
ATOM 2705 C CA . TYR A 1 358 ? -2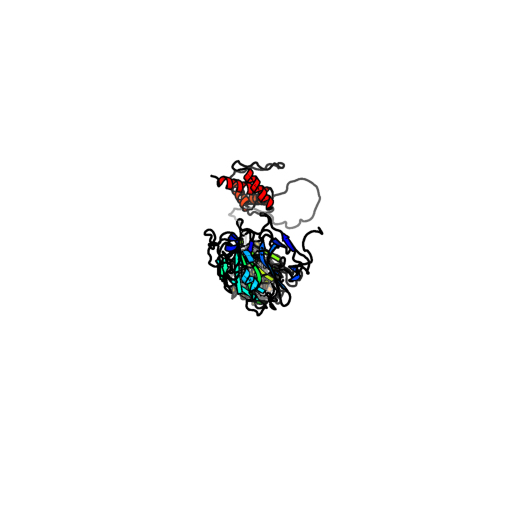8.751 4.930 19.673 1.00 91.81 358 TYR A CA 1
ATOM 2706 C C . TYR A 1 358 ? -29.846 5.935 19.272 1.00 91.81 358 TYR A C 1
ATOM 2708 O O . TYR A 1 358 ? -30.414 6.653 20.097 1.00 91.81 358 TYR A O 1
ATOM 2716 N N . GLY A 1 359 ? -30.180 5.943 17.980 1.00 87.31 359 GLY A N 1
ATOM 2717 C CA . GLY A 1 359 ? -31.186 6.831 17.397 1.00 87.31 359 GLY A CA 1
ATOM 2718 C C . GLY A 1 359 ? -30.673 8.229 17.032 1.00 87.31 359 GLY A C 1
ATOM 2719 O O . GLY A 1 359 ? -31.370 8.942 16.302 1.00 87.31 359 GLY A O 1
ATOM 2720 N N . ASP A 1 360 ? -29.464 8.613 17.451 1.00 88.94 360 ASP A N 1
ATOM 2721 C CA . ASP A 1 360 ? -28.784 9.779 16.893 1.00 88.94 360 ASP A CA 1
ATOM 2722 C C . ASP A 1 360 ? -28.297 9.467 15.466 1.00 88.94 360 ASP A C 1
ATOM 2724 O O . ASP A 1 360 ? -27.865 8.362 15.150 1.00 88.94 360 ASP A O 1
ATOM 2728 N N . ASN A 1 361 ? -28.427 10.449 14.578 1.00 82.69 361 ASN A N 1
ATOM 2729 C CA . ASN A 1 361 ? -28.013 10.392 13.175 1.00 82.69 361 ASN A CA 1
ATOM 2730 C C . ASN A 1 361 ? -27.168 11.628 12.796 1.00 82.69 361 ASN A C 1
ATOM 2732 O O . ASN A 1 361 ? -27.088 11.985 11.622 1.00 82.69 361 ASN A O 1
ATOM 2736 N N . SER A 1 362 ? -26.600 12.327 13.787 1.00 81.31 362 SER A N 1
ATOM 2737 C CA . SER A 1 362 ? -25.791 13.543 13.616 1.00 81.31 362 SER A CA 1
ATOM 2738 C C . SER A 1 362 ? -24.273 13.303 13.622 1.00 81.31 362 SER A C 1
ATOM 2740 O O . SER A 1 362 ? -23.500 14.260 13.634 1.00 81.31 362 SER A O 1
ATOM 2742 N N . PHE A 1 363 ? -23.852 12.036 13.563 1.00 79.56 363 PHE A N 1
ATOM 2743 C CA . PHE A 1 363 ? -22.455 11.622 13.427 1.00 79.56 363 PHE A CA 1
ATOM 2744 C C . PHE A 1 363 ? -21.863 11.914 12.045 1.00 79.56 363 PHE A C 1
ATOM 2746 O O . PHE A 1 363 ? -22.580 12.031 11.047 1.00 79.56 363 PHE A O 1
ATOM 2753 N N . ASP A 1 364 ? -20.532 11.969 11.986 1.00 82.44 364 ASP A N 1
ATOM 2754 C CA . ASP A 1 364 ? -19.808 12.038 10.721 1.00 82.44 364 ASP A CA 1
ATOM 2755 C C . ASP A 1 364 ? -19.892 10.696 9.967 1.00 82.44 364 ASP A C 1
ATOM 2757 O O . ASP A 1 364 ? -19.700 9.618 10.539 1.00 82.44 364 ASP A O 1
ATOM 2761 N N . LEU A 1 365 ? -20.198 10.768 8.670 1.00 84.81 365 LEU A N 1
ATOM 2762 C CA . LEU A 1 365 ? -20.245 9.616 7.767 1.00 84.81 365 LEU A CA 1
ATOM 2763 C C . LEU A 1 365 ? -18.857 9.238 7.239 1.00 84.81 365 LEU A C 1
ATOM 2765 O O . LEU A 1 365 ? -18.646 8.070 6.907 1.00 84.81 365 LEU A O 1
ATOM 2769 N N . ASP A 1 366 ? -17.937 10.204 7.183 1.00 87.69 366 ASP A N 1
ATOM 2770 C CA . ASP A 1 366 ? -16.541 9.990 6.806 1.00 87.69 366 ASP A CA 1
ATOM 2771 C C . ASP A 1 366 ? -15.718 9.483 8.009 1.00 87.69 366 ASP A C 1
ATOM 2773 O O . ASP A 1 366 ? -14.756 8.737 7.822 1.00 87.69 366 ASP A O 1
ATOM 2777 N N . GLY A 1 367 ? -16.167 9.773 9.238 1.00 90.06 367 GLY A N 1
ATOM 2778 C CA . GLY A 1 367 ? -15.643 9.219 10.493 1.00 90.06 367 GLY A CA 1
ATOM 2779 C C . GLY A 1 367 ? -14.389 9.912 11.038 1.00 90.06 367 GLY A C 1
ATOM 2780 O O . GLY A 1 367 ? -13.908 10.902 10.493 1.00 90.06 367 GLY A O 1
ATOM 2781 N N . HIS A 1 368 ? -13.854 9.381 12.139 1.00 94.12 368 HIS A N 1
ATOM 2782 C CA . HIS A 1 368 ? -12.637 9.879 12.789 1.00 94.12 368 HIS A CA 1
ATOM 2783 C C . HIS A 1 368 ? -11.434 9.001 12.432 1.00 94.12 368 HIS A C 1
ATOM 2785 O O . HIS A 1 368 ? -11.539 7.777 12.462 1.00 94.12 368 HIS A O 1
ATOM 2791 N N . GLU A 1 369 ? -10.302 9.620 12.110 1.00 96.94 369 GLU A N 1
ATOM 2792 C CA . GLU A 1 369 ? -9.110 8.972 11.551 1.00 96.94 369 GLU A CA 1
ATOM 2793 C C . GLU A 1 369 ? -7.886 9.230 12.440 1.00 96.94 369 GLU A C 1
ATOM 2795 O O . GLU A 1 369 ? -7.684 10.349 12.919 1.00 96.94 369 GLU A O 1
ATOM 2800 N N . PHE A 1 370 ? -7.087 8.189 12.677 1.00 97.31 370 PHE A N 1
ATOM 2801 C CA . PHE A 1 370 ? -5.939 8.192 13.579 1.00 97.31 370 PHE A CA 1
ATOM 2802 C C . PHE A 1 370 ? -4.772 7.450 12.915 1.00 97.31 370 PHE A C 1
ATOM 2804 O O . PHE A 1 370 ? -4.854 6.244 12.688 1.00 97.31 370 PHE A O 1
ATOM 2811 N N . THR A 1 371 ? -3.682 8.155 12.609 1.00 96.88 371 THR A N 1
ATOM 2812 C CA . THR A 1 371 ? -2.497 7.566 11.966 1.00 96.88 371 THR A CA 1
ATOM 2813 C C . THR A 1 371 ? -1.382 7.333 12.982 1.00 96.88 371 THR A C 1
ATOM 2815 O O . THR A 1 371 ? -0.921 8.278 13.623 1.00 96.88 371 THR A O 1
ATOM 2818 N N . GLN A 1 372 ? -0.917 6.090 13.090 1.00 96.88 372 GLN A N 1
ATOM 2819 C CA . GLN A 1 372 ? 0.249 5.680 13.876 1.00 96.88 372 GLN A CA 1
ATOM 2820 C C . GLN A 1 372 ? 1.412 5.337 12.930 1.00 96.88 372 GLN A C 1
ATOM 2822 O O . GLN A 1 372 ? 1.188 4.859 11.819 1.00 96.88 372 GLN A O 1
ATOM 2827 N N . THR A 1 373 ? 2.661 5.547 13.348 1.00 96.00 373 THR A N 1
ATOM 2828 C CA . THR A 1 373 ? 3.849 5.119 12.578 1.00 96.00 373 THR A CA 1
ATOM 2829 C C . THR A 1 373 ? 4.258 3.687 12.930 1.00 96.00 373 THR A C 1
ATOM 2831 O O . THR A 1 373 ? 3.806 3.144 13.940 1.00 96.00 373 THR A O 1
ATOM 2834 N N . ALA A 1 374 ? 5.178 3.099 12.159 1.00 94.25 374 ALA A N 1
ATOM 2835 C CA . ALA A 1 374 ? 5.821 1.808 12.433 1.00 94.25 374 ALA A CA 1
ATOM 2836 C C . ALA A 1 374 ? 6.292 1.634 13.893 1.00 94.25 374 ALA A C 1
ATOM 2838 O O . ALA A 1 374 ? 6.227 0.543 14.447 1.00 94.25 374 ALA A O 1
ATOM 2839 N N . ALA A 1 375 ? 6.698 2.722 14.561 1.00 95.12 375 ALA A N 1
ATOM 2840 C CA . ALA A 1 375 ? 7.133 2.716 15.962 1.00 95.12 375 ALA A CA 1
ATOM 2841 C C . ALA A 1 375 ? 6.020 2.403 16.990 1.00 95.12 375 ALA A C 1
ATOM 2843 O O . ALA A 1 375 ? 6.314 2.313 18.181 1.00 95.12 375 ALA A O 1
ATOM 2844 N N . SER A 1 376 ? 4.765 2.263 16.551 1.00 96.00 376 SER A N 1
ATOM 2845 C CA . SER A 1 376 ? 3.661 1.716 17.354 1.00 96.00 376 SER A CA 1
ATOM 2846 C C . SER A 1 376 ? 3.577 0.187 17.323 1.00 96.00 376 SER A C 1
ATOM 2848 O O . SER A 1 376 ? 2.918 -0.378 18.182 1.00 96.00 376 SER A O 1
ATOM 2850 N N . ASP A 1 377 ? 4.190 -0.473 16.334 1.00 94.69 377 ASP A N 1
ATOM 2851 C CA . ASP A 1 377 ? 3.964 -1.894 16.011 1.00 94.69 377 ASP A CA 1
ATOM 2852 C C . ASP A 1 377 ? 2.467 -2.264 15.873 1.00 94.69 377 ASP A C 1
ATOM 2854 O O . ASP A 1 377 ? 2.033 -3.366 16.190 1.00 94.69 377 ASP A O 1
ATOM 2858 N N . GLY A 1 378 ? 1.647 -1.297 15.443 1.00 95.00 378 GLY A N 1
ATOM 2859 C CA . GLY A 1 378 ? 0.198 -1.436 15.309 1.00 95.00 378 GLY A CA 1
ATOM 2860 C C . GLY A 1 378 ? -0.609 -1.095 16.565 1.00 95.00 378 GLY A C 1
ATOM 2861 O O . GLY A 1 378 ? -1.812 -0.873 16.441 1.00 95.00 378 GLY A O 1
ATOM 2862 N N . GLU A 1 379 ? 0.023 -0.970 17.738 1.00 97.62 379 GLU A N 1
ATOM 2863 C CA . GLU A 1 379 ? -0.656 -0.668 19.007 1.00 97.62 379 GLU A CA 1
ATOM 2864 C C . GLU A 1 379 ? -1.469 0.633 18.944 1.00 97.62 379 GLU A C 1
ATOM 2866 O O . GLU A 1 379 ? -0.969 1.735 18.659 1.00 97.62 379 GLU A O 1
ATOM 2871 N N . TRP A 1 380 ? -2.752 0.510 19.273 1.00 98.19 380 TRP A N 1
ATOM 2872 C CA . TRP A 1 380 ? -3.693 1.620 19.325 1.00 98.19 380 TRP A CA 1
ATOM 2873 C C . TRP A 1 380 ? -4.774 1.375 20.383 1.00 98.19 380 TRP A C 1
ATOM 2875 O O . TRP A 1 380 ? -4.956 0.262 20.875 1.00 98.19 380 TRP A O 1
ATOM 2885 N N . SER A 1 381 ? -5.503 2.418 20.776 1.00 97.62 381 SER A N 1
ATOM 2886 C CA . SER A 1 381 ? -6.624 2.277 21.704 1.00 97.62 381 SER A CA 1
ATOM 2887 C C . SER A 1 381 ? -7.743 3.268 21.426 1.00 97.62 381 SER A C 1
ATOM 2889 O O . SER A 1 381 ? -7.525 4.387 20.956 1.00 97.62 381 SER A O 1
ATOM 2891 N N . TYR A 1 382 ? -8.966 2.841 21.733 1.00 97.88 382 TYR A N 1
ATOM 2892 C CA . TYR A 1 382 ? -10.170 3.637 21.552 1.00 97.88 382 TYR A CA 1
ATOM 2893 C C . TYR A 1 382 ? -11.012 3.683 22.820 1.00 97.88 382 TYR A C 1
ATOM 2895 O O . TYR A 1 382 ? -11.086 2.707 23.566 1.00 97.88 382 TYR A O 1
ATOM 2903 N N . LYS A 1 383 ? -11.680 4.820 23.047 1.00 97.44 383 LYS A N 1
ATOM 2904 C CA . LYS A 1 383 ? -12.561 5.012 24.197 1.00 97.44 383 LYS A CA 1
ATOM 2905 C C . LYS A 1 383 ? -14.026 5.022 23.782 1.00 97.44 383 LYS A C 1
ATOM 2907 O O . LYS A 1 383 ? -14.518 6.013 23.248 1.00 97.44 383 LYS A O 1
ATOM 2912 N N . PHE A 1 384 ? -14.722 3.937 24.093 1.00 97.50 384 PHE A N 1
ATOM 2913 C CA . PHE A 1 384 ? -16.161 3.819 23.913 1.00 97.50 384 PHE A CA 1
ATOM 2914 C C . PHE A 1 384 ? -16.914 4.600 25.000 1.00 97.50 384 PHE A C 1
ATOM 2916 O O . PHE A 1 384 ? -16.509 4.624 26.165 1.00 97.50 384 PHE A O 1
ATOM 2923 N N . LYS A 1 385 ? -18.022 5.234 24.599 1.00 95.12 385 LYS A N 1
ATOM 2924 C CA . LYS A 1 385 ? -18.947 5.987 25.469 1.00 95.12 385 LYS A CA 1
ATOM 2925 C C . LYS A 1 385 ? -20.402 5.896 25.027 1.00 95.12 385 LYS A C 1
ATOM 2927 O O . LYS A 1 385 ? -21.304 5.828 25.854 1.00 95.12 385 LYS A O 1
ATOM 2932 N N . ASN A 1 386 ? -20.642 5.948 23.722 1.00 93.69 386 ASN A N 1
ATOM 2933 C CA . ASN A 1 386 ? -21.991 6.044 23.195 1.00 93.69 386 ASN A CA 1
ATOM 2934 C C . ASN A 1 386 ? -22.679 4.678 23.212 1.00 93.69 386 ASN A C 1
ATOM 2936 O O . ASN A 1 386 ? -22.304 3.795 22.451 1.00 93.69 386 ASN A O 1
ATOM 2940 N N . VAL A 1 387 ? -23.708 4.514 24.044 1.00 94.44 387 VAL A N 1
ATOM 2941 C CA . VAL A 1 387 ? -24.565 3.317 24.042 1.00 94.44 387 VAL A CA 1
ATOM 2942 C C . VAL A 1 387 ? -25.299 3.210 22.701 1.00 94.44 387 VAL A C 1
ATOM 2944 O O . VAL A 1 387 ? -26.072 4.099 22.341 1.00 94.44 387 VAL A O 1
ATOM 2947 N N . THR A 1 388 ? -25.081 2.112 21.971 1.00 95.44 388 THR A N 1
ATOM 2948 C CA . THR A 1 388 ? -25.630 1.887 20.621 1.00 95.44 388 THR A CA 1
ATOM 2949 C C . THR A 1 388 ? -26.854 0.967 20.595 1.00 95.44 388 THR A C 1
ATOM 2951 O O . THR A 1 388 ? -27.321 0.593 19.522 1.00 95.44 388 THR A O 1
ATOM 2954 N N . VAL A 1 389 ? -27.419 0.624 21.755 1.00 93.94 389 VAL A N 1
ATOM 2955 C CA . VAL A 1 389 ? -28.691 -0.111 21.881 1.00 93.94 389 VAL A CA 1
ATOM 2956 C C . VAL A 1 389 ? -29.840 0.792 22.325 1.00 93.94 389 VAL A C 1
ATOM 2958 O O . VAL A 1 389 ? -29.634 1.787 23.021 1.00 93.94 389 VAL A O 1
ATOM 2961 N N . ASP A 1 390 ? -31.068 0.438 21.948 1.00 90.69 390 ASP A N 1
ATOM 2962 C CA . ASP A 1 390 ? -32.266 1.107 22.456 1.00 90.69 390 ASP A CA 1
ATOM 2963 C C . ASP A 1 390 ? -32.540 0.780 23.937 1.00 90.69 390 ASP A C 1
ATOM 2965 O O . ASP A 1 390 ? -31.984 -0.164 24.499 1.00 90.69 390 ASP A O 1
ATOM 2969 N N . SER A 1 391 ? -33.453 1.518 24.576 1.00 81.75 391 SER A N 1
ATOM 2970 C CA . SER A 1 391 ? -33.782 1.347 26.002 1.00 81.75 391 SER A CA 1
ATOM 2971 C C . SER A 1 391 ? -34.444 0.010 26.373 1.00 81.75 391 SER A C 1
ATOM 2973 O O . SER A 1 391 ? -34.655 -0.252 27.555 1.00 81.75 391 SER A O 1
ATOM 2975 N N . THR A 1 392 ? -34.772 -0.840 25.396 1.00 79.69 392 THR A N 1
ATOM 2976 C CA . THR A 1 392 ? -35.203 -2.234 25.589 1.00 79.69 392 THR A CA 1
ATOM 2977 C C . THR A 1 392 ? -34.128 -3.267 25.238 1.00 79.69 392 THR A C 1
ATOM 2979 O O . THR A 1 392 ? -34.347 -4.454 25.468 1.00 79.69 392 THR A O 1
ATOM 2982 N N . GLY A 1 393 ? -32.991 -2.853 24.667 1.00 79.19 393 GLY A N 1
ATOM 2983 C CA . GLY A 1 393 ? -31.933 -3.754 24.204 1.00 79.19 393 GLY A CA 1
ATOM 2984 C C . GLY A 1 393 ? -32.326 -4.659 23.028 1.00 79.19 393 GLY A C 1
ATOM 2985 O O . GLY A 1 393 ? -31.658 -5.663 22.795 1.00 79.19 393 GLY A O 1
ATOM 2986 N N . THR A 1 394 ? -33.413 -4.354 22.304 1.00 83.06 394 THR A N 1
ATOM 2987 C CA . THR A 1 394 ? -33.939 -5.207 21.215 1.00 83.06 394 THR A CA 1
ATOM 2988 C C . THR A 1 394 ? -33.532 -4.745 19.818 1.00 83.06 394 THR A C 1
ATOM 2990 O O . THR A 1 394 ? -33.690 -5.489 18.848 1.00 83.06 394 THR A O 1
ATOM 2993 N N . THR A 1 395 ? -32.998 -3.531 19.704 1.00 90.06 395 THR A N 1
ATOM 2994 C CA . THR A 1 395 ? -32.464 -2.952 18.472 1.00 90.06 395 THR A CA 1
ATOM 2995 C C . THR A 1 395 ? -31.128 -2.267 18.734 1.00 90.06 395 THR A C 1
ATOM 2997 O O . THR A 1 395 ? -30.955 -1.573 19.733 1.00 90.06 395 THR A O 1
ATOM 3000 N N . GLU A 1 396 ? -30.191 -2.459 17.808 1.00 92.25 396 GLU A N 1
ATOM 3001 C CA . GLU A 1 396 ? -28.803 -2.010 17.914 1.00 92.25 396 GLU A CA 1
ATOM 3002 C C . GLU A 1 396 ? -28.361 -1.254 16.651 1.00 92.25 396 GLU A C 1
ATOM 3004 O O . GLU A 1 396 ? -28.728 -1.608 15.527 1.00 92.25 396 GLU A O 1
ATOM 3009 N N . SER A 1 397 ? -27.547 -0.218 16.838 1.00 93.00 397 SER A N 1
ATOM 3010 C CA . SER A 1 397 ? -26.589 0.270 15.848 1.00 93.00 397 SER A CA 1
ATOM 3011 C C . SER A 1 397 ? -25.196 -0.284 16.171 1.00 93.00 397 SER A C 1
ATOM 3013 O O . SER A 1 397 ? -24.926 -0.742 17.283 1.00 93.00 397 SER A O 1
ATOM 3015 N N . GLN A 1 398 ? -24.309 -0.280 15.175 1.00 94.81 398 GLN A N 1
ATOM 3016 C CA . GLN A 1 398 ? -22.961 -0.833 15.293 1.00 94.81 398 GLN A CA 1
ATOM 3017 C C . GLN A 1 398 ? -21.926 0.210 14.885 1.00 94.81 398 GLN A C 1
ATOM 3019 O O . GLN A 1 398 ? -21.934 0.673 13.740 1.00 94.81 398 GLN A O 1
ATOM 3024 N N . ILE A 1 399 ? -21.007 0.506 15.801 1.00 96.56 399 ILE A N 1
ATOM 3025 C CA . ILE A 1 399 ? -19.769 1.222 15.495 1.00 96.56 399 ILE A CA 1
ATOM 3026 C C . ILE A 1 399 ? -18.925 0.301 14.612 1.00 96.56 399 ILE A C 1
ATOM 3028 O O . ILE A 1 399 ? -18.916 -0.920 14.795 1.00 96.56 399 ILE A O 1
ATOM 3032 N N . ARG A 1 400 ? -18.219 0.870 13.639 1.00 96.50 400 ARG A N 1
ATOM 3033 C CA . ARG A 1 400 ? -17.238 0.156 12.821 1.00 96.50 400 ARG A CA 1
ATOM 3034 C C . ARG A 1 400 ? -15.879 0.802 13.005 1.00 96.50 400 ARG A C 1
ATOM 3036 O O . ARG A 1 400 ? -15.753 2.005 12.794 1.00 96.50 400 ARG A O 1
ATOM 3043 N N . ILE A 1 401 ? -14.875 -0.014 13.285 1.00 97.81 401 ILE A N 1
ATOM 3044 C CA . ILE A 1 401 ? -13.472 0.373 13.159 1.00 97.81 401 ILE A CA 1
ATOM 3045 C C . ILE A 1 401 ? -12.942 -0.295 11.889 1.00 97.81 401 ILE A C 1
ATOM 3047 O O . ILE A 1 401 ? -13.181 -1.482 11.666 1.00 97.81 401 ILE A O 1
ATOM 3051 N N . GLU A 1 402 ? -12.295 0.473 11.019 1.00 97.50 402 GLU A N 1
ATOM 3052 C CA . GLU A 1 402 ? -11.540 -0.038 9.873 1.00 97.50 402 GLU A CA 1
ATOM 3053 C C . GLU A 1 402 ? -10.049 0.252 10.090 1.00 97.50 402 GLU A C 1
ATOM 3055 O O . GLU A 1 402 ? -9.712 1.321 10.598 1.00 97.50 402 GLU A O 1
ATOM 3060 N N . LEU A 1 403 ? -9.178 -0.678 9.696 1.00 98.31 403 LEU A N 1
ATOM 3061 C CA . LEU A 1 403 ? -7.729 -0.471 9.613 1.00 98.31 403 LEU A CA 1
ATOM 3062 C C . LEU A 1 403 ? -7.299 -0.555 8.143 1.00 98.31 403 LEU A C 1
ATOM 3064 O O . LEU A 1 403 ? -7.732 -1.450 7.407 1.00 98.31 403 LEU A O 1
ATOM 3068 N N . ILE A 1 404 ? -6.442 0.379 7.737 1.00 98.31 404 ILE A N 1
ATOM 3069 C CA . ILE A 1 404 ? -5.578 0.278 6.557 1.00 98.31 404 ILE A CA 1
ATOM 3070 C C . ILE A 1 404 ? -4.135 0.340 7.053 1.00 98.31 404 ILE A C 1
ATOM 3072 O O . ILE A 1 404 ? -3.813 1.188 7.884 1.00 98.31 404 ILE A O 1
ATOM 3076 N N . VAL A 1 405 ? -3.260 -0.512 6.527 1.00 98.25 405 VAL A N 1
ATOM 3077 C CA . VAL A 1 405 ? -1.810 -0.365 6.712 1.00 98.25 405 VAL A CA 1
ATOM 3078 C C . VAL A 1 405 ? -1.141 0.060 5.411 1.00 98.25 405 VAL A C 1
ATOM 3080 O O . VAL A 1 405 ? -1.609 -0.290 4.324 1.00 98.25 405 VAL A O 1
ATOM 3083 N N . TYR A 1 406 ? -0.056 0.819 5.540 1.00 96.31 406 TYR A N 1
ATOM 3084 C CA . TYR A 1 406 ? 0.781 1.295 4.441 1.00 96.31 406 TYR A CA 1
ATOM 3085 C C . TYR A 1 406 ? 2.213 0.807 4.648 1.00 96.31 406 TYR A C 1
ATOM 3087 O O . TYR A 1 406 ? 2.766 0.942 5.740 1.00 96.31 406 TYR A O 1
ATOM 3095 N N . ASP A 1 407 ? 2.807 0.265 3.596 1.00 93.00 407 ASP A N 1
ATOM 3096 C CA . ASP A 1 407 ? 4.209 -0.154 3.519 1.00 93.00 407 ASP A CA 1
ATOM 3097 C C . ASP A 1 407 ? 5.164 1.021 3.215 1.00 93.00 407 ASP A C 1
ATOM 3099 O O . ASP A 1 407 ? 4.742 2.133 2.883 1.00 93.00 407 ASP A O 1
ATOM 3103 N N . SER A 1 408 ? 6.475 0.771 3.290 1.00 86.06 408 SER A N 1
ATOM 3104 C CA . SER A 1 408 ? 7.508 1.772 2.970 1.00 86.06 408 SER A CA 1
ATOM 3105 C C . SER A 1 408 ? 7.634 2.108 1.468 1.00 86.06 408 SER A C 1
ATOM 3107 O O . SER A 1 408 ? 8.364 3.041 1.127 1.00 86.06 408 SER A O 1
ATOM 3109 N N . ALA A 1 409 ? 6.946 1.398 0.561 1.00 86.69 409 ALA A N 1
ATOM 3110 C CA . ALA A 1 409 ? 6.841 1.772 -0.856 1.00 86.69 409 ALA A CA 1
ATOM 3111 C C . ALA A 1 409 ? 5.676 2.750 -1.119 1.00 86.69 409 ALA A C 1
ATOM 3113 O O . ALA A 1 409 ? 5.663 3.443 -2.141 1.00 86.69 409 ALA A O 1
ATOM 3114 N N . GLY A 1 410 ? 4.724 2.845 -0.186 1.00 87.44 410 GLY A N 1
ATOM 3115 C CA . GLY A 1 410 ? 3.532 3.683 -0.271 1.00 87.44 410 GLY A CA 1
ATOM 3116 C C . GLY A 1 410 ? 2.327 3.002 -0.927 1.00 87.44 410 GLY A C 1
ATOM 3117 O O . GLY A 1 410 ? 1.380 3.700 -1.313 1.00 87.44 410 GLY A O 1
ATOM 3118 N N . LYS A 1 411 ? 2.324 1.667 -1.062 1.00 91.25 411 LYS A N 1
ATOM 3119 C CA . LYS A 1 411 ? 1.078 0.921 -1.285 1.00 91.25 411 LYS A CA 1
ATOM 3120 C C . LYS A 1 411 ? 0.285 0.852 0.033 1.00 91.25 411 LYS A C 1
ATOM 3122 O O . LYS A 1 411 ? 0.625 1.458 1.048 1.00 91.25 411 LYS A O 1
ATOM 3127 N N . PHE A 1 412 ? -0.891 0.232 -0.045 1.00 95.75 412 PHE A N 1
ATOM 3128 C CA . PHE A 1 412 ? -1.834 0.144 1.065 1.00 95.75 412 PHE A CA 1
ATOM 3129 C C . PHE A 1 412 ? -2.663 -1.137 0.996 1.00 95.75 412 PHE A C 1
ATOM 3131 O O . PHE A 1 412 ? -2.909 -1.680 -0.092 1.00 95.75 412 PHE A O 1
ATOM 3138 N N . SER A 1 413 ? -3.108 -1.598 2.159 1.00 97.12 413 SER A N 1
ATOM 3139 C CA . SER A 1 413 ? -3.852 -2.844 2.320 1.00 97.12 413 SER A CA 1
ATOM 3140 C C . SER A 1 413 ? -5.297 -2.772 1.820 1.00 97.12 413 SER A C 1
ATOM 3142 O O . SER A 1 413 ? -5.886 -1.703 1.641 1.00 97.12 413 SER A O 1
ATOM 3144 N N . GLU A 1 414 ? -5.927 -3.938 1.674 1.00 95.94 414 GLU A N 1
ATOM 3145 C CA . GLU A 1 414 ? -7.386 -4.003 1.788 1.00 95.94 414 GLU A CA 1
ATOM 3146 C C . GLU A 1 414 ? -7.830 -3.674 3.224 1.00 95.94 414 GLU A C 1
ATOM 3148 O O . GLU A 1 414 ? -7.056 -3.755 4.180 1.00 95.94 414 GLU A O 1
ATOM 3153 N N . LYS A 1 415 ? -9.094 -3.271 3.380 1.00 95.88 415 LYS A N 1
ATOM 3154 C CA . LYS A 1 415 ? -9.627 -2.817 4.675 1.00 95.88 415 LYS A CA 1
ATOM 3155 C C . LYS A 1 415 ? -9.954 -3.975 5.616 1.00 95.88 415 LYS A C 1
ATOM 3157 O O . LYS A 1 415 ? -10.979 -4.639 5.415 1.00 95.88 415 LYS A O 1
ATOM 3162 N N . HIS A 1 416 ? -9.176 -4.112 6.688 1.00 97.00 416 HIS A N 1
ATOM 3163 C CA . HIS A 1 416 ? -9.558 -4.895 7.864 1.00 97.00 416 HIS A CA 1
ATOM 3164 C C . HIS A 1 416 ? -10.712 -4.194 8.605 1.00 97.00 416 HIS A C 1
ATOM 3166 O O . HIS A 1 416 ? -10.793 -2.961 8.588 1.00 97.00 416 HIS A O 1
ATOM 3172 N N . ARG A 1 417 ? -11.643 -4.940 9.223 1.00 97.00 417 ARG A N 1
ATOM 3173 C CA . ARG A 1 417 ? -12.810 -4.362 9.922 1.00 97.00 417 ARG A CA 1
ATOM 3174 C C . ARG A 1 417 ? -13.175 -5.082 11.213 1.00 97.00 417 ARG A C 1
ATOM 3176 O O . ARG A 1 417 ? -13.277 -6.299 11.239 1.00 97.00 417 ARG A O 1
ATOM 3183 N N . MET A 1 418 ? -13.550 -4.305 12.222 1.00 96.94 418 MET A N 1
ATOM 3184 C CA . MET A 1 418 ? -14.186 -4.786 13.448 1.00 96.94 418 MET A CA 1
ATOM 3185 C C . MET A 1 418 ? -15.497 -4.030 13.699 1.00 96.94 418 MET A C 1
ATOM 3187 O O . MET A 1 418 ? -15.624 -2.851 13.349 1.00 96.94 418 MET A O 1
ATOM 3191 N N . TYR A 1 419 ? -16.482 -4.699 14.302 1.00 97.88 419 TYR A N 1
ATOM 3192 C CA . TYR A 1 419 ? -17.794 -4.121 14.608 1.00 97.88 419 TYR A CA 1
ATOM 3193 C C . TYR A 1 419 ? -18.116 -4.201 16.101 1.00 97.88 419 TYR A C 1
ATOM 3195 O O . TYR A 1 419 ? -17.866 -5.222 16.737 1.00 97.88 419 TYR A O 1
ATOM 3203 N N . PHE A 1 420 ? -18.716 -3.139 16.645 1.00 98.12 420 PHE A N 1
ATOM 3204 C CA . PHE A 1 420 ? -18.972 -3.008 18.081 1.00 98.12 420 PHE A CA 1
ATOM 3205 C C . PHE A 1 420 ? -20.410 -2.578 18.374 1.00 98.12 420 PHE A C 1
ATOM 3207 O O . PHE A 1 420 ? -20.912 -1.622 17.780 1.00 98.12 420 PHE A O 1
ATOM 3214 N N . VAL A 1 421 ? -21.048 -3.263 19.323 1.00 97.31 421 VAL A N 1
ATOM 3215 C CA . VAL A 1 421 ? -22.319 -2.874 19.952 1.00 97.31 421 VAL A CA 1
ATOM 3216 C C . VAL A 1 421 ? -22.017 -2.439 21.381 1.00 97.31 421 VAL A C 1
ATOM 3218 O O . VAL A 1 421 ? -21.501 -3.232 22.165 1.00 97.31 421 VAL A O 1
ATOM 3221 N N . VAL A 1 422 ? -22.319 -1.196 21.740 1.00 96.88 422 VAL A N 1
ATOM 3222 C CA . VAL A 1 422 ? -21.982 -0.644 23.060 1.00 96.88 422 VAL A CA 1
ATOM 3223 C C . VAL A 1 422 ? -23.220 -0.626 23.948 1.00 96.88 422 VAL A C 1
ATOM 3225 O O . VAL A 1 422 ? -24.282 -0.153 23.538 1.00 96.88 422 VAL A O 1
ATOM 3228 N N . VAL A 1 423 ? -23.081 -1.119 25.175 1.00 95.06 423 VAL A N 1
ATOM 3229 C CA . VAL A 1 423 ? -24.163 -1.245 26.159 1.00 95.06 423 VAL A CA 1
ATOM 3230 C C . VAL A 1 423 ? -23.729 -0.679 27.522 1.00 95.06 423 VAL A C 1
ATOM 3232 O O . VAL A 1 423 ? -22.530 -0.666 27.810 1.00 95.06 423 VAL A O 1
ATOM 3235 N N . PRO A 1 424 ? -24.655 -0.185 28.365 1.00 91.19 424 PRO A N 1
ATOM 3236 C CA . PRO A 1 424 ? -24.310 0.327 29.693 1.00 91.19 424 PRO A CA 1
ATOM 3237 C C . PRO A 1 424 ? -23.847 -0.789 30.643 1.00 91.19 424 PRO A C 1
ATOM 3239 O O . PRO A 1 424 ? -24.063 -1.975 30.380 1.00 91.19 424 PRO A O 1
ATOM 3242 N N . GLU A 1 425 ? -23.257 -0.405 31.776 1.00 86.25 425 GLU A N 1
ATOM 3243 C CA . GLU A 1 425 ? -22.953 -1.335 32.868 1.00 86.25 425 GLU A CA 1
ATOM 3244 C C . GLU A 1 425 ? -24.236 -2.050 33.352 1.00 86.25 425 GLU A C 1
ATOM 3246 O O . GLU A 1 425 ? -25.310 -1.445 33.405 1.00 86.25 425 GLU A O 1
ATOM 3251 N N . GLY A 1 426 ? -24.148 -3.347 33.672 1.00 77.62 426 GLY A N 1
ATOM 3252 C CA . GLY A 1 426 ? -25.308 -4.163 34.072 1.00 77.62 426 GLY A CA 1
ATOM 3253 C C . GLY A 1 426 ? -26.296 -4.489 32.938 1.00 77.62 426 GLY A C 1
ATOM 3254 O O . GLY A 1 426 ? -27.437 -4.876 33.194 1.00 77.62 426 GLY A O 1
ATOM 3255 N N . PHE A 1 427 ? -25.918 -4.317 31.665 1.00 81.94 427 PHE A N 1
ATOM 3256 C CA . PHE A 1 427 ? -26.796 -4.676 30.548 1.00 81.94 427 PHE A CA 1
ATOM 3257 C C . PHE A 1 427 ? -26.952 -6.196 30.385 1.00 81.94 427 PHE A C 1
ATOM 3259 O O . PHE A 1 427 ? -25.984 -6.910 30.122 1.00 81.94 427 PHE A O 1
ATOM 3266 N N . GLY A 1 428 ? -28.202 -6.664 30.423 1.00 75.81 428 GLY A N 1
ATOM 3267 C CA . GLY A 1 428 ? -28.556 -8.084 30.300 1.00 75.81 428 GLY A CA 1
ATOM 3268 C C . GLY A 1 428 ? -28.595 -8.841 31.630 1.00 75.81 428 GLY A C 1
ATOM 3269 O O . GLY A 1 428 ? -28.783 -10.052 31.613 1.00 75.81 428 GLY A O 1
ATOM 3270 N N . ASP A 1 429 ? -28.428 -8.125 32.740 1.00 76.31 429 ASP A N 1
ATOM 3271 C CA . ASP A 1 429 ? -28.429 -8.636 34.109 1.00 76.31 429 ASP A CA 1
ATOM 3272 C C . ASP A 1 429 ? -29.862 -8.772 34.673 1.00 76.31 429 ASP A C 1
ATOM 3274 O O . ASP A 1 429 ? -30.762 -8.021 34.268 1.00 76.31 429 ASP A O 1
ATOM 3278 N N . GLU A 1 430 ? -30.103 -9.721 35.586 1.00 81.12 430 GLU A N 1
ATOM 3279 C CA . GLU A 1 430 ? -31.447 -10.008 36.124 1.00 81.12 430 GLU A CA 1
ATOM 3280 C C . GLU A 1 430 ? -31.635 -9.480 37.563 1.00 81.12 430 GLU A C 1
ATOM 3282 O O . GLU A 1 430 ? -30.785 -9.681 38.424 1.00 81.12 430 GLU A O 1
ATOM 3287 N N . PRO A 1 431 ? -32.771 -8.822 37.880 1.00 84.56 431 PRO A N 1
ATOM 3288 C CA . PRO A 1 431 ? -32.987 -8.247 39.204 1.00 84.56 431 PRO A CA 1
ATOM 3289 C C . PRO A 1 431 ? -33.137 -9.342 40.279 1.00 84.56 431 PRO A C 1
ATOM 3291 O O . PRO A 1 431 ? -33.936 -10.264 40.081 1.00 84.56 431 PRO A O 1
ATOM 3294 N N . PRO A 1 432 ? -32.495 -9.210 41.457 1.00 90.44 432 PRO A N 1
ATOM 3295 C CA . PRO A 1 432 ? -32.510 -10.243 42.488 1.00 90.44 432 PRO A CA 1
ATOM 3296 C C . PRO A 1 432 ? -33.914 -10.650 42.950 1.00 90.44 432 PRO A C 1
ATOM 3298 O O . PRO A 1 432 ? -34.699 -9.819 43.430 1.00 90.44 432 PRO A O 1
ATOM 3301 N N . GLU A 1 433 ? -34.222 -11.949 42.899 1.00 93.12 433 GLU A N 1
ATOM 3302 C CA . GLU A 1 433 ? -35.424 -12.503 43.526 1.00 93.12 433 GLU A CA 1
ATOM 3303 C C . GLU A 1 433 ? -35.102 -13.070 44.918 1.00 93.12 433 GLU A C 1
ATOM 3305 O O . GLU A 1 433 ? -34.185 -13.865 45.110 1.00 93.12 433 GLU A O 1
ATOM 3310 N N . LEU A 1 434 ? -35.888 -12.659 45.919 1.00 94.12 434 LEU A N 1
ATOM 3311 C CA . LEU A 1 434 ? -35.689 -13.008 47.326 1.00 94.12 434 LEU A CA 1
ATOM 3312 C C . LEU A 1 434 ? -36.945 -13.662 47.910 1.00 94.12 434 LEU A C 1
ATOM 3314 O O . LEU A 1 434 ? -38.010 -13.029 47.986 1.00 94.12 434 LEU A O 1
ATOM 3318 N N . GLN A 1 435 ? -36.795 -14.894 48.408 1.00 95.56 435 GLN A N 1
ATOM 3319 C CA . GLN A 1 435 ? -37.775 -15.544 49.278 1.00 95.56 435 GLN A CA 1
ATOM 3320 C C . GLN A 1 435 ? -37.615 -15.013 50.704 1.00 95.56 435 GLN A C 1
ATOM 3322 O O . GLN A 1 435 ? -36.553 -15.146 51.305 1.00 95.56 435 GLN A O 1
ATOM 3327 N N . TRP A 1 436 ? -38.692 -14.476 51.280 1.00 94.94 436 TRP A N 1
ATOM 3328 C CA . TRP A 1 436 ? -38.728 -14.033 52.676 1.00 94.94 436 TRP A CA 1
ATOM 3329 C C . TRP A 1 436 ? -39.626 -14.953 53.511 1.00 94.94 436 TRP A C 1
ATOM 3331 O O . TRP A 1 436 ? -40.832 -15.039 53.273 1.00 94.94 436 TRP A O 1
ATOM 3341 N N . ASN A 1 437 ? -39.055 -15.636 54.505 1.00 94.94 437 ASN A N 1
ATOM 3342 C CA . ASN A 1 437 ? -39.765 -16.658 55.279 1.00 94.94 437 ASN A CA 1
ATOM 3343 C C . ASN A 1 437 ? -40.779 -16.054 56.272 1.00 94.94 437 ASN A C 1
ATOM 3345 O O . ASN A 1 437 ? -41.834 -16.639 56.520 1.00 94.94 437 ASN A O 1
ATOM 3349 N N . ASN A 1 438 ? -40.506 -14.862 56.817 1.00 94.75 438 ASN A N 1
ATOM 3350 C CA . ASN A 1 438 ? -41.328 -14.240 57.865 1.00 94.75 438 ASN A CA 1
ATOM 3351 C C . ASN A 1 438 ? -42.605 -13.554 57.353 1.00 94.75 438 ASN A C 1
ATOM 3353 O O . ASN A 1 438 ? -43.364 -13.030 58.164 1.00 94.75 438 ASN A O 1
ATOM 3357 N N . VAL A 1 439 ? -42.892 -13.571 56.045 1.00 91.19 439 VAL A N 1
ATOM 3358 C CA . VAL A 1 439 ? -44.109 -12.956 55.466 1.00 91.19 439 VAL A CA 1
ATOM 3359 C C . VAL A 1 439 ? -45.393 -13.478 56.133 1.00 91.19 439 VAL A C 1
ATOM 3361 O O . VAL A 1 439 ? -46.364 -12.737 56.277 1.00 91.19 439 VAL A O 1
ATOM 3364 N N . ALA A 1 440 ? -45.384 -14.726 56.614 1.00 91.31 440 ALA A N 1
ATOM 3365 C CA . ALA A 1 440 ? -46.493 -15.335 57.349 1.00 91.31 440 ALA A CA 1
ATOM 3366 C C . ALA A 1 440 ? -46.757 -14.734 58.751 1.00 91.31 440 ALA A C 1
ATOM 3368 O O . ALA A 1 440 ? -47.805 -15.017 59.326 1.00 91.31 440 ALA A O 1
ATOM 3369 N N . LEU A 1 441 ? -45.849 -13.912 59.296 1.00 93.44 441 LEU A N 1
ATOM 3370 C CA . LEU A 1 441 ? -46.032 -13.199 60.571 1.00 93.44 441 LEU A CA 1
ATOM 3371 C C . LEU A 1 441 ? -46.805 -11.875 60.417 1.00 93.44 441 LEU A C 1
ATOM 3373 O O . LEU A 1 441 ? -47.155 -11.249 61.418 1.00 93.44 441 LEU A O 1
ATOM 3377 N N . ASN A 1 442 ? -47.095 -11.438 59.190 1.00 94.88 442 ASN A N 1
ATOM 3378 C CA . ASN A 1 442 ? -47.775 -10.171 58.936 1.00 94.88 442 ASN A CA 1
ATOM 3379 C C . ASN A 1 442 ? -49.205 -10.150 59.517 1.00 94.88 442 ASN A C 1
ATOM 3381 O O . ASN A 1 442 ? -50.020 -11.016 59.201 1.00 94.88 442 ASN A O 1
ATOM 3385 N N . ASN A 1 443 ? -49.517 -9.132 60.325 1.00 93.25 443 ASN A N 1
ATOM 3386 C CA . ASN A 1 443 ? -50.743 -9.001 61.124 1.00 93.25 443 ASN A CA 1
ATOM 3387 C C . ASN A 1 443 ? -50.985 -10.217 62.052 1.00 93.25 443 ASN A C 1
ATOM 3389 O O . ASN A 1 443 ? -52.116 -10.686 62.210 1.00 93.25 443 ASN A O 1
ATOM 3393 N N . THR A 1 444 ? -49.917 -10.745 62.664 1.00 93.94 444 THR A N 1
ATOM 3394 C CA . THR A 1 444 ? -49.998 -11.764 63.727 1.00 93.94 444 THR A CA 1
ATOM 3395 C C . THR A 1 444 ? -49.605 -11.197 65.094 1.00 93.94 444 THR A C 1
ATOM 3397 O O . THR A 1 444 ? -48.856 -10.223 65.182 1.00 93.94 444 THR A O 1
ATOM 3400 N N . ARG A 1 445 ? -50.117 -11.821 66.168 1.00 93.19 445 ARG A N 1
ATOM 3401 C CA . ARG A 1 445 ? -49.718 -11.543 67.557 1.00 93.19 445 ARG A CA 1
ATOM 3402 C C . ARG A 1 445 ? -48.290 -12.051 67.773 1.00 93.19 445 ARG A C 1
ATOM 3404 O O . ARG A 1 445 ? -48.095 -13.265 67.792 1.00 93.19 445 ARG A O 1
ATOM 3411 N N . PHE A 1 446 ? -47.342 -11.147 67.994 1.00 94.00 446 PHE A N 1
ATOM 3412 C CA . PHE A 1 446 ? -45.952 -11.479 68.328 1.00 94.00 446 PHE A CA 1
ATOM 3413 C C . PHE A 1 446 ? -45.691 -11.241 69.825 1.00 94.00 446 PHE A C 1
ATOM 3415 O O . PHE A 1 446 ? -46.274 -10.320 70.395 1.00 94.00 446 PHE A O 1
ATOM 3422 N N . ILE A 1 447 ? -44.901 -12.101 70.480 1.00 92.38 447 ILE A N 1
ATOM 3423 C CA . ILE A 1 447 ? -44.638 -12.035 71.937 1.00 92.38 447 ILE A CA 1
ATOM 3424 C C . ILE A 1 447 ? -43.185 -12.341 72.338 1.00 92.38 447 ILE A C 1
ATOM 3426 O O . ILE A 1 447 ? -42.869 -12.303 73.523 1.00 92.38 447 ILE A O 1
ATOM 3430 N N . ASP A 1 448 ? -42.297 -12.651 71.395 1.00 93.06 448 ASP A N 1
ATOM 3431 C CA . ASP A 1 448 ? -40.899 -12.964 71.708 1.00 93.06 448 ASP A CA 1
ATOM 3432 C C . ASP A 1 448 ? -40.053 -11.679 71.808 1.00 93.06 448 ASP A C 1
ATOM 3434 O O . ASP A 1 448 ? -40.392 -10.652 71.212 1.00 93.06 448 ASP A O 1
ATOM 3438 N N . ASP A 1 449 ? -38.949 -11.723 72.562 1.00 91.31 449 ASP A N 1
ATOM 3439 C CA . ASP A 1 449 ? -38.051 -10.568 72.748 1.00 91.31 449 ASP A CA 1
ATOM 3440 C C . ASP A 1 449 ? -37.246 -10.222 71.489 1.00 91.31 449 ASP A C 1
ATOM 3442 O O . ASP A 1 449 ? -36.842 -9.079 71.321 1.00 91.31 449 ASP A O 1
ATOM 3446 N N . ASN A 1 450 ? -37.022 -11.191 70.598 1.00 95.31 450 ASN A N 1
ATOM 3447 C CA . ASN A 1 450 ? -36.231 -11.044 69.376 1.00 95.31 450 ASN A CA 1
ATOM 3448 C C . ASN A 1 450 ? -37.008 -11.571 68.168 1.00 95.31 450 ASN A C 1
ATOM 3450 O O . ASN A 1 450 ? -37.666 -12.607 68.261 1.00 95.31 450 ASN A O 1
ATOM 3454 N N . ILE A 1 451 ? -36.836 -10.938 67.005 1.00 95.38 451 ILE A N 1
ATOM 3455 C CA . ILE A 1 451 ? -37.289 -11.474 65.717 1.00 95.38 451 ILE A CA 1
ATOM 3456 C C . ILE A 1 451 ? -36.098 -11.813 64.816 1.00 95.38 451 ILE A C 1
ATOM 3458 O O . ILE A 1 451 ? -35.309 -10.946 64.447 1.00 95.38 451 ILE A O 1
ATOM 3462 N N . THR A 1 452 ? -35.986 -13.083 64.418 1.00 96.38 452 THR A N 1
ATOM 3463 C CA . THR A 1 452 ? -35.037 -13.523 63.384 1.00 96.38 452 THR A CA 1
ATOM 3464 C C . THR A 1 452 ? -35.714 -13.491 62.019 1.00 96.38 452 THR A C 1
ATOM 3466 O O . THR A 1 452 ? -36.604 -14.288 61.719 1.00 96.38 452 THR A O 1
ATOM 3469 N N . ILE A 1 453 ? -35.284 -12.545 61.194 1.00 96.25 453 ILE A N 1
ATOM 3470 C CA . ILE A 1 453 ? -35.662 -12.365 59.798 1.00 96.25 453 ILE A CA 1
ATOM 3471 C C . ILE A 1 453 ? -34.803 -13.297 58.940 1.00 96.25 453 ILE A C 1
ATOM 3473 O O . ILE A 1 453 ? -33.581 -13.175 58.953 1.00 96.25 453 ILE A O 1
ATOM 3477 N N . SER A 1 454 ? -35.412 -14.226 58.199 1.00 96.69 454 SER A N 1
ATOM 3478 C CA . SER A 1 454 ? -34.677 -15.170 57.348 1.00 96.69 454 SER A CA 1
ATOM 3479 C C . SER A 1 454 ? -35.281 -15.359 55.962 1.00 96.69 454 SER A C 1
ATOM 3481 O O . SER A 1 454 ? -36.465 -15.096 55.717 1.00 96.69 454 SER A O 1
ATOM 3483 N N . GLY A 1 455 ? -34.453 -15.830 55.038 1.00 95.88 455 GLY A N 1
ATOM 3484 C CA . GLY A 1 455 ? -34.827 -16.014 53.644 1.00 95.88 455 GLY A CA 1
ATOM 3485 C C . GLY A 1 455 ? -33.705 -16.610 52.805 1.00 95.88 455 GLY A C 1
ATOM 3486 O O . GLY A 1 455 ? -32.675 -17.027 53.335 1.00 95.88 455 GLY A O 1
ATOM 3487 N N . GLN A 1 456 ? -33.929 -16.644 51.494 1.00 96.38 456 GLN A N 1
ATOM 3488 C CA . GLN A 1 456 ? -33.003 -17.189 50.505 1.00 96.38 456 GLN A CA 1
ATOM 3489 C C . GLN A 1 456 ? -33.000 -16.308 49.248 1.00 96.38 456 GLN A C 1
ATOM 3491 O O . GLN A 1 456 ? -34.063 -15.816 48.850 1.00 96.38 456 GLN A O 1
ATOM 3496 N N . ILE A 1 457 ? -31.832 -16.121 48.630 1.00 95.94 457 ILE A N 1
ATOM 3497 C CA . ILE A 1 457 ? -31.719 -15.547 47.279 1.00 95.94 457 ILE A CA 1
ATOM 3498 C C . ILE A 1 457 ? -32.036 -16.650 46.262 1.00 95.94 457 ILE A C 1
ATOM 3500 O O . ILE A 1 457 ? -31.542 -17.771 46.396 1.00 95.94 457 ILE A O 1
ATOM 3504 N N . LEU A 1 458 ? -32.907 -16.370 45.293 1.00 93.88 458 LEU A N 1
ATOM 3505 C CA . LEU A 1 458 ? -33.411 -17.359 44.332 1.00 93.88 458 LEU A CA 1
ATOM 3506 C C . LEU A 1 458 ? -32.738 -17.266 42.956 1.00 93.88 458 LEU A C 1
ATOM 3508 O O . LEU A 1 458 ? -32.542 -18.305 42.327 1.00 93.88 458 LEU A O 1
ATOM 3512 N N . SER A 1 459 ? -32.430 -16.047 42.512 1.00 91.56 459 SER A N 1
ATOM 3513 C CA . SER A 1 459 ? -31.775 -15.698 41.243 1.00 91.56 459 SER A CA 1
ATOM 3514 C C . SER A 1 459 ? -31.311 -14.235 41.284 1.00 91.56 459 SER A C 1
ATOM 3516 O O . SER A 1 459 ? -31.801 -13.479 42.134 1.00 91.56 459 SER A O 1
ATOM 3518 N N . GLY A 1 460 ? -30.466 -13.815 40.336 1.00 85.94 460 GLY A N 1
ATOM 3519 C CA . GLY A 1 460 ? -29.990 -12.430 40.215 1.00 85.94 460 GLY A CA 1
ATOM 3520 C C . GLY A 1 460 ? -28.931 -12.076 41.261 1.00 85.94 460 GLY A C 1
ATOM 3521 O O . GLY A 1 460 ? -29.006 -11.029 41.903 1.00 85.94 460 GLY A O 1
ATOM 3522 N N . SER A 1 461 ? -28.013 -13.010 41.519 1.00 89.31 461 SER A N 1
ATOM 3523 C CA . SER A 1 461 ? -26.768 -12.803 42.266 1.00 89.31 461 SER A CA 1
ATOM 3524 C C . SER A 1 461 ? -25.721 -13.862 41.889 1.00 89.31 461 SER A C 1
ATOM 3526 O O . SER A 1 461 ? -25.079 -14.492 42.738 1.00 89.31 461 SER A O 1
ATOM 3528 N N . GLU A 1 462 ? -25.524 -14.071 40.589 1.00 84.00 462 GLU A N 1
ATOM 3529 C CA . GLU A 1 462 ? -24.573 -15.028 40.013 1.00 84.00 462 GLU A CA 1
ATOM 3530 C C . GLU A 1 462 ? -23.123 -14.758 40.454 1.00 84.00 462 GLU A C 1
ATOM 3532 O O . GLU A 1 462 ? -22.306 -15.680 40.522 1.00 84.00 462 GLU A O 1
ATOM 3537 N N . LYS A 1 463 ? -22.809 -13.497 40.781 1.00 80.44 463 LYS A N 1
ATOM 3538 C CA . LYS A 1 463 ? -21.497 -13.039 41.268 1.00 80.44 463 LYS A CA 1
ATOM 3539 C C . LYS A 1 463 ? -21.395 -12.927 42.796 1.00 80.44 463 LYS A C 1
ATOM 3541 O O . LYS A 1 463 ? -20.303 -12.697 43.313 1.00 80.44 463 LYS A O 1
ATOM 3546 N N . GLY A 1 464 ? -22.497 -13.109 43.529 1.00 86.62 464 GLY A N 1
ATOM 3547 C CA . GLY A 1 464 ? -22.526 -12.938 44.984 1.00 86.62 464 GLY A CA 1
ATOM 3548 C C . GLY A 1 464 ? -22.440 -11.473 45.425 1.00 86.62 464 GLY A C 1
ATOM 3549 O O . GLY A 1 464 ? -21.704 -11.159 46.359 1.00 86.62 464 GLY A O 1
ATOM 3550 N N . GLU A 1 465 ? -23.157 -10.575 44.743 1.00 88.38 465 GLU A N 1
ATOM 3551 C CA . GLU A 1 465 ? -23.100 -9.116 44.952 1.00 88.38 465 GLU A CA 1
ATOM 3552 C C . GLU A 1 465 ? -24.329 -8.550 45.698 1.00 88.38 465 GLU A C 1
ATOM 3554 O O . GLU A 1 465 ? -24.391 -7.353 45.989 1.00 88.38 465 GLU A O 1
ATOM 3559 N N . VAL A 1 466 ? -25.294 -9.405 46.059 1.00 93.94 466 VAL A N 1
ATOM 3560 C CA . VAL A 1 466 ? -26.525 -9.018 46.768 1.00 93.94 466 VAL A CA 1
ATOM 3561 C C . VAL A 1 466 ? -26.342 -8.927 48.281 1.00 93.94 466 VAL A C 1
ATOM 3563 O O . VAL A 1 466 ? -25.712 -9.770 48.920 1.00 93.94 466 VAL A O 1
ATOM 3566 N N . TYR A 1 467 ? -26.987 -7.923 48.873 1.00 95.31 467 TYR A N 1
ATOM 3567 C CA . TYR A 1 467 ? -27.077 -7.701 50.311 1.00 95.31 467 TYR A CA 1
ATOM 3568 C C . TYR A 1 467 ? -28.526 -7.598 50.783 1.00 95.31 467 TYR A C 1
ATOM 3570 O O . TYR A 1 467 ? -29.388 -7.056 50.091 1.00 95.31 467 TYR A O 1
ATOM 3578 N N . VAL A 1 468 ? -28.773 -8.039 52.019 1.00 96.88 468 VAL A N 1
ATOM 3579 C CA . VAL A 1 468 ? -30.044 -7.844 52.729 1.00 96.88 468 VAL A CA 1
ATOM 3580 C C . VAL A 1 468 ? -29.798 -7.054 54.012 1.00 96.88 468 VAL A C 1
ATOM 3582 O O . VAL A 1 468 ? -28.905 -7.378 54.792 1.00 96.88 468 VAL A O 1
ATOM 3585 N N . GLU A 1 469 ? -30.615 -6.034 54.250 1.00 96.81 469 GLU A N 1
ATOM 3586 C CA . GLU A 1 469 ? -30.707 -5.289 55.506 1.00 96.81 469 GLU A CA 1
ATOM 3587 C C . GLU A 1 469 ? -32.102 -5.460 56.120 1.00 96.81 469 GLU A C 1
ATOM 3589 O O . GLU A 1 469 ? -33.093 -5.562 55.394 1.00 96.81 469 GLU A O 1
ATOM 3594 N N . ALA A 1 470 ? -32.199 -5.438 57.449 1.00 97.25 470 ALA A N 1
ATOM 3595 C CA . ALA A 1 470 ? -33.458 -5.460 58.191 1.00 97.25 470 ALA A CA 1
ATOM 3596 C C . ALA A 1 470 ? -33.465 -4.386 59.291 1.00 97.25 470 ALA A C 1
ATOM 3598 O O . ALA A 1 470 ? -32.440 -4.176 59.939 1.00 97.25 470 ALA A O 1
ATOM 3599 N N . ALA A 1 471 ? -34.604 -3.716 59.500 1.00 97.69 471 ALA A N 1
ATOM 3600 C CA . ALA A 1 471 ? -34.757 -2.639 60.487 1.00 97.69 471 ALA A CA 1
ATOM 3601 C C . ALA A 1 471 ? -36.217 -2.415 60.921 1.00 97.69 471 ALA A C 1
ATOM 3603 O O . ALA A 1 471 ? -37.156 -2.910 60.290 1.00 97.69 471 ALA A O 1
ATOM 3604 N N . PHE A 1 472 ? -36.417 -1.615 61.972 1.00 96.00 472 PHE A N 1
ATOM 3605 C CA . PHE A 1 472 ? -37.745 -1.247 62.482 1.00 96.00 472 PHE A CA 1
ATOM 3606 C C . PHE A 1 472 ? -38.339 0.033 61.860 1.00 96.00 472 PHE A C 1
ATOM 3608 O O . PHE A 1 472 ? -39.564 0.182 61.857 1.00 96.00 472 PHE A O 1
ATOM 3615 N N . SER A 1 473 ? -37.524 0.919 61.274 1.00 94.12 473 SER A N 1
ATOM 3616 C CA . SER A 1 473 ? -37.978 2.017 60.405 1.00 94.12 473 SER A CA 1
ATOM 3617 C C . SER A 1 473 ? -37.453 1.872 58.973 1.00 94.12 473 SER A C 1
ATOM 3619 O O . SER A 1 473 ? -36.425 1.243 58.727 1.00 94.12 473 SER A O 1
ATOM 3621 N N . GLN A 1 474 ? -38.138 2.504 58.015 1.00 94.81 474 GLN A N 1
ATOM 3622 C CA . GLN A 1 474 ? -37.612 2.667 56.658 1.00 94.81 474 GLN A CA 1
ATOM 3623 C C . GLN A 1 474 ? -36.481 3.709 56.612 1.00 94.81 474 GLN A C 1
ATOM 3625 O O . GLN A 1 474 ? -35.555 3.562 55.817 1.00 94.81 474 GLN A O 1
ATOM 3630 N N . ASP A 1 475 ? -36.521 4.725 57.480 1.00 94.44 475 ASP A N 1
ATOM 3631 C CA . ASP A 1 475 ? -35.494 5.774 57.530 1.00 94.44 475 ASP A CA 1
ATOM 3632 C C . ASP A 1 475 ? -34.130 5.204 57.975 1.00 94.44 475 ASP A C 1
ATOM 3634 O O . ASP A 1 475 ? -33.098 5.541 57.397 1.00 94.44 475 ASP A O 1
ATOM 3638 N N . ASP A 1 476 ? -34.130 4.241 58.907 1.00 93.75 476 ASP A N 1
ATOM 3639 C CA . ASP A 1 476 ? -32.931 3.525 59.381 1.00 93.75 476 ASP A CA 1
ATOM 3640 C C . ASP A 1 476 ? -32.184 2.797 58.244 1.00 93.75 476 ASP A C 1
ATOM 3642 O O . ASP A 1 476 ? -30.966 2.622 58.291 1.00 93.75 476 ASP A O 1
ATOM 3646 N N . LEU A 1 477 ? -32.901 2.386 57.190 1.00 93.25 477 LEU A N 1
ATOM 3647 C CA . LEU A 1 477 ? -32.340 1.718 56.008 1.00 93.25 477 LEU A CA 1
ATOM 3648 C C . LEU A 1 477 ? -31.674 2.705 55.030 1.00 93.25 477 LEU A C 1
ATOM 3650 O O . LEU A 1 477 ? -30.885 2.279 54.180 1.00 93.25 477 LEU A O 1
ATOM 3654 N N . ALA A 1 478 ? -31.940 4.006 55.172 1.00 89.69 478 ALA A N 1
ATOM 3655 C CA . ALA A 1 478 ? -31.309 5.099 54.428 1.00 89.69 478 ALA A CA 1
ATOM 3656 C C . ALA A 1 478 ? -30.272 5.885 55.261 1.00 89.69 478 ALA A C 1
ATOM 3658 O O . ALA A 1 478 ? -29.583 6.752 54.724 1.00 89.69 478 ALA A O 1
ATOM 3659 N N . GLU A 1 479 ? -30.147 5.590 56.558 1.00 92.62 479 GLU A N 1
ATOM 3660 C CA . GLU A 1 479 ? -29.230 6.285 57.462 1.00 92.62 479 GLU A CA 1
ATOM 3661 C C . GLU A 1 479 ? -27.743 6.036 57.162 1.00 92.62 479 GLU A C 1
ATOM 3663 O O . GLU A 1 479 ? -27.332 5.039 56.562 1.00 92.62 479 GLU A O 1
ATOM 3668 N N . SER A 1 480 ? -26.916 6.970 57.626 1.00 89.31 480 SER A N 1
ATOM 3669 C CA . SER A 1 480 ? -25.464 6.946 57.458 1.00 89.31 480 SER A CA 1
ATOM 3670 C C . SER A 1 480 ? -24.815 5.742 58.152 1.00 89.31 480 SER A C 1
ATOM 3672 O O . SER A 1 480 ? -25.269 5.284 59.201 1.00 89.31 480 SER A O 1
ATOM 3674 N N . SER A 1 481 ? -23.678 5.267 57.631 1.00 88.81 481 SER A N 1
ATOM 3675 C CA . SER A 1 481 ? -22.972 4.085 58.159 1.00 88.81 481 SER A CA 1
ATOM 3676 C C . SER A 1 481 ? -22.608 4.193 59.650 1.00 88.81 481 SER A C 1
ATOM 3678 O O . SER A 1 481 ? -22.545 3.182 60.345 1.00 88.81 481 SER A O 1
ATOM 3680 N N . LEU A 1 482 ? -22.408 5.414 60.164 1.00 89.38 482 LEU A N 1
ATOM 3681 C CA . LEU A 1 482 ? -22.168 5.670 61.589 1.00 89.38 482 LEU A CA 1
ATOM 3682 C C . LEU A 1 482 ? -23.425 5.453 62.448 1.00 89.38 482 LEU A C 1
ATOM 3684 O O . LEU A 1 482 ? -23.312 4.955 63.567 1.00 89.38 482 LEU A O 1
ATOM 3688 N N . VAL A 1 483 ? -24.605 5.820 61.941 1.00 92.81 483 VAL A N 1
ATOM 3689 C CA . VAL A 1 483 ? -25.893 5.609 62.618 1.00 92.81 483 VAL A CA 1
ATOM 3690 C C . VAL A 1 483 ? -26.308 4.142 62.507 1.00 92.81 483 VAL A C 1
ATOM 3692 O O . VAL A 1 483 ? -26.603 3.530 63.531 1.00 92.81 483 VAL A O 1
ATOM 3695 N N . LYS A 1 484 ? -26.195 3.529 61.320 1.00 93.25 484 LYS A N 1
ATOM 3696 C CA . LYS A 1 484 ? -26.418 2.084 61.127 1.00 93.25 484 LYS A CA 1
ATOM 3697 C C . LYS A 1 484 ? -25.555 1.231 62.062 1.00 93.25 484 LYS A C 1
ATOM 3699 O O . LYS A 1 484 ? -26.075 0.321 62.695 1.00 93.25 484 LYS A O 1
ATOM 3704 N N . TYR A 1 485 ? -24.281 1.579 62.264 1.00 92.00 485 TYR A N 1
ATOM 3705 C CA . TYR A 1 485 ? -23.419 0.911 63.250 1.00 92.00 485 TYR A CA 1
ATOM 3706 C C . TYR A 1 485 ? -23.924 1.054 64.703 1.00 92.00 485 TYR A C 1
ATOM 3708 O O . TYR A 1 485 ? -23.854 0.103 65.481 1.00 92.00 485 TYR A O 1
ATOM 3716 N N . GLN A 1 486 ? -24.476 2.211 65.090 1.00 94.56 486 GLN A N 1
ATOM 3717 C CA . GLN A 1 486 ? -25.067 2.394 66.426 1.00 94.56 486 GLN A CA 1
ATOM 3718 C C . GLN A 1 486 ? -26.364 1.594 66.613 1.00 94.56 486 GLN A C 1
ATOM 3720 O O . GLN A 1 486 ? -26.588 1.068 67.703 1.00 94.56 486 GLN A O 1
ATOM 3725 N N . LEU A 1 487 ? -27.183 1.478 65.563 1.00 95.38 487 LEU A N 1
ATOM 3726 C CA . LEU A 1 487 ? -28.376 0.628 65.539 1.00 95.38 487 LEU A CA 1
ATOM 3727 C C . LEU A 1 487 ? -28.003 -0.865 65.561 1.00 95.38 487 LEU A C 1
ATOM 3729 O O . LEU A 1 487 ? -28.653 -1.640 66.259 1.00 95.38 487 LEU A O 1
ATOM 3733 N N . GLN A 1 488 ? -26.916 -1.261 64.889 1.00 94.88 488 GLN A N 1
ATOM 3734 C CA . GLN A 1 488 ? -26.387 -2.630 64.907 1.00 94.88 488 GLN A CA 1
ATOM 3735 C C . GLN A 1 488 ? -25.948 -3.063 66.309 1.00 94.88 488 GLN A C 1
ATOM 3737 O O . GLN A 1 488 ? -26.282 -4.158 66.750 1.00 94.88 488 GLN A O 1
ATOM 3742 N N . LEU A 1 489 ? -25.267 -2.185 67.055 1.00 93.25 489 LEU A N 1
ATOM 3743 C CA . LEU A 1 489 ? -24.891 -2.436 68.454 1.00 93.25 489 LEU A CA 1
ATOM 3744 C C . LEU A 1 489 ? -26.094 -2.570 69.410 1.00 93.25 489 LEU A C 1
ATOM 3746 O O . LEU A 1 489 ? -25.914 -3.005 70.546 1.00 93.25 489 LEU A O 1
ATOM 3750 N N . GLN A 1 490 ? -27.294 -2.190 68.965 1.00 93.75 490 GLN A N 1
ATOM 3751 C CA . GLN A 1 490 ? -28.561 -2.312 69.695 1.00 93.75 490 GLN A CA 1
ATOM 3752 C C . GLN A 1 490 ? -29.477 -3.399 69.097 1.00 93.75 490 GLN A C 1
ATOM 3754 O O . GLN A 1 490 ? -30.593 -3.572 69.568 1.00 93.75 490 GLN A O 1
ATOM 3759 N N . ASN A 1 491 ? -29.031 -4.116 68.055 1.00 95.81 491 ASN A N 1
ATOM 3760 C CA . ASN A 1 491 ? -29.842 -5.027 67.236 1.00 95.81 491 ASN A CA 1
ATOM 3761 C C . ASN A 1 491 ? -31.145 -4.388 66.690 1.00 95.81 491 ASN A C 1
ATOM 3763 O O . ASN A 1 491 ? -32.142 -5.077 66.497 1.00 95.81 491 ASN A O 1
ATOM 3767 N N . LEU A 1 492 ? -31.155 -3.075 66.433 1.00 95.81 492 LEU A N 1
ATOM 3768 C CA . LEU A 1 492 ? -32.290 -2.365 65.815 1.00 95.81 492 LEU A CA 1
ATOM 3769 C C . LEU A 1 492 ? -32.180 -2.289 64.281 1.00 95.81 492 LEU A C 1
ATOM 3771 O O . LEU A 1 492 ? -33.170 -2.045 63.593 1.00 95.81 492 LEU A O 1
ATOM 3775 N N . TRP A 1 493 ? -30.978 -2.535 63.755 1.00 97.81 493 TRP A N 1
ATOM 3776 C CA . TRP A 1 493 ? -30.674 -2.729 62.337 1.00 97.81 493 TRP A CA 1
ATOM 3777 C C . TRP A 1 493 ? -29.678 -3.886 62.198 1.00 97.81 493 TRP A C 1
ATOM 3779 O O . TRP A 1 493 ? -28.798 -4.051 63.043 1.00 97.81 493 TRP A O 1
ATOM 3789 N N . ALA A 1 494 ? -29.784 -4.668 61.127 1.00 96.69 494 ALA A N 1
ATOM 3790 C CA . ALA A 1 494 ? -28.836 -5.729 60.795 1.00 96.69 494 ALA A CA 1
ATOM 3791 C C . ALA A 1 494 ? -28.636 -5.825 59.276 1.00 96.69 494 ALA A C 1
ATOM 3793 O O . ALA A 1 494 ? -29.557 -5.535 58.514 1.00 96.69 494 ALA A O 1
ATOM 3794 N N . LYS A 1 495 ? -27.451 -6.268 58.841 1.00 95.94 495 LYS A N 1
ATOM 3795 C CA . LYS A 1 495 ? -27.082 -6.490 57.434 1.00 95.94 495 LYS A CA 1
ATOM 3796 C C . LYS A 1 495 ? -26.401 -7.852 57.260 1.00 95.94 495 LYS A C 1
ATOM 3798 O O . LYS A 1 495 ? -25.687 -8.290 58.160 1.00 95.94 495 LYS A O 1
ATOM 3803 N N . SER A 1 496 ? -26.626 -8.499 56.118 1.00 96.00 496 SER A N 1
ATOM 3804 C CA . SER A 1 496 ? -25.927 -9.716 55.698 1.00 96.00 496 SER A CA 1
ATOM 3805 C C . SER A 1 496 ? -24.512 -9.428 55.177 1.00 96.00 496 SER A C 1
ATOM 3807 O O . SER A 1 496 ? -24.223 -8.336 54.683 1.00 96.00 496 SER A O 1
ATOM 3809 N N . GLU A 1 497 ? -23.661 -10.453 55.180 1.00 93.00 497 GLU A N 1
ATOM 3810 C CA . GLU A 1 497 ? -22.541 -10.530 54.231 1.00 93.00 497 GLU A CA 1
ATOM 3811 C C . GLU A 1 497 ? -23.076 -10.579 52.781 1.00 93.00 497 GLU A C 1
ATOM 3813 O O . GLU A 1 497 ? -24.294 -10.589 52.562 1.00 93.00 497 GLU A O 1
ATOM 3818 N N . ASN A 1 498 ? -22.193 -10.603 51.781 1.00 93.44 498 ASN A N 1
ATOM 3819 C CA . ASN A 1 498 ? -22.613 -10.784 50.390 1.00 93.44 498 ASN A CA 1
ATOM 3820 C C . ASN A 1 498 ? -23.284 -12.164 50.212 1.00 93.44 498 ASN A C 1
ATOM 3822 O O . ASN A 1 498 ? -22.835 -13.149 50.803 1.00 93.44 498 ASN A O 1
ATOM 3826 N N . LEU A 1 499 ? -24.339 -12.235 49.398 1.00 95.44 499 LEU A N 1
ATOM 3827 C CA . LEU A 1 499 ? -25.140 -13.439 49.162 1.00 95.44 499 LEU A CA 1
ATOM 3828 C C . LEU A 1 499 ? -25.185 -13.772 47.672 1.00 95.44 499 LEU A C 1
ATOM 3830 O O . LEU A 1 499 ? -25.462 -12.894 46.858 1.00 95.44 499 LEU A O 1
ATOM 3834 N N . SER A 1 500 ? -24.988 -15.040 47.332 1.00 94.75 500 SER A N 1
ATOM 3835 C CA . SER A 1 500 ? -25.090 -15.592 45.974 1.00 94.75 500 SER A CA 1
ATOM 3836 C C . SER A 1 500 ? -26.420 -16.322 45.765 1.00 94.75 500 SER A C 1
ATOM 3838 O O . SER A 1 500 ? -27.162 -16.583 46.716 1.00 94.75 500 SER A O 1
ATOM 3840 N N . ASP A 1 501 ? -26.713 -16.711 44.526 1.00 92.75 501 ASP A N 1
ATOM 3841 C CA . ASP A 1 501 ? -27.858 -17.571 44.209 1.00 92.75 501 ASP A CA 1
ATOM 3842 C C . ASP A 1 501 ? -27.903 -18.845 45.070 1.00 92.75 501 ASP A C 1
ATOM 3844 O O . ASP A 1 501 ? -26.976 -19.659 45.102 1.00 92.75 501 ASP A O 1
ATOM 3848 N N . GLY A 1 502 ? -29.022 -19.038 45.770 1.00 93.44 502 GLY A N 1
ATOM 3849 C CA . GLY A 1 502 ? -29.236 -20.146 46.694 1.00 93.44 502 GLY A CA 1
ATOM 3850 C C . GLY A 1 502 ? -28.702 -19.928 48.116 1.00 93.44 502 GLY A C 1
ATOM 3851 O O . GLY A 1 502 ? -29.019 -20.751 48.985 1.00 93.44 502 GLY A O 1
ATOM 3852 N N . ASP A 1 503 ? -27.969 -18.847 48.404 1.00 97.00 503 ASP A N 1
ATOM 3853 C CA . ASP A 1 503 ? -27.533 -18.538 49.769 1.00 97.00 503 ASP A CA 1
ATOM 3854 C C . ASP A 1 503 ? -28.710 -18.139 50.668 1.00 97.00 503 ASP A C 1
ATOM 3856 O O . ASP A 1 503 ? -29.691 -17.518 50.248 1.00 97.00 503 ASP A O 1
ATOM 3860 N N . ASN A 1 504 ? -28.611 -18.531 51.939 1.00 96.44 504 ASN A N 1
ATOM 3861 C CA . ASN A 1 504 ? -29.613 -18.264 52.968 1.00 96.44 504 ASN A CA 1
ATOM 3862 C C . ASN A 1 504 ? -29.089 -17.191 53.925 1.00 96.44 504 ASN A C 1
ATOM 3864 O O . ASN A 1 504 ? -27.923 -17.229 54.315 1.00 96.44 504 ASN A O 1
ATOM 3868 N N . PHE A 1 505 ? -29.961 -16.282 54.358 1.00 96.25 505 PHE A N 1
ATOM 3869 C CA .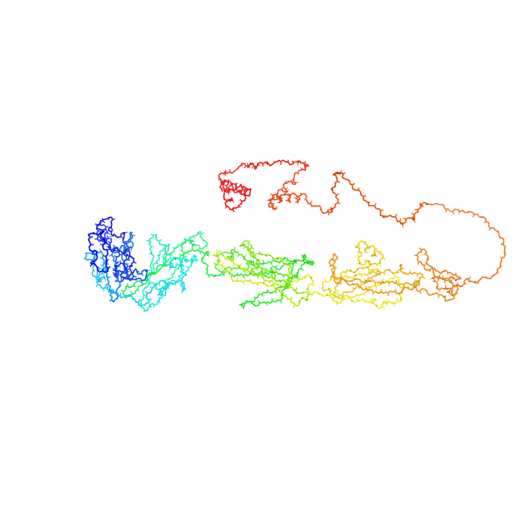 PHE A 1 505 ? -29.626 -15.241 55.331 1.00 96.25 505 PHE A CA 1
ATOM 3870 C C . PHE A 1 505 ? -30.471 -15.365 56.603 1.00 96.25 505 PHE A C 1
ATOM 3872 O O . PHE A 1 505 ? -31.641 -15.747 56.549 1.00 96.25 505 PHE A O 1
ATOM 3879 N N . GLU A 1 506 ? -29.886 -14.985 57.740 1.00 96.88 506 GLU A N 1
ATOM 3880 C CA . GLU A 1 506 ? -30.570 -14.827 59.026 1.00 96.88 506 GLU A CA 1
ATOM 3881 C C . GLU A 1 506 ? -30.099 -13.527 59.697 1.00 96.88 506 GLU A C 1
ATOM 3883 O O . GLU A 1 506 ? -28.911 -13.341 59.952 1.00 96.88 506 GLU A O 1
ATOM 3888 N N . LEU A 1 507 ? -31.034 -12.621 59.984 1.00 97.19 507 LEU A N 1
ATOM 3889 C CA . LEU A 1 507 ? -30.803 -11.312 60.598 1.00 97.19 507 LEU A CA 1
ATOM 3890 C C . LEU A 1 507 ? -31.689 -11.203 61.841 1.00 97.19 507 LEU A C 1
ATOM 3892 O O . LEU A 1 507 ? -32.911 -11.223 61.727 1.00 97.19 507 LEU A O 1
ATOM 3896 N N . THR A 1 508 ? -31.102 -11.120 63.036 1.00 96.56 508 THR A N 1
ATOM 3897 C CA . THR A 1 508 ? -31.878 -11.039 64.288 1.00 96.56 508 THR A CA 1
ATOM 3898 C C . THR A 1 508 ? -31.936 -9.609 64.804 1.00 96.56 508 THR A C 1
ATOM 3900 O O . THR A 1 508 ? -30.900 -8.959 64.916 1.00 96.56 508 THR A O 1
ATOM 3903 N N . LEU A 1 509 ? -33.145 -9.150 65.131 1.00 96.94 509 LEU A N 1
ATOM 3904 C CA . LEU A 1 509 ? -33.421 -7.834 65.698 1.00 96.94 509 LEU A CA 1
ATOM 3905 C C . LEU A 1 509 ? -34.068 -7.949 67.089 1.00 96.94 509 LEU A C 1
ATOM 3907 O O . LEU A 1 509 ? -34.825 -8.889 67.340 1.00 96.94 509 LEU A O 1
ATOM 3911 N N . ASP A 1 510 ? -33.797 -6.980 67.963 1.00 95.38 510 ASP A N 1
ATOM 3912 C CA . ASP A 1 510 ? -34.330 -6.887 69.332 1.00 95.38 510 ASP A CA 1
ATOM 3913 C C . ASP A 1 510 ? -35.666 -6.122 69.346 1.00 95.38 510 ASP A C 1
ATOM 3915 O O . ASP A 1 510 ? -35.754 -4.966 68.929 1.00 95.38 510 ASP A O 1
ATOM 3919 N N . MET A 1 511 ? -36.724 -6.790 69.807 1.00 91.88 511 MET A N 1
ATOM 3920 C CA . MET A 1 511 ? -38.091 -6.274 69.899 1.00 91.88 511 MET A CA 1
ATOM 3921 C C . MET A 1 511 ? -38.476 -5.774 71.299 1.00 91.88 511 MET A C 1
ATOM 3923 O O . MET A 1 511 ? -39.533 -5.155 71.440 1.00 91.88 511 MET A O 1
ATOM 3927 N N . SER A 1 512 ? -37.652 -6.009 72.325 1.00 88.50 512 SER A N 1
ATOM 3928 C CA . SER A 1 512 ? -37.995 -5.755 73.735 1.00 88.50 512 SER A CA 1
ATOM 3929 C C . SER A 1 512 ? -38.462 -4.315 73.984 1.00 88.50 512 SER A C 1
ATOM 3931 O O . SER A 1 512 ? -39.472 -4.085 74.649 1.00 88.50 512 SER A O 1
ATOM 3933 N N . SER A 1 513 ? -37.791 -3.343 73.359 1.00 88.00 513 SER A N 1
ATOM 3934 C CA . SER A 1 513 ? -38.075 -1.906 73.498 1.00 88.00 513 SER A CA 1
ATOM 3935 C C . SER A 1 513 ? -39.391 -1.420 72.861 1.00 88.00 513 SER A C 1
ATOM 3937 O O . SER A 1 513 ? -39.774 -0.269 73.081 1.00 88.00 513 SER A O 1
ATOM 3939 N N . PHE A 1 514 ? -40.104 -2.268 72.107 1.00 91.12 514 PHE A N 1
ATOM 3940 C CA . PHE A 1 514 ? -41.350 -1.911 71.409 1.00 91.12 514 PHE A CA 1
ATOM 3941 C C . PHE A 1 514 ? -42.633 -2.386 72.117 1.00 91.12 514 PHE A C 1
ATOM 3943 O O . PHE A 1 514 ? -43.733 -1.943 71.760 1.00 91.12 514 PHE A O 1
ATOM 3950 N N . TYR A 1 515 ? -42.526 -3.258 73.127 1.00 89.94 515 TYR A N 1
ATOM 3951 C CA . TYR A 1 515 ? -43.666 -3.633 73.968 1.00 89.94 515 TYR A CA 1
ATOM 3952 C C . TYR A 1 515 ? -44.038 -2.493 74.927 1.00 89.94 515 TYR A C 1
ATOM 3954 O O . TYR A 1 515 ? -43.183 -1.788 75.456 1.00 89.94 515 TYR A O 1
ATOM 3962 N N . THR A 1 516 ? -45.337 -2.304 75.178 1.00 88.50 516 THR A N 1
ATOM 3963 C CA . THR A 1 516 ? -45.832 -1.274 76.110 1.00 88.50 516 THR A CA 1
ATOM 3964 C C . THR A 1 516 ? -46.987 -1.804 76.964 1.00 88.50 516 THR A C 1
ATOM 3966 O O . THR A 1 516 ? -47.452 -2.927 76.767 1.00 88.50 516 THR A O 1
ATOM 3969 N N . ASN A 1 517 ? -47.514 -0.998 77.893 1.00 83.50 517 ASN A N 1
ATOM 3970 C CA . ASN A 1 517 ? -48.727 -1.341 78.645 1.00 83.50 517 ASN A CA 1
ATOM 3971 C C . ASN A 1 517 ? -50.028 -1.255 77.814 1.00 83.50 517 ASN A C 1
ATOM 3973 O O . ASN A 1 517 ? -51.110 -1.524 78.336 1.00 83.50 517 ASN A O 1
ATOM 3977 N N . GLN A 1 518 ? -49.940 -0.897 76.530 1.00 85.38 518 GLN A N 1
ATOM 3978 C CA . GLN A 1 518 ? -51.026 -0.954 75.552 1.00 85.38 518 GLN A CA 1
ATOM 3979 C C . GLN A 1 518 ? -50.592 -1.784 74.337 1.00 85.38 518 GLN A C 1
ATOM 3981 O O . GLN A 1 518 ? -49.400 -1.938 74.071 1.00 85.38 518 GLN A O 1
ATOM 3986 N N . SER A 1 519 ? -51.554 -2.327 73.589 1.00 88.56 519 SER A N 1
ATOM 3987 C CA . SER A 1 519 ? -51.232 -3.047 72.355 1.00 88.56 519 SER A CA 1
ATOM 3988 C C . SER A 1 519 ? -50.806 -2.061 71.267 1.00 88.56 519 SER A C 1
ATOM 3990 O O . SER A 1 519 ? -51.547 -1.129 70.946 1.00 88.56 519 SER A O 1
ATOM 3992 N N . THR A 1 520 ? -49.625 -2.280 70.703 1.00 92.25 520 THR A N 1
ATOM 3993 C CA . THR A 1 520 ? -49.001 -1.463 69.658 1.00 92.25 520 THR A CA 1
ATOM 3994 C C . THR A 1 520 ? -48.886 -2.259 68.356 1.00 92.25 520 THR A C 1
ATOM 3996 O O . THR A 1 520 ? -49.192 -3.451 68.293 1.00 92.25 520 THR A O 1
ATOM 3999 N N . ARG A 1 521 ? -48.461 -1.592 67.282 1.00 94.62 521 ARG A N 1
ATOM 4000 C CA . ARG A 1 521 ? -47.975 -2.253 66.069 1.00 94.62 521 ARG A CA 1
ATOM 4001 C C . ARG A 1 521 ? -46.539 -1.851 65.838 1.00 94.62 521 ARG A C 1
ATOM 4003 O O . ARG A 1 521 ? -46.225 -0.672 65.982 1.00 94.62 521 ARG A O 1
ATOM 4010 N N . GLN A 1 522 ? -45.718 -2.813 65.436 1.00 95.56 522 GLN A N 1
ATOM 4011 C CA . GLN A 1 522 ? -44.363 -2.545 64.981 1.00 95.56 522 GLN A CA 1
ATOM 4012 C C . GLN A 1 522 ? -44.177 -3.087 63.567 1.00 95.56 522 GLN A C 1
ATOM 4014 O O . GLN A 1 522 ? -44.489 -4.245 63.288 1.00 95.56 522 GLN A O 1
ATOM 4019 N N . SER A 1 523 ? -43.676 -2.239 62.673 1.00 96.62 523 SER A N 1
ATOM 4020 C CA . SER A 1 523 ? -43.253 -2.662 61.341 1.00 96.62 523 SER A CA 1
ATOM 4021 C C . SER A 1 523 ? -41.861 -3.279 61.412 1.00 96.62 523 SER A C 1
ATOM 4023 O O . SER A 1 523 ? -41.000 -2.779 62.136 1.00 96.62 523 SER A O 1
ATOM 4025 N N . VAL A 1 524 ? -41.616 -4.323 60.626 1.00 96.75 524 VAL A N 1
ATOM 4026 C CA . VAL A 1 524 ? -40.258 -4.801 60.349 1.00 96.75 524 VAL A CA 1
ATOM 4027 C C . VAL A 1 524 ? -40.039 -4.742 58.848 1.00 96.75 524 VAL A C 1
ATOM 4029 O O . VAL A 1 524 ? -40.761 -5.384 58.080 1.00 96.75 524 VAL A O 1
ATOM 4032 N N . TYR A 1 525 ? -39.075 -3.925 58.444 1.00 97.50 525 TYR A N 1
ATOM 4033 C CA . TYR A 1 525 ? -38.690 -3.697 57.060 1.00 97.50 525 TYR A CA 1
ATOM 4034 C C . TYR A 1 525 ? -37.510 -4.594 56.696 1.00 97.50 525 TYR A C 1
ATOM 4036 O O . TYR A 1 525 ? -36.614 -4.811 57.511 1.00 97.50 525 TYR A O 1
ATOM 4044 N N . ILE A 1 526 ? -37.485 -5.047 55.445 1.00 96.50 526 ILE A N 1
ATOM 4045 C CA . ILE A 1 526 ? -36.284 -5.552 54.785 1.00 96.50 526 ILE A CA 1
ATOM 4046 C C . ILE A 1 526 ? -35.982 -4.693 53.557 1.00 96.50 526 ILE A C 1
ATOM 4048 O O . ILE A 1 526 ? -36.895 -4.343 52.806 1.00 96.50 526 ILE A O 1
ATOM 4052 N N . LYS A 1 527 ? -34.706 -4.378 53.341 1.00 96.00 527 LYS A N 1
ATOM 4053 C CA . LYS A 1 527 ? -34.160 -3.813 52.100 1.00 96.00 527 LYS A CA 1
ATOM 4054 C C . LYS A 1 527 ? -33.253 -4.873 51.492 1.00 96.00 527 LYS A C 1
ATOM 4056 O O . LYS A 1 527 ? -32.434 -5.435 52.211 1.00 96.00 527 LYS A O 1
ATOM 4061 N N . TYR A 1 528 ? -33.351 -5.119 50.196 1.00 95.06 528 TYR A N 1
ATOM 4062 C CA . TYR A 1 528 ? -32.337 -5.881 49.473 1.00 95.06 528 TYR A CA 1
ATOM 4063 C C . TYR A 1 528 ? -31.964 -5.181 48.170 1.00 95.06 528 TYR A C 1
ATOM 4065 O O . TYR A 1 528 ? -32.771 -4.441 47.604 1.00 95.06 528 TYR A O 1
ATOM 4073 N N . TYR A 1 529 ? -30.707 -5.334 47.778 1.00 93.25 529 TYR A N 1
ATOM 4074 C CA . TYR A 1 529 ? -30.062 -4.616 46.682 1.00 93.25 529 TYR A CA 1
ATOM 4075 C C . TYR A 1 529 ? -28.803 -5.363 46.255 1.00 93.25 529 TYR A C 1
ATOM 4077 O O . TYR A 1 529 ? -28.271 -6.157 47.031 1.00 93.25 529 TYR A O 1
ATOM 4085 N N . GLU A 1 530 ? -28.319 -5.072 45.057 1.00 88.88 530 GLU A N 1
ATOM 4086 C CA . GLU A 1 530 ? -26.995 -5.489 44.599 1.00 88.88 530 GLU A CA 1
ATOM 4087 C C . GLU A 1 530 ? -25.998 -4.327 44.701 1.00 88.88 530 GLU A C 1
ATOM 4089 O O . GLU A 1 530 ? -26.387 -3.155 44.669 1.00 88.88 530 GLU A O 1
ATOM 4094 N N . GLY A 1 531 ? -24.713 -4.650 44.822 1.00 83.38 531 GLY A N 1
ATOM 4095 C CA . GLY A 1 531 ? -23.624 -3.687 44.797 1.00 83.38 531 GLY A CA 1
ATOM 4096 C C . GLY A 1 531 ? -23.403 -3.019 46.151 1.00 83.38 531 GLY A C 1
ATOM 4097 O O . GLY A 1 531 ? -23.971 -3.396 47.181 1.00 83.38 531 GLY A O 1
ATOM 4098 N N . THR A 1 532 ? -22.528 -2.017 46.178 1.00 79.06 532 THR A N 1
ATOM 4099 C CA . THR A 1 532 ? -22.191 -1.284 47.403 1.00 79.06 532 THR A CA 1
ATOM 4100 C C . THR A 1 532 ? -22.312 0.219 47.200 1.00 79.06 532 THR A C 1
ATOM 4102 O O . THR A 1 532 ? -22.063 0.735 46.115 1.00 79.06 532 THR A O 1
ATOM 4105 N N . TYR A 1 533 ? -22.706 0.930 48.262 1.00 73.69 533 TYR A N 1
ATOM 4106 C CA . TYR A 1 533 ? -22.871 2.383 48.243 1.00 73.69 533 TYR A CA 1
ATOM 4107 C C . TYR A 1 533 ? -21.623 3.093 47.662 1.00 73.69 533 TYR A C 1
ATOM 4109 O O . TYR A 1 533 ? -20.519 2.855 48.164 1.00 73.69 533 TYR A O 1
ATOM 4117 N N . PRO A 1 534 ? -21.780 4.017 46.690 1.00 65.62 534 PRO A N 1
ATOM 4118 C CA . PRO A 1 534 ? -23.049 4.618 46.261 1.00 65.62 534 PRO A CA 1
ATOM 4119 C C . PRO A 1 534 ? -23.844 3.831 45.201 1.00 65.62 534 PRO A C 1
ATOM 4121 O O . PRO A 1 534 ? -25.038 4.085 45.063 1.00 65.62 534 PRO A O 1
ATOM 4124 N N . ASN A 1 535 ? -23.231 2.862 44.522 1.00 70.62 535 ASN A N 1
ATOM 4125 C CA . ASN A 1 535 ? -23.764 2.163 43.346 1.00 70.62 535 ASN A CA 1
ATOM 4126 C C . ASN A 1 535 ? -24.706 0.996 43.735 1.00 70.62 535 ASN A C 1
ATOM 4128 O O . ASN A 1 535 ? -24.470 -0.161 43.387 1.00 70.62 535 ASN A O 1
ATOM 4132 N N . GLU A 1 536 ? -25.755 1.265 44.522 1.00 84.19 536 GLU A N 1
ATOM 4133 C CA . GLU A 1 536 ? -26.740 0.242 44.914 1.00 84.19 536 GLU A CA 1
ATOM 4134 C C . GLU A 1 536 ? -27.792 0.012 43.808 1.00 84.19 536 GLU A C 1
ATOM 4136 O O . GLU A 1 536 ? -28.631 0.879 43.540 1.00 84.19 536 GLU A O 1
ATOM 4141 N N . ARG A 1 537 ? -27.807 -1.181 43.198 1.00 81.12 537 ARG A N 1
ATOM 4142 C CA . ARG A 1 537 ? -28.747 -1.563 42.126 1.00 81.12 537 ARG A CA 1
ATOM 4143 C C . ARG A 1 537 ? -29.945 -2.372 42.645 1.00 81.12 537 ARG A C 1
ATOM 4145 O O . ARG A 1 537 ? -29.908 -2.982 43.712 1.00 81.12 537 ARG A O 1
ATOM 4152 N N . TRP A 1 538 ? -31.051 -2.324 41.893 1.00 86.69 538 TRP A N 1
ATOM 4153 C CA . TRP A 1 538 ? -32.325 -3.037 42.142 1.00 86.69 538 TRP A CA 1
ATOM 4154 C C . TRP A 1 538 ? -32.925 -2.918 43.561 1.00 86.69 538 TRP A C 1
ATOM 4156 O O . TRP A 1 538 ? -33.691 -3.782 44.000 1.00 86.69 538 TRP A O 1
ATOM 4166 N N . VAL A 1 539 ? -32.632 -1.811 44.256 1.00 90.62 539 VAL A N 1
ATOM 4167 C CA . VAL A 1 539 ? -33.037 -1.552 45.648 1.00 90.62 539 VAL A CA 1
ATOM 4168 C C . VAL A 1 539 ? -34.539 -1.761 45.863 1.00 90.62 539 VAL A C 1
ATOM 4170 O O . VAL A 1 539 ? -35.375 -0.962 45.438 1.00 90.62 539 VAL A O 1
ATOM 4173 N N . THR A 1 540 ? -34.881 -2.823 46.590 1.00 93.44 540 THR A N 1
ATOM 4174 C CA . THR A 1 540 ? -36.256 -3.228 46.883 1.00 93.44 540 THR A CA 1
ATOM 4175 C C . THR A 1 540 ? -36.494 -3.255 48.388 1.00 93.44 540 THR A C 1
ATOM 4177 O O . THR A 1 540 ? -35.746 -3.885 49.132 1.00 93.44 540 THR A O 1
ATOM 4180 N N . ILE A 1 541 ? -37.571 -2.605 48.844 1.00 95.12 541 ILE A N 1
ATOM 4181 C CA . ILE A 1 541 ? -37.987 -2.591 50.255 1.00 95.12 541 ILE A CA 1
ATOM 4182 C C . ILE A 1 541 ? -39.339 -3.301 50.403 1.00 95.12 541 ILE A C 1
ATOM 4184 O O . ILE A 1 541 ? -40.288 -3.016 49.671 1.00 95.12 541 ILE A O 1
ATOM 4188 N N . LYS A 1 542 ? -39.430 -4.228 51.362 1.00 95.31 542 LYS A N 1
ATOM 4189 C CA . LYS A 1 542 ? -40.650 -4.960 51.757 1.00 95.31 542 LYS A CA 1
ATOM 4190 C C . LYS A 1 542 ? -40.829 -4.835 53.276 1.00 95.31 542 LYS A C 1
ATOM 4192 O O . LYS A 1 542 ? -39.858 -4.586 53.982 1.00 95.31 542 LYS A O 1
ATOM 4197 N N . TRP A 1 543 ? -42.041 -5.016 53.800 1.00 96.62 543 TRP A N 1
ATOM 4198 C CA . TRP A 1 543 ? -42.279 -5.000 55.250 1.00 96.62 543 TRP A CA 1
ATOM 4199 C C . TRP A 1 543 ? -43.407 -5.940 55.688 1.00 96.62 543 TRP A C 1
ATOM 4201 O O . TRP A 1 543 ? -44.239 -6.364 54.883 1.00 96.62 543 TRP A O 1
ATOM 4211 N N . ILE A 1 544 ? -43.431 -6.231 56.987 1.00 96.94 544 ILE A N 1
ATOM 4212 C CA . ILE A 1 544 ? -44.554 -6.835 57.714 1.00 96.94 544 ILE A CA 1
ATOM 4213 C C . ILE A 1 544 ? -44.953 -5.924 58.877 1.00 96.94 544 ILE A C 1
ATOM 4215 O O . ILE A 1 544 ? -44.105 -5.220 59.419 1.00 96.94 544 ILE A O 1
ATOM 4219 N N . GLU A 1 545 ? -46.224 -5.950 59.281 1.00 96.62 545 GLU A N 1
ATOM 4220 C CA . GLU A 1 545 ? -46.668 -5.389 60.564 1.00 96.62 545 GLU A CA 1
ATOM 4221 C C . GLU A 1 545 ? -46.849 -6.522 61.579 1.00 96.62 545 GLU A C 1
ATOM 4223 O O . GLU A 1 545 ? -47.449 -7.549 61.259 1.00 96.62 545 GLU A O 1
ATOM 4228 N N . LEU A 1 546 ? -46.374 -6.332 62.807 1.00 96.38 546 LEU A N 1
ATOM 4229 C CA . LEU A 1 546 ? -46.595 -7.231 63.940 1.00 96.38 546 LEU A CA 1
ATOM 4230 C C . LEU A 1 546 ? -47.565 -6.561 64.918 1.00 96.38 546 LEU A C 1
ATOM 4232 O O . LEU A 1 546 ? -47.352 -5.410 65.303 1.00 96.38 546 LEU A O 1
ATOM 4236 N N . ASP A 1 547 ? -48.620 -7.269 65.330 1.00 95.31 547 ASP A N 1
ATOM 4237 C CA . ASP A 1 547 ? -49.495 -6.821 66.416 1.00 95.31 547 ASP A CA 1
ATOM 4238 C C . ASP A 1 547 ? -48.818 -7.188 67.747 1.00 95.31 547 ASP A C 1
ATOM 4240 O O . ASP A 1 547 ? -48.798 -8.357 68.145 1.00 95.31 547 ASP A O 1
ATOM 4244 N N . LEU A 1 548 ? -48.252 -6.195 68.438 1.00 93.94 548 LEU A N 1
ATOM 4245 C CA . LEU A 1 548 ? -47.615 -6.380 69.741 1.00 93.94 548 LEU A CA 1
ATOM 4246 C C . LEU A 1 548 ? -48.679 -6.209 70.838 1.00 93.94 548 LEU A C 1
ATOM 4248 O O . LEU A 1 548 ? -49.204 -5.108 71.024 1.00 93.94 548 LEU A O 1
ATOM 4252 N N . PRO A 1 549 ? -49.062 -7.269 71.567 1.00 90.25 549 PRO A N 1
ATOM 4253 C CA . PRO A 1 549 ? -50.041 -7.162 72.636 1.00 90.25 549 PRO A CA 1
ATOM 4254 C C . PRO A 1 549 ? -49.452 -6.430 73.848 1.00 90.25 549 PRO A C 1
ATOM 4256 O O . PRO A 1 549 ? -48.265 -6.562 74.154 1.00 90.25 549 PRO A O 1
ATOM 4259 N N . ALA A 1 550 ? -50.311 -5.714 74.579 1.00 85.94 550 ALA A N 1
ATOM 4260 C CA . ALA A 1 550 ? -49.957 -5.094 75.854 1.00 85.94 550 ALA A CA 1
ATOM 4261 C C . ALA A 1 550 ? -49.209 -6.076 76.777 1.00 85.94 550 ALA A C 1
ATOM 4263 O O . ALA A 1 550 ? -49.617 -7.233 76.920 1.00 85.94 550 ALA A O 1
ATOM 4264 N N . CYS A 1 551 ? -48.130 -5.604 77.404 1.00 85.19 551 CYS A N 1
ATOM 4265 C CA . CYS A 1 551 ? -47.299 -6.364 78.339 1.00 85.19 551 CYS A CA 1
ATOM 4266 C C . CYS A 1 551 ? -46.869 -7.735 77.807 1.00 85.19 551 CYS A C 1
ATOM 4268 O O . CYS A 1 551 ? -47.042 -8.748 78.486 1.00 85.19 551 CYS A O 1
ATOM 4270 N N . GLN A 1 552 ? -46.384 -7.769 76.560 1.00 87.88 552 GLN A N 1
ATOM 4271 C CA . GLN A 1 552 ? -45.892 -8.983 75.897 1.00 87.88 552 GLN A CA 1
ATOM 4272 C C . GLN A 1 552 ? -46.946 -10.114 75.844 1.00 87.88 552 GLN A C 1
ATOM 4274 O O . GLN A 1 552 ? -46.651 -11.292 75.654 1.00 87.88 552 GLN A O 1
ATOM 4279 N N . GLY A 1 553 ? -48.228 -9.755 75.983 1.00 83.06 553 GLY A N 1
ATOM 4280 C CA . GLY A 1 553 ? -49.348 -10.686 75.941 1.00 83.06 553 GLY A CA 1
ATOM 4281 C C . GLY A 1 553 ? -49.687 -11.348 77.275 1.00 83.06 553 GLY A C 1
ATOM 4282 O O . GLY A 1 553 ? -50.387 -12.363 77.264 1.00 83.06 553 GLY A O 1
ATOM 4283 N N . LEU A 1 554 ? -49.231 -10.783 78.397 1.00 83.62 554 LEU A N 1
ATOM 4284 C CA . LEU A 1 554 ? -49.633 -11.183 79.743 1.00 83.62 554 LEU A CA 1
ATOM 4285 C C . LEU A 1 554 ? -51.160 -11.077 79.922 1.00 83.62 554 LEU A C 1
ATOM 4287 O O . LEU A 1 554 ? -51.749 -9.999 79.820 1.00 83.62 554 LEU A O 1
ATOM 4291 N N . GLU A 1 555 ? -51.816 -12.206 80.198 1.00 78.69 555 GLU A N 1
ATOM 4292 C CA . GLU A 1 555 ? -53.278 -12.269 80.278 1.00 78.69 555 GLU A CA 1
ATOM 4293 C C . GLU A 1 555 ? -53.795 -11.792 81.648 1.00 78.69 555 GLU A C 1
ATOM 4295 O O . GLU A 1 555 ? -53.476 -12.348 82.702 1.00 78.69 555 GLU A O 1
ATOM 4300 N N . VAL A 1 556 ? -54.609 -10.733 81.624 1.00 77.44 556 VAL A N 1
ATOM 4301 C CA . VAL A 1 556 ? -55.207 -10.119 82.819 1.00 77.44 556 VAL A CA 1
ATOM 4302 C C . VAL A 1 556 ? -56.321 -11.005 83.374 1.00 77.44 556 VAL A C 1
ATOM 4304 O O . VAL A 1 556 ? -57.193 -11.453 82.629 1.00 77.44 556 VAL A O 1
ATOM 4307 N N . ASN A 1 557 ? -56.363 -11.190 84.697 1.00 80.94 557 ASN A N 1
ATOM 4308 C CA . ASN A 1 557 ? -57.514 -11.813 85.350 1.00 80.94 557 ASN A CA 1
ATOM 4309 C C . ASN A 1 557 ? -58.785 -10.949 85.130 1.00 80.94 557 ASN A C 1
ATOM 4311 O O . ASN A 1 557 ? -58.788 -9.781 85.534 1.00 80.94 557 ASN A O 1
ATOM 4315 N N . PRO A 1 558 ? -59.878 -11.488 84.548 1.00 80.19 558 PRO A N 1
ATOM 4316 C CA . PRO A 1 558 ? -61.094 -10.720 84.271 1.00 80.19 558 PRO A CA 1
ATOM 4317 C C . PRO A 1 558 ? -61.697 -10.014 85.491 1.00 80.19 558 PRO A C 1
ATOM 4319 O O . PRO A 1 558 ? -62.219 -8.909 85.349 1.00 80.19 558 PRO A O 1
ATOM 4322 N N . ASP A 1 559 ? -61.593 -10.600 86.688 1.00 80.19 559 ASP A N 1
ATOM 4323 C CA . ASP A 1 559 ? -62.105 -9.996 87.924 1.00 80.19 559 ASP A CA 1
ATOM 4324 C C . ASP A 1 559 ? -61.208 -8.842 88.411 1.00 80.19 559 ASP A C 1
ATOM 4326 O O . ASP A 1 559 ? -61.708 -7.838 88.925 1.00 80.19 559 ASP A O 1
ATOM 4330 N N . ALA A 1 560 ? -59.893 -8.920 88.169 1.00 79.19 560 ALA A N 1
ATOM 4331 C CA . ALA A 1 560 ? -58.961 -7.819 88.422 1.00 79.19 560 ALA A CA 1
ATOM 4332 C C . ALA A 1 560 ? -59.199 -6.644 87.457 1.00 79.19 560 ALA A C 1
ATOM 4334 O O . ALA A 1 560 ? -59.217 -5.485 87.878 1.00 79.19 560 ALA A O 1
ATOM 4335 N N . GLN A 1 561 ? -59.458 -6.935 86.177 1.00 79.62 561 GLN A N 1
ATOM 4336 C CA . GLN A 1 561 ? -59.820 -5.919 85.185 1.00 79.62 561 GLN A CA 1
ATOM 4337 C C . GLN A 1 561 ? -61.188 -5.286 85.493 1.00 79.62 561 GLN A C 1
ATOM 4339 O O . GLN A 1 561 ? -61.343 -4.068 85.413 1.00 79.62 561 GLN A O 1
ATOM 4344 N N . ALA A 1 562 ? -62.172 -6.086 85.920 1.00 79.62 562 ALA A N 1
ATOM 4345 C CA . ALA A 1 562 ? -63.485 -5.599 86.351 1.00 79.62 562 ALA A CA 1
ATOM 4346 C C . ALA A 1 562 ? -63.421 -4.745 87.633 1.00 79.62 562 ALA A C 1
ATOM 4348 O O . ALA A 1 562 ? -64.253 -3.854 87.815 1.00 79.62 562 ALA A O 1
ATOM 4349 N N . ALA A 1 563 ? -62.416 -4.961 88.490 1.00 80.19 563 ALA A N 1
ATOM 4350 C CA . ALA A 1 563 ? -62.101 -4.098 89.629 1.00 80.19 563 ALA A CA 1
ATOM 4351 C C . ALA A 1 563 ? -61.441 -2.755 89.233 1.00 80.19 563 ALA A C 1
ATOM 4353 O O . ALA A 1 563 ? -61.163 -1.936 90.109 1.00 80.19 563 ALA A O 1
ATOM 4354 N N . GLY A 1 564 ? -61.220 -2.504 87.936 1.00 78.25 564 GLY A N 1
ATOM 4355 C CA . GLY A 1 564 ? -60.746 -1.223 87.407 1.00 78.25 564 GLY A CA 1
ATOM 4356 C C . GLY A 1 564 ? -59.238 -0.999 87.512 1.00 78.25 564 GLY A C 1
ATOM 4357 O O . GLY A 1 564 ? -58.815 0.153 87.549 1.00 78.25 564 GLY A O 1
ATOM 4358 N N . GLY A 1 565 ? -58.443 -2.070 87.597 1.00 78.88 565 GLY A N 1
ATOM 4359 C CA . GLY A 1 565 ? -56.987 -1.973 87.484 1.00 78.88 565 GLY A CA 1
ATOM 4360 C C . GLY A 1 565 ? -56.490 -1.950 86.034 1.00 78.88 565 GLY A C 1
ATOM 4361 O O . GLY A 1 565 ? -57.207 -2.336 85.107 1.00 78.88 565 GLY A O 1
ATOM 4362 N N . GLU A 1 566 ? -55.248 -1.511 85.855 1.00 81.38 566 GLU A N 1
ATOM 4363 C CA . GLU A 1 566 ? -54.556 -1.400 84.568 1.00 81.38 566 GLU A CA 1
ATOM 4364 C C . GLU A 1 566 ? -53.080 -1.811 84.689 1.00 81.38 566 GLU A C 1
ATOM 4366 O O . GLU A 1 566 ? -52.503 -1.791 85.778 1.00 81.38 566 GLU A O 1
ATOM 4371 N N . PHE A 1 567 ? -52.442 -2.158 83.568 1.00 82.25 567 PHE A N 1
ATOM 4372 C CA . PHE A 1 567 ? -50.986 -2.284 83.534 1.00 82.25 567 PHE A CA 1
ATOM 4373 C C . PHE A 1 567 ? -50.320 -0.910 83.448 1.00 82.25 567 PHE A C 1
ATOM 4375 O O . PHE A 1 567 ? -50.767 -0.028 82.712 1.00 82.25 567 PHE A O 1
ATOM 4382 N N . VAL A 1 568 ? -49.201 -0.759 84.146 1.00 82.69 568 VAL A N 1
ATOM 4383 C CA . VAL A 1 568 ? -48.308 0.401 84.086 1.00 82.69 568 VAL A CA 1
ATOM 4384 C C . VAL A 1 568 ? -46.876 -0.091 83.898 1.00 82.69 568 VAL A C 1
ATOM 4386 O O . VAL A 1 568 ? -46.494 -1.111 84.465 1.00 82.69 568 VAL A O 1
ATOM 4389 N N . LEU A 1 569 ? -46.081 0.622 83.103 1.00 80.75 569 LEU A N 1
ATOM 4390 C CA . LEU A 1 569 ? -44.644 0.358 83.009 1.00 80.75 569 LEU A CA 1
ATOM 4391 C C . LEU A 1 569 ? -43.943 0.994 84.215 1.00 80.75 569 LEU A C 1
ATOM 4393 O O . LEU A 1 569 ? -44.286 2.118 84.598 1.00 80.75 569 LEU A O 1
ATOM 4397 N N . ASP A 1 570 ? -42.976 0.299 84.809 1.00 79.31 570 ASP A N 1
ATOM 4398 C CA . ASP A 1 570 ? -42.108 0.888 85.830 1.00 79.31 570 ASP A CA 1
ATOM 4399 C C . ASP A 1 570 ? -40.868 1.585 85.234 1.00 79.31 570 ASP A C 1
ATOM 4401 O O . ASP A 1 570 ? -40.787 1.857 84.036 1.00 79.31 570 ASP A O 1
ATOM 4405 N N . ALA A 1 571 ? -39.910 1.946 86.092 1.00 75.56 571 ALA A N 1
ATOM 4406 C CA . ALA A 1 571 ? -38.717 2.696 85.706 1.00 75.56 571 ALA A CA 1
ATOM 4407 C C . ALA A 1 571 ? -37.727 1.917 84.815 1.00 75.56 571 ALA A C 1
ATOM 4409 O O . ALA A 1 571 ? -36.836 2.546 84.243 1.00 75.56 571 ALA A O 1
ATOM 4410 N N . ASN A 1 572 ? -37.870 0.593 84.696 1.00 73.69 572 ASN A N 1
ATOM 4411 C CA . ASN A 1 572 ? -37.075 -0.250 83.801 1.00 73.69 572 ASN A CA 1
ATOM 4412 C C . ASN A 1 572 ? -37.788 -0.525 82.466 1.00 73.69 572 ASN A C 1
ATOM 4414 O O . ASN A 1 572 ? -37.143 -0.963 81.519 1.00 73.69 572 ASN A O 1
ATOM 4418 N N . GLY A 1 573 ? -39.106 -0.296 82.401 1.00 71.69 573 GLY A N 1
ATOM 4419 C CA . GLY A 1 573 ? -39.976 -0.782 81.326 1.00 71.69 573 GLY A CA 1
ATOM 4420 C C . GLY A 1 573 ? -40.717 -2.084 81.655 1.00 71.69 573 GLY A C 1
ATOM 4421 O O . GLY A 1 573 ? -41.506 -2.542 80.833 1.00 71.69 573 GLY A O 1
ATOM 4422 N N . ASP A 1 574 ? -40.532 -2.659 82.849 1.00 78.69 574 ASP A N 1
ATOM 4423 C CA . ASP A 1 574 ? -41.237 -3.878 83.261 1.00 78.69 574 ASP A CA 1
ATOM 4424 C C . ASP A 1 574 ? -42.736 -3.589 83.493 1.00 78.69 574 ASP A C 1
ATOM 4426 O O . ASP A 1 574 ? -43.110 -2.565 84.078 1.00 78.69 574 ASP A O 1
ATOM 4430 N N . CYS A 1 575 ? -43.621 -4.496 83.061 1.00 82.19 575 CYS A N 1
ATOM 4431 C CA . CYS A 1 575 ? -45.064 -4.345 83.272 1.00 82.19 575 CYS A CA 1
ATOM 4432 C C . CYS A 1 575 ? -45.491 -4.709 84.700 1.00 82.19 575 CYS A C 1
ATOM 4434 O O . CYS A 1 575 ? -45.551 -5.880 85.076 1.00 82.19 575 CYS A O 1
ATOM 4436 N N . GLN A 1 576 ? -45.897 -3.694 85.460 1.00 80.88 576 GLN A N 1
ATOM 4437 C CA . GLN A 1 576 ? -46.496 -3.818 86.786 1.00 80.88 576 GLN A CA 1
ATOM 4438 C C . GLN A 1 576 ? -48.021 -3.667 86.711 1.00 80.88 576 GLN A C 1
ATOM 4440 O O . GLN A 1 576 ? -48.557 -2.959 85.858 1.00 80.88 576 GLN A O 1
ATOM 4445 N N . TRP A 1 577 ? -48.749 -4.297 87.635 1.00 83.12 577 TRP A N 1
ATOM 4446 C CA . TRP A 1 577 ? -50.200 -4.117 87.748 1.00 83.12 577 TRP A CA 1
ATOM 4447 C C . TRP A 1 577 ? -50.563 -3.035 88.773 1.00 83.12 577 TRP A C 1
ATOM 4449 O O . TRP A 1 577 ? -50.148 -3.091 89.930 1.00 83.12 577 TRP A O 1
ATOM 4459 N N . SER A 1 578 ? -51.391 -2.077 88.357 1.00 80.88 578 SER A N 1
ATOM 4460 C CA . SER A 1 578 ? -51.931 -0.997 89.183 1.00 80.88 578 SER A CA 1
ATOM 4461 C C . SER A 1 578 ? -53.417 -1.247 89.449 1.00 80.88 578 SER A C 1
ATOM 4463 O O . SER A 1 578 ? -54.249 -1.094 88.557 1.00 80.88 578 SER A O 1
ATOM 4465 N N . GLY A 1 579 ? -53.787 -1.645 90.671 1.00 81.19 579 GLY A N 1
ATOM 4466 C CA . GLY A 1 579 ? -55.190 -1.883 91.026 1.00 81.19 579 GLY A CA 1
ATOM 4467 C C . GLY A 1 579 ? -55.404 -2.453 92.430 1.00 81.19 579 GLY A C 1
ATOM 4468 O O . GLY A 1 579 ? -54.495 -2.494 93.251 1.00 81.19 579 GLY A O 1
ATOM 4469 N N . ALA A 1 580 ? -56.629 -2.918 92.705 1.00 80.50 580 ALA A N 1
ATOM 4470 C CA . ALA A 1 580 ? -57.004 -3.558 93.978 1.00 80.50 580 ALA A CA 1
ATOM 4471 C C . ALA A 1 580 ? -56.543 -5.030 94.111 1.00 80.50 580 ALA A C 1
ATOM 4473 O O . ALA A 1 580 ? -56.753 -5.662 95.144 1.00 80.50 580 ALA A O 1
ATOM 4474 N N . TRP A 1 581 ? -55.923 -5.568 93.063 1.00 85.12 581 TRP A N 1
ATOM 4475 C CA . TRP A 1 581 ? -55.329 -6.904 93.001 1.00 85.12 581 TRP A CA 1
ATOM 4476 C C . TRP A 1 581 ? -53.807 -6.778 92.893 1.00 85.12 581 TRP A C 1
ATOM 4478 O O . TRP A 1 581 ? -53.304 -5.718 92.528 1.00 85.12 581 TRP A O 1
ATOM 4488 N N . SER A 1 582 ? -53.076 -7.854 93.164 1.00 81.06 582 SER A N 1
ATOM 4489 C CA . SER A 1 582 ? -51.640 -7.962 92.880 1.00 81.06 582 SER A CA 1
ATOM 4490 C C . SER A 1 582 ? -51.348 -9.215 92.061 1.00 81.06 582 SER A C 1
ATOM 4492 O O . SER A 1 582 ? -51.873 -10.287 92.366 1.00 81.06 582 SER A O 1
ATOM 4494 N N . TYR A 1 583 ? -50.496 -9.072 91.050 1.00 80.56 583 TYR A N 1
ATOM 4495 C CA . TYR A 1 583 ? -49.975 -10.165 90.233 1.00 80.56 583 TYR A CA 1
ATOM 4496 C C . TYR A 1 583 ? -48.567 -10.541 90.715 1.00 80.56 583 TYR A C 1
ATOM 4498 O O . TYR A 1 583 ? -47.746 -9.651 90.937 1.00 80.56 583 TYR A O 1
ATOM 4506 N N . ASP A 1 584 ? -48.290 -11.835 90.882 1.00 78.25 584 ASP A N 1
ATOM 4507 C CA . ASP A 1 584 ? -46.939 -12.347 91.134 1.00 78.25 584 ASP A CA 1
ATOM 4508 C C . ASP A 1 584 ? -46.338 -12.897 89.826 1.00 78.25 584 ASP A C 1
ATOM 4510 O O . ASP A 1 584 ? -46.736 -13.978 89.380 1.00 78.25 584 ASP A O 1
ATOM 4514 N N . PRO A 1 585 ? -45.351 -12.213 89.212 1.00 70.25 585 PRO A N 1
ATOM 4515 C CA . PRO A 1 585 ? -44.748 -12.650 87.954 1.00 70.25 585 PRO A CA 1
ATOM 4516 C C . PRO A 1 585 ? -43.913 -13.934 88.077 1.00 70.25 585 PRO A C 1
ATOM 4518 O O . PRO A 1 585 ? -43.539 -14.505 87.056 1.00 70.25 585 PRO A O 1
ATOM 4521 N N . THR A 1 586 ? -43.612 -14.410 89.292 1.00 74.38 586 THR A N 1
ATOM 4522 C CA . THR A 1 586 ? -42.826 -15.637 89.512 1.00 74.38 586 THR A CA 1
ATOM 4523 C C . THR A 1 586 ? -43.678 -16.899 89.645 1.00 74.38 586 THR A C 1
ATOM 4525 O O . THR A 1 586 ? -43.179 -17.998 89.397 1.00 74.38 586 THR A O 1
ATOM 4528 N N . THR A 1 587 ? -44.960 -16.760 89.999 1.00 76.19 587 THR A N 1
ATOM 4529 C CA . THR A 1 587 ? -45.923 -17.874 90.105 1.00 76.19 587 THR A CA 1
ATOM 4530 C C . THR A 1 587 ? -47.046 -17.807 89.071 1.00 76.19 587 THR A C 1
ATOM 4532 O O . THR A 1 587 ? -47.669 -18.829 88.787 1.00 76.19 587 THR A O 1
ATOM 4535 N N . GLY A 1 588 ? -47.301 -16.629 88.492 1.00 75.44 588 GLY A N 1
ATOM 4536 C CA . GLY A 1 588 ? -48.440 -16.369 87.613 1.00 75.44 588 GLY A CA 1
ATOM 4537 C C . GLY A 1 588 ? -49.766 -16.169 88.360 1.00 75.44 588 GLY A C 1
ATOM 4538 O O . GLY A 1 588 ? -50.815 -16.065 87.722 1.00 75.44 588 GLY A O 1
ATOM 4539 N N . GLU A 1 589 ? -49.756 -16.135 89.698 1.00 79.50 589 GLU A N 1
ATOM 4540 C CA . GLU A 1 589 ? -50.978 -16.041 90.497 1.00 79.50 589 GLU A CA 1
ATOM 4541 C C . GLU A 1 589 ? -51.464 -14.591 90.675 1.00 79.50 589 GLU A C 1
ATOM 4543 O O . GLU A 1 589 ? -50.699 -13.649 90.893 1.00 79.50 589 GLU A O 1
ATOM 4548 N N . TRP A 1 590 ? -52.787 -14.426 90.607 1.00 83.19 590 TRP A N 1
ATOM 4549 C CA . TRP A 1 590 ? -53.496 -13.165 90.822 1.00 83.19 590 TRP A CA 1
ATOM 4550 C C . TRP A 1 590 ? -54.183 -13.184 92.191 1.00 83.19 590 TRP A C 1
ATOM 4552 O O . TRP A 1 590 ? -55.071 -14.003 92.425 1.00 83.19 590 TRP A O 1
ATOM 4562 N N . THR A 1 591 ? -53.810 -12.261 93.079 1.00 82.06 591 THR A N 1
ATOM 4563 C CA . THR A 1 591 ? -54.364 -12.146 94.440 1.00 82.06 591 THR A CA 1
ATOM 4564 C C . THR A 1 591 ? -55.299 -10.942 94.561 1.00 82.06 591 THR A C 1
ATOM 4566 O O . THR A 1 591 ? -54.907 -9.819 94.242 1.00 82.06 591 THR A O 1
ATOM 4569 N N . ASP A 1 592 ? -56.519 -11.164 95.057 1.00 81.25 592 ASP A N 1
ATOM 4570 C CA . ASP A 1 592 ? -57.472 -10.108 95.424 1.00 81.25 592 ASP A CA 1
ATOM 4571 C C . ASP A 1 592 ? -57.123 -9.533 96.806 1.00 81.25 592 ASP A C 1
ATOM 4573 O O . ASP A 1 592 ? -57.215 -10.231 97.816 1.00 81.25 592 ASP A O 1
ATOM 4577 N N . ASN A 1 593 ? -56.751 -8.250 96.863 1.00 77.12 593 ASN A N 1
ATOM 4578 C CA . ASN A 1 593 ? -56.432 -7.557 98.114 1.00 77.12 593 ASN A CA 1
ATOM 4579 C C . ASN A 1 593 ? -57.613 -6.720 98.650 1.00 77.12 593 ASN A C 1
ATOM 4581 O O . ASN A 1 593 ? -57.457 -5.980 99.623 1.00 77.12 593 ASN A O 1
ATOM 4585 N N . SER A 1 594 ? -58.803 -6.816 98.042 1.00 66.81 594 SER A N 1
ATOM 4586 C CA . SER A 1 594 ? -59.970 -5.995 98.400 1.00 66.81 594 SER A CA 1
ATOM 4587 C C . SER A 1 594 ? -60.636 -6.376 99.731 1.00 66.81 594 SER A C 1
ATOM 4589 O O . SER A 1 594 ? -61.392 -5.575 100.286 1.00 66.81 594 SER A O 1
ATOM 4591 N N . GLN A 1 595 ? -60.350 -7.563 100.282 1.00 56.72 595 GLN A N 1
ATOM 4592 C CA . GLN A 1 595 ? -60.963 -8.045 101.525 1.00 56.72 595 GLN A CA 1
ATOM 4593 C C . GLN A 1 595 ? -60.018 -7.961 102.728 1.00 56.72 595 GLN A C 1
ATOM 4595 O O . GLN A 1 595 ? -59.193 -8.838 102.969 1.00 56.72 595 GLN A O 1
ATOM 4600 N N . SER A 1 596 ? -60.221 -6.933 103.556 1.00 42.53 596 SER A N 1
ATOM 4601 C CA . SER A 1 596 ? -59.678 -6.864 104.917 1.00 42.53 596 SER A CA 1
ATOM 4602 C C . SER A 1 596 ? -60.811 -6.700 105.935 1.00 42.53 596 SER A C 1
ATOM 4604 O O . SER A 1 596 ? -61.664 -5.824 105.802 1.00 42.53 596 SER A O 1
ATOM 4606 N N . THR A 1 597 ? -60.846 -7.569 106.949 1.00 39.28 597 THR A N 1
ATOM 4607 C CA . THR A 1 597 ? -61.887 -7.580 107.992 1.00 39.28 597 THR A CA 1
ATOM 4608 C C . THR A 1 597 ? -61.321 -7.195 109.359 1.00 39.28 597 THR A C 1
ATOM 4610 O O . THR A 1 597 ? -60.510 -7.932 109.913 1.00 39.28 597 THR A O 1
ATOM 4613 N N . ASP A 1 598 ? -61.794 -6.062 109.879 1.00 41.59 598 ASP A N 1
ATOM 4614 C CA . ASP A 1 598 ? -61.835 -5.601 111.277 1.00 41.59 598 ASP A CA 1
ATOM 4615 C C . ASP A 1 598 ? -60.812 -6.114 112.322 1.00 41.59 598 ASP A C 1
ATOM 4617 O O . ASP A 1 598 ? -60.907 -7.224 112.841 1.00 41.59 598 ASP A O 1
ATOM 4621 N N . GLY A 1 599 ? -60.037 -5.158 112.855 1.00 38.25 599 GLY A N 1
ATOM 4622 C CA . GLY A 1 599 ? -60.136 -4.830 114.288 1.00 38.25 599 GLY A CA 1
ATOM 4623 C C . GLY A 1 599 ? -59.089 -5.402 115.258 1.00 38.25 599 GLY A C 1
ATOM 4624 O O . GLY A 1 599 ? -59.220 -6.519 115.752 1.00 38.25 599 GLY A O 1
ATOM 4625 N N . GLY A 1 600 ? -58.135 -4.560 115.679 1.00 32.12 600 GLY A N 1
ATOM 4626 C CA . GLY A 1 600 ? -57.224 -4.820 116.805 1.00 32.12 600 GLY A CA 1
ATOM 4627 C C . GLY A 1 600 ? -56.658 -3.523 117.407 1.00 32.12 600 GLY A C 1
ATOM 4628 O O . GLY A 1 600 ? -56.326 -2.599 116.672 1.00 32.12 600 GLY A O 1
ATOM 4629 N N . ASP A 1 601 ? -56.585 -3.443 118.739 1.00 35.62 601 ASP A N 1
ATOM 4630 C CA . ASP A 1 601 ? -56.192 -2.253 119.523 1.00 35.62 601 ASP A CA 1
ATOM 4631 C C . ASP A 1 601 ? -54.743 -2.356 120.064 1.00 35.62 601 ASP A C 1
ATOM 4633 O O . ASP A 1 601 ? -54.224 -3.461 120.216 1.00 35.62 601 ASP A O 1
ATOM 4637 N N . GLY A 1 602 ? -54.124 -1.224 120.440 1.00 34.69 602 GLY A N 1
ATOM 4638 C CA . GLY A 1 602 ? -53.063 -1.212 121.466 1.00 34.69 602 GLY A CA 1
ATOM 4639 C C . GLY A 1 602 ? -51.670 -0.639 121.130 1.00 34.69 602 GLY A C 1
ATOM 4640 O O . GLY A 1 602 ? -50.772 -1.347 120.694 1.00 34.69 602 GLY A O 1
ATOM 4641 N N . THR A 1 603 ? -51.435 0.605 121.569 1.00 31.73 603 THR A N 1
ATOM 4642 C CA . THR A 1 603 ? -50.179 1.107 122.202 1.00 31.73 603 THR A CA 1
ATOM 4643 C C . THR A 1 603 ? -48.799 1.028 121.501 1.00 31.73 603 THR A C 1
ATOM 4645 O O . THR A 1 603 ? -48.044 0.080 121.669 1.00 31.73 603 THR A O 1
ATOM 4648 N N . ALA A 1 604 ? -48.401 2.171 120.927 1.00 38.72 604 ALA A N 1
ATOM 4649 C CA . ALA A 1 604 ? -47.244 3.017 121.307 1.00 38.72 604 ALA A CA 1
ATOM 4650 C C . ALA A 1 604 ? -45.836 2.434 121.636 1.00 38.72 604 ALA A C 1
ATOM 4652 O O . ALA A 1 604 ? -45.625 1.764 122.645 1.00 38.72 604 ALA A O 1
ATOM 4653 N N . GLY A 1 605 ? -44.835 2.941 120.897 1.00 30.92 605 GLY A N 1
ATOM 4654 C CA . GLY A 1 605 ? -43.377 2.838 121.118 1.00 30.92 605 GLY A CA 1
ATOM 4655 C C . GLY A 1 605 ? -42.649 2.731 119.765 1.00 30.92 605 GLY A C 1
ATOM 4656 O O . GLY A 1 605 ? -43.223 2.182 118.836 1.00 30.92 605 GLY A O 1
ATOM 4657 N N . GLY A 1 606 ? -41.437 3.240 119.523 1.00 29.95 606 GLY A N 1
ATOM 4658 C CA . GLY A 1 606 ? -40.499 4.054 120.308 1.00 29.95 606 GLY A CA 1
ATOM 4659 C C . GLY A 1 606 ? -39.209 4.273 119.480 1.00 29.95 606 GLY A C 1
ATOM 4660 O O . GLY A 1 606 ? -38.918 3.468 118.603 1.00 29.95 606 GLY A O 1
ATOM 4661 N N . ILE A 1 607 ? -38.467 5.362 119.726 1.00 33.47 607 ILE A N 1
ATOM 4662 C CA . ILE A 1 607 ? -37.149 5.683 119.107 1.00 33.47 607 ILE A CA 1
ATOM 4663 C C . ILE A 1 607 ? -36.149 4.502 119.242 1.00 33.47 607 ILE A C 1
ATOM 4665 O O . ILE A 1 607 ? -36.261 3.735 120.194 1.00 33.47 607 ILE A O 1
ATOM 4669 N N . ASP A 1 608 ? -35.170 4.285 118.348 1.00 31.27 608 ASP A N 1
ATOM 4670 C CA . ASP A 1 608 ? -34.055 5.212 118.052 1.00 31.27 608 ASP A CA 1
ATOM 4671 C C . ASP A 1 608 ? -33.273 4.905 116.730 1.00 31.27 608 ASP A C 1
ATOM 4673 O O . ASP A 1 608 ? -33.592 3.997 115.967 1.00 31.27 608 ASP A O 1
ATOM 4677 N N . THR A 1 609 ? -32.240 5.715 116.488 1.00 29.41 609 THR A N 1
ATOM 4678 C CA . THR A 1 609 ? -31.225 5.799 115.416 1.00 29.41 609 THR A CA 1
ATOM 4679 C C . THR A 1 609 ? -30.286 4.589 115.205 1.00 29.41 609 THR A C 1
ATOM 4681 O O . THR A 1 609 ? -30.009 3.851 116.146 1.00 29.41 609 THR A O 1
ATOM 4684 N N . MET A 1 610 ? -29.672 4.467 114.001 1.00 34.06 610 MET A N 1
ATOM 4685 C CA . MET A 1 610 ? -28.204 4.646 113.773 1.00 34.06 610 MET A CA 1
ATOM 4686 C C . MET 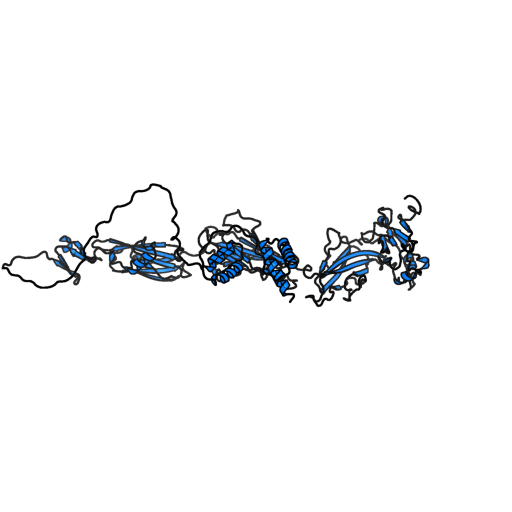A 1 610 ? -27.673 4.252 112.364 1.00 34.06 610 MET A C 1
ATOM 4688 O O . MET A 1 610 ? -28.045 3.202 111.861 1.00 34.06 610 MET A O 1
ATOM 4692 N N . MET A 1 611 ? -26.685 5.022 111.844 1.00 33.22 611 MET A N 1
ATOM 4693 C CA . MET A 1 611 ? -25.768 4.742 110.690 1.00 33.22 611 MET A CA 1
ATOM 4694 C C . MET A 1 611 ? -26.407 4.536 109.288 1.00 33.22 611 MET A C 1
ATOM 4696 O O . MET A 1 611 ? -27.474 3.956 109.190 1.00 33.22 611 MET A O 1
ATOM 4700 N N . LEU A 1 612 ? -25.860 4.942 108.123 1.00 33.16 612 LEU A N 1
ATOM 4701 C CA . LEU A 1 612 ? -24.644 5.647 107.614 1.00 33.16 612 LEU A CA 1
ATOM 4702 C C . LEU A 1 612 ? -25.067 6.290 106.241 1.00 33.16 612 LEU A C 1
ATOM 4704 O O . LEU A 1 612 ? -26.012 5.786 105.647 1.00 33.16 612 LEU A O 1
ATOM 4708 N N . ILE A 1 613 ? -24.571 7.389 105.634 1.00 32.69 613 ILE A N 1
ATOM 4709 C CA . ILE A 1 613 ? -23.342 8.226 105.689 1.00 32.69 613 ILE A CA 1
ATOM 4710 C C . ILE A 1 613 ? -22.106 7.519 105.090 1.00 32.69 613 ILE A C 1
ATOM 4712 O O . ILE A 1 613 ? -21.614 6.584 105.695 1.00 32.69 613 ILE A O 1
ATOM 4716 N N . ILE A 1 614 ? -21.483 7.906 103.966 1.00 36.44 614 ILE A N 1
ATOM 4717 C CA . ILE A 1 614 ? -21.629 8.996 102.962 1.00 36.44 614 ILE A CA 1
ATOM 4718 C C . ILE A 1 614 ? -20.977 8.460 101.648 1.00 36.44 614 ILE A C 1
ATOM 4720 O O . ILE A 1 614 ? -20.251 7.473 101.734 1.00 36.44 614 ILE A O 1
ATOM 4724 N N . GLY A 1 615 ? -21.093 8.981 100.417 1.00 27.75 615 GLY A N 1
ATOM 4725 C CA . GLY A 1 615 ? -21.678 10.175 99.768 1.00 27.75 615 GLY A CA 1
ATOM 4726 C C . GLY A 1 615 ? -21.093 10.248 98.325 1.00 27.75 615 GLY A C 1
ATOM 4727 O O . GLY A 1 615 ? -20.274 9.402 97.983 1.00 27.75 615 GLY A O 1
ATOM 4728 N N . GLY A 1 616 ? -21.403 11.187 97.421 1.00 27.70 616 GLY A N 1
ATOM 4729 C CA . GLY A 1 616 ? -22.353 12.307 97.416 1.00 27.70 616 GLY A CA 1
ATOM 4730 C C . GLY A 1 616 ? -22.084 13.270 96.230 1.00 27.70 616 GLY A C 1
ATOM 4731 O O . GLY A 1 616 ? -20.968 13.288 95.719 1.00 27.70 616 GLY A O 1
ATOM 4732 N N . ALA A 1 617 ? -23.073 14.107 95.864 1.00 29.41 617 ALA A N 1
ATOM 4733 C CA . ALA A 1 617 ? -23.054 15.111 94.767 1.00 29.41 617 ALA A CA 1
ATOM 4734 C C . ALA A 1 617 ? -22.946 14.527 93.327 1.00 29.41 617 ALA A C 1
ATOM 4736 O O . ALA A 1 617 ? -22.467 13.418 93.146 1.00 29.41 617 ALA A O 1
ATOM 4737 N N . VAL A 1 618 ? -23.410 15.178 92.247 1.00 28.64 618 VAL A N 1
ATOM 4738 C CA . VAL A 1 618 ? -23.835 16.582 92.012 1.00 28.64 618 VAL A CA 1
ATOM 4739 C C . VAL A 1 618 ? -25.279 16.652 91.460 1.00 28.64 618 VAL A C 1
ATOM 4741 O O . VAL A 1 618 ? -25.861 15.647 91.071 1.00 28.64 618 VAL A O 1
ATOM 4744 N N . LEU A 1 619 ? -25.874 17.848 91.468 1.00 28.31 619 LEU A N 1
ATOM 4745 C CA . LEU A 1 619 ? -27.265 18.165 91.115 1.00 28.31 619 LEU A CA 1
ATOM 4746 C C . LEU A 1 619 ? -27.273 19.191 89.956 1.00 28.31 619 LEU A C 1
ATOM 4748 O O . LEU A 1 619 ? -26.489 20.134 90.051 1.00 28.31 619 LEU A O 1
ATOM 4752 N N . LEU A 1 620 ? -28.159 19.052 88.946 1.00 27.00 620 LEU A N 1
ATOM 4753 C CA . LEU A 1 620 ? -28.979 20.116 88.290 1.00 27.00 620 LEU A CA 1
ATOM 4754 C C . LEU A 1 620 ? -29.268 19.933 86.773 1.00 27.00 620 LEU A C 1
ATOM 4756 O O . LEU A 1 620 ? -28.362 19.791 85.964 1.00 27.00 620 LEU A O 1
ATOM 4760 N N . LEU A 1 621 ? -30.549 20.152 86.431 1.00 28.34 621 LEU A N 1
ATOM 4761 C CA . LEU A 1 621 ? -31.091 20.772 85.200 1.00 28.34 621 LEU A CA 1
ATOM 4762 C C . LEU A 1 621 ? -30.957 20.067 83.829 1.00 28.34 621 LEU A C 1
ATOM 4764 O O . LEU A 1 621 ? -30.125 20.431 83.005 1.00 28.34 621 LEU A O 1
ATOM 4768 N N . ILE A 1 622 ? -31.971 19.252 83.499 1.00 31.12 622 ILE A N 1
ATOM 4769 C CA . ILE A 1 622 ? -32.472 19.081 82.120 1.00 31.12 622 ILE A CA 1
ATOM 4770 C C . ILE A 1 622 ? -33.876 19.706 82.025 1.00 31.12 622 ILE A C 1
ATOM 4772 O O . ILE A 1 622 ? -34.880 19.011 82.121 1.00 31.12 622 ILE A O 1
ATOM 4776 N N . VAL A 1 623 ? -33.950 21.035 81.873 1.00 35.81 623 VAL A N 1
ATOM 4777 C CA . VAL A 1 623 ? -35.156 21.763 81.417 1.00 35.81 623 VAL A CA 1
ATOM 4778 C C . VAL A 1 623 ? -34.723 23.041 80.686 1.00 35.81 623 VAL A C 1
ATOM 4780 O O . VAL A 1 623 ? -34.581 24.077 81.326 1.00 35.81 623 VAL A O 1
ATOM 4783 N N . PHE A 1 624 ? -34.505 22.977 79.367 1.00 29.42 624 PHE A N 1
ATOM 4784 C CA . PHE A 1 624 ? -34.746 24.084 78.418 1.00 29.42 624 PHE A CA 1
ATOM 4785 C C . PHE A 1 624 ? -34.511 23.607 76.974 1.00 29.42 624 PHE A C 1
ATOM 4787 O O . PHE A 1 624 ? -33.396 23.641 76.466 1.00 29.42 624 PHE A O 1
ATOM 4794 N N . GLY A 1 625 ? -35.574 23.144 76.312 1.00 30.34 625 GLY A N 1
ATOM 4795 C CA . GLY A 1 625 ? -35.526 22.651 74.932 1.00 30.34 625 GLY A CA 1
ATOM 4796 C C . GLY A 1 625 ? -36.561 23.332 74.044 1.00 30.34 625 GLY A C 1
ATOM 4797 O O . GLY A 1 625 ? -37.564 22.716 73.701 1.00 30.34 625 GLY A O 1
ATOM 4798 N N . THR A 1 626 ? -36.376 24.617 73.717 1.00 31.69 626 THR A N 1
ATOM 4799 C CA . THR A 1 626 ? -37.123 25.303 72.638 1.00 31.69 626 THR A CA 1
ATOM 4800 C C . THR A 1 626 ? -36.551 26.695 72.326 1.00 31.69 626 THR A C 1
ATOM 4802 O O . THR A 1 626 ? -36.010 27.353 73.208 1.00 31.69 626 THR A O 1
ATOM 4805 N N . LEU A 1 627 ? -36.785 27.164 71.090 1.00 31.20 627 LEU A N 1
ATOM 4806 C CA . LEU A 1 627 ? -36.699 28.564 70.629 1.00 31.20 627 LEU A CA 1
ATOM 4807 C C . LEU A 1 627 ? -35.307 29.239 70.588 1.00 31.20 627 LEU A C 1
ATOM 4809 O O . LEU A 1 627 ? -34.979 30.046 71.453 1.00 31.20 627 LEU A O 1
ATOM 4813 N N . MET A 1 628 ? -34.617 29.124 69.442 1.00 33.00 628 MET A N 1
ATOM 4814 C CA . MET A 1 628 ? -34.311 30.326 68.639 1.00 33.00 628 MET A CA 1
ATOM 4815 C C . MET A 1 628 ? -33.952 30.027 67.170 1.00 33.00 628 MET A C 1
ATOM 4817 O O . MET A 1 628 ? -33.118 29.183 66.873 1.00 33.00 628 MET A O 1
ATOM 4821 N N . PHE A 1 629 ? -34.564 30.793 66.266 1.00 35.59 629 PHE A N 1
ATOM 4822 C CA . PHE A 1 629 ? -34.190 31.038 64.862 1.00 35.59 629 PHE A CA 1
ATOM 4823 C C . PHE A 1 629 ? -34.757 32.431 64.486 1.00 35.59 629 PHE A C 1
ATOM 4825 O O . PHE A 1 629 ? -35.590 32.938 65.239 1.00 35.59 629 PHE A O 1
ATOM 4832 N N . VAL A 1 630 ? -34.384 33.012 63.323 1.00 35.47 630 VAL A N 1
ATOM 4833 C CA . VAL A 1 630 ? -34.748 34.389 62.844 1.00 35.47 630 VAL A CA 1
ATOM 4834 C C . VAL A 1 630 ? -33.930 35.490 63.573 1.00 35.47 630 VAL A C 1
ATOM 4836 O O . VAL A 1 630 ? -33.861 35.457 64.792 1.00 35.47 630 VAL A O 1
ATOM 4839 N N . ARG A 1 631 ? -33.267 36.510 62.977 1.00 33.59 631 ARG A N 1
ATOM 4840 C CA . ARG A 1 631 ? -33.126 37.145 61.623 1.00 33.59 631 ARG A CA 1
ATOM 4841 C C . ARG A 1 631 ? -31.677 37.734 61.541 1.00 33.59 631 ARG A C 1
ATOM 4843 O O . ARG A 1 631 ? -31.210 38.218 62.560 1.00 33.59 631 ARG A O 1
ATOM 4850 N N . ARG A 1 632 ? -30.872 37.627 60.466 1.00 33.12 632 ARG A N 1
ATOM 4851 C CA . ARG A 1 632 ? -30.855 38.324 59.139 1.00 33.12 632 ARG A CA 1
ATOM 4852 C C . ARG A 1 632 ? -30.298 39.780 59.092 1.00 33.12 632 ARG A C 1
ATOM 4854 O O . ARG A 1 632 ? -31.078 40.711 59.261 1.00 33.12 632 ARG A O 1
ATOM 4861 N N . GLY A 1 633 ? -29.051 39.923 58.606 1.00 27.17 633 GLY A N 1
ATOM 4862 C CA . GLY A 1 633 ? -28.627 40.874 57.542 1.00 27.17 633 GLY A CA 1
ATOM 4863 C C . GLY A 1 633 ? -28.108 42.285 57.904 1.00 27.17 633 GLY A C 1
ATOM 4864 O O . GLY A 1 633 ? -28.682 42.941 58.767 1.00 27.17 633 GLY A O 1
ATOM 4865 N N . GLY A 1 634 ? -27.090 42.774 57.167 1.00 28.56 634 GLY A N 1
ATOM 4866 C CA . GLY A 1 634 ? -26.641 44.185 57.172 1.00 28.56 634 GLY A CA 1
ATOM 4867 C C . GLY A 1 634 ? -25.156 44.428 56.820 1.00 28.56 634 GLY A C 1
ATOM 4868 O O . GLY A 1 634 ? -24.322 44.422 57.714 1.00 28.56 634 GLY A O 1
ATOM 4869 N N . ASP A 1 635 ? -24.884 44.659 55.535 1.00 31.83 635 ASP A N 1
ATOM 4870 C CA . ASP A 1 635 ? -23.622 44.921 54.795 1.00 31.83 635 ASP A CA 1
ATOM 4871 C C . ASP A 1 635 ? -22.533 45.839 55.429 1.00 31.83 635 ASP A C 1
ATOM 4873 O O . ASP A 1 635 ? -22.846 46.759 56.187 1.00 31.83 635 ASP A O 1
ATOM 4877 N N . GLY A 1 636 ? -21.258 45.663 55.018 1.00 29.84 636 GLY A N 1
ATOM 4878 C CA . GLY A 1 636 ? -20.154 46.622 55.254 1.00 29.84 636 GLY A CA 1
ATOM 4879 C C . GLY A 1 636 ? -18.721 46.095 54.995 1.00 29.84 636 GLY A C 1
ATOM 4880 O O . GLY A 1 636 ? -18.238 45.254 55.747 1.00 29.84 636 GLY A O 1
ATOM 4881 N N . GLU A 1 637 ? -18.052 46.624 53.963 1.00 30.89 637 GLU A N 1
ATOM 4882 C CA . GLU A 1 637 ? -16.621 46.448 53.590 1.00 30.89 637 GLU A CA 1
ATOM 4883 C C . GLU A 1 637 ? -15.662 47.024 54.675 1.00 30.89 637 GLU A C 1
ATOM 4885 O O . GLU A 1 637 ? -16.070 47.907 55.432 1.00 30.89 637 GLU A O 1
ATOM 4890 N N . ASP A 1 638 ? -14.386 46.645 54.854 1.00 30.52 638 ASP A N 1
ATOM 4891 C CA . ASP A 1 638 ? -13.459 45.720 54.165 1.00 30.52 638 ASP A CA 1
ATOM 4892 C C . ASP A 1 638 ? -12.388 45.217 55.177 1.00 30.52 638 ASP A C 1
ATOM 4894 O O . ASP A 1 638 ? -12.071 45.933 56.130 1.00 30.52 638 ASP A O 1
ATOM 4898 N N . ASP A 1 639 ? -11.805 44.027 54.957 1.00 27.31 639 ASP A N 1
ATOM 4899 C CA . ASP A 1 639 ? -10.351 43.805 54.724 1.00 27.31 639 ASP A CA 1
ATOM 4900 C C . ASP A 1 639 ? -9.874 42.355 55.027 1.00 27.31 639 ASP A C 1
ATOM 4902 O O . ASP A 1 639 ? -10.225 41.701 56.008 1.00 27.31 639 ASP A O 1
ATOM 4906 N N . PHE A 1 640 ? -9.029 41.882 54.120 1.00 31.09 640 PHE A N 1
ATOM 4907 C CA . PHE A 1 640 ? -8.308 40.621 53.962 1.00 31.09 640 PHE A CA 1
ATOM 4908 C C . PHE A 1 640 ? -7.960 39.780 55.222 1.00 31.09 640 PHE A C 1
ATOM 4910 O O . PHE A 1 640 ? -6.991 40.049 55.930 1.00 31.09 640 PHE A O 1
ATOM 4917 N N . THR A 1 641 ? -8.642 38.641 55.428 1.00 27.70 641 THR A N 1
ATOM 4918 C CA . THR A 1 641 ? -8.057 37.401 56.016 1.00 27.70 641 THR A CA 1
ATOM 4919 C C . THR A 1 641 ? -8.974 36.190 55.776 1.00 27.70 641 THR A C 1
ATOM 4921 O O . THR A 1 641 ? -9.963 36.008 56.480 1.00 27.70 641 THR A O 1
ATOM 4924 N N . GLY A 1 642 ? -8.667 35.332 54.792 1.00 28.03 642 GLY A N 1
ATOM 4925 C CA . GLY A 1 642 ? -9.571 34.220 54.457 1.00 28.03 642 GLY A CA 1
ATOM 4926 C C . GLY A 1 642 ? -9.041 33.173 53.477 1.00 28.03 642 GLY A C 1
ATOM 4927 O O . GLY A 1 642 ? -9.512 33.105 52.348 1.00 28.03 642 GLY A O 1
ATOM 4928 N N . MET A 1 643 ? -8.116 32.313 53.917 1.00 28.78 643 MET A N 1
ATOM 4929 C CA . MET A 1 643 ? -7.864 31.019 53.265 1.00 28.78 643 MET A CA 1
ATOM 4930 C C . MET A 1 643 ? -7.274 30.008 54.260 1.00 28.78 643 MET A C 1
ATOM 4932 O O . MET A 1 643 ? -6.338 30.338 54.986 1.00 28.78 643 MET A O 1
ATOM 4936 N N . GLY A 1 644 ? -7.804 28.779 54.272 1.00 30.44 644 GLY A N 1
ATOM 4937 C CA . GLY A 1 644 ? -7.282 27.654 55.062 1.00 30.44 644 GLY A CA 1
ATOM 4938 C C . GLY A 1 644 ? -8.367 26.875 55.813 1.00 30.44 644 GLY A C 1
ATOM 4939 O O . GLY A 1 644 ? -8.838 27.334 56.849 1.00 30.44 644 GLY A O 1
ATOM 4940 N N . GLY A 1 645 ? -8.723 25.681 55.316 1.00 30.84 645 GLY A N 1
ATOM 4941 C CA . GLY A 1 645 ? -9.609 24.741 56.026 1.00 30.84 645 GLY A CA 1
ATOM 4942 C C . GLY A 1 645 ? -10.816 24.201 55.247 1.00 30.84 645 GLY A C 1
ATOM 4943 O O . GLY A 1 645 ? -11.897 24.134 55.820 1.00 30.84 645 GLY A O 1
ATOM 4944 N N . ALA A 1 646 ? -10.663 23.828 53.968 1.00 30.09 646 ALA A N 1
ATOM 4945 C CA . ALA A 1 646 ? -11.762 23.258 53.166 1.00 30.09 646 ALA A CA 1
ATOM 4946 C C . ALA A 1 646 ? -11.359 22.124 52.192 1.00 30.09 646 ALA A C 1
ATOM 4948 O O . ALA A 1 646 ? -12.126 21.799 51.296 1.00 30.09 646 ALA A O 1
ATOM 4949 N N . PHE A 1 647 ? -10.188 21.498 52.372 1.00 27.39 647 PHE A N 1
ATOM 4950 C CA . PHE A 1 647 ? -9.829 20.233 51.715 1.00 27.39 647 PHE A CA 1
ATOM 4951 C C . PHE A 1 647 ? -8.984 19.380 52.669 1.00 27.39 647 PHE A C 1
ATOM 4953 O O . PHE A 1 647 ? -7.900 19.801 53.074 1.00 27.39 647 PHE A O 1
ATOM 4960 N N . GLY A 1 648 ? -9.481 18.192 53.031 1.00 28.11 648 GLY A N 1
ATOM 4961 C CA . GLY A 1 648 ? -8.653 17.124 53.598 1.00 28.11 648 GLY A CA 1
ATOM 4962 C C . GLY A 1 648 ? -7.956 16.400 52.440 1.00 28.11 648 GLY A C 1
ATOM 4963 O O . GLY A 1 648 ? -8.632 15.961 51.521 1.00 28.11 648 GLY A O 1
ATOM 4964 N N . ALA A 1 649 ? -6.630 16.417 52.322 1.00 27.78 649 ALA A N 1
ATOM 4965 C CA . ALA A 1 649 ? -5.647 15.787 53.213 1.00 27.78 649 ALA A CA 1
ATOM 4966 C C . ALA A 1 649 ? -5.383 14.290 52.934 1.00 27.78 649 ALA A C 1
ATOM 4968 O O . ALA A 1 649 ? -5.217 13.506 53.862 1.00 27.78 649 ALA A O 1
ATOM 4969 N N . ASN A 1 650 ? -5.192 13.937 51.659 1.00 29.12 650 ASN A N 1
ATOM 4970 C CA . ASN A 1 650 ? -3.990 13.175 51.309 1.00 29.12 650 ASN A CA 1
ATOM 4971 C C . ASN A 1 650 ? -2.881 14.185 50.978 1.00 29.12 650 ASN A C 1
ATOM 4973 O O . ASN A 1 650 ? -3.113 15.143 50.239 1.00 29.12 650 ASN A O 1
ATOM 4977 N N . ALA A 1 651 ? -1.701 14.028 51.578 1.00 36.56 651 ALA A N 1
ATOM 4978 C CA . ALA A 1 651 ? -0.594 14.960 51.388 1.00 36.56 651 ALA A CA 1
ATOM 4979 C C . ALA A 1 651 ? 0.168 14.617 50.100 1.00 36.56 651 ALA A C 1
ATOM 4981 O O . ALA A 1 651 ? 0.928 13.652 50.073 1.00 36.56 651 ALA A O 1
ATOM 4982 N N . LEU A 1 652 ? -0.038 15.415 49.048 1.00 44.19 652 LEU A N 1
ATOM 4983 C CA . LEU A 1 652 ? 0.784 15.357 47.838 1.00 44.19 652 LEU A CA 1
ATOM 4984 C C . LEU A 1 652 ? 2.255 15.620 48.186 1.00 44.19 652 LEU A C 1
ATOM 4986 O O . LEU A 1 652 ? 2.565 16.502 48.991 1.00 44.19 652 LEU A O 1
ATOM 4990 N N . ASP A 1 653 ? 3.148 14.857 47.561 1.00 53.69 653 ASP A N 1
ATOM 4991 C CA . ASP A 1 653 ? 4.594 15.000 47.709 1.00 53.69 653 ASP A CA 1
ATOM 4992 C C . ASP A 1 653 ? 5.034 16.427 47.299 1.00 53.69 653 ASP A C 1
ATOM 4994 O O . ASP A 1 653 ? 4.646 16.901 46.226 1.00 53.69 653 ASP A O 1
ATOM 4998 N N . PRO A 1 654 ? 5.855 17.140 48.097 1.00 50.31 654 PRO A N 1
ATOM 4999 C CA . PRO A 1 654 ? 6.501 18.380 47.659 1.00 50.31 654 PRO A CA 1
ATOM 5000 C C . PRO A 1 654 ? 7.230 18.255 46.308 1.00 50.31 654 PRO A C 1
ATOM 5002 O O . PRO A 1 654 ? 7.314 19.231 45.563 1.00 50.31 654 PRO A O 1
ATOM 5005 N N . THR A 1 655 ? 7.712 17.054 45.972 1.00 55.59 655 THR A N 1
ATOM 5006 C CA . THR A 1 655 ? 8.293 16.709 44.668 1.00 55.59 655 THR A CA 1
ATOM 5007 C C . THR A 1 655 ? 7.255 16.825 43.546 1.00 55.59 655 THR A C 1
ATOM 5009 O O . THR A 1 655 ? 7.516 17.510 42.561 1.00 55.59 655 THR A O 1
ATOM 5012 N N . GLU A 1 656 ? 6.057 16.247 43.710 1.00 64.56 656 GLU A N 1
ATOM 5013 C CA . GLU A 1 656 ? 4.939 16.341 42.749 1.00 64.56 656 GLU A CA 1
ATOM 5014 C C . GLU A 1 656 ? 4.538 17.798 42.481 1.00 64.56 656 GLU A C 1
ATOM 5016 O O . GLU A 1 656 ? 4.378 18.196 41.330 1.00 64.56 656 GLU A O 1
ATOM 5021 N N . GLN A 1 657 ? 4.446 18.635 43.520 1.00 54.72 657 GLN A N 1
ATOM 5022 C CA . GLN A 1 657 ? 4.095 20.052 43.340 1.00 54.72 657 GLN A CA 1
ATOM 5023 C C . GLN A 1 657 ? 5.130 20.818 42.499 1.00 54.72 657 GLN A C 1
ATOM 5025 O O . GLN A 1 657 ? 4.761 21.683 41.703 1.00 54.72 657 GLN A O 1
ATOM 5030 N N . TYR A 1 658 ? 6.416 20.488 42.633 1.00 50.44 658 TYR A N 1
ATOM 5031 C CA . TYR A 1 658 ? 7.479 21.095 41.830 1.00 50.44 658 TYR A CA 1
ATOM 5032 C C . TYR A 1 658 ? 7.541 20.517 40.403 1.00 50.44 658 TYR A C 1
ATOM 5034 O O . TYR A 1 658 ? 7.783 21.262 39.455 1.00 50.44 658 TYR A O 1
ATOM 5042 N N . VAL A 1 659 ? 7.229 19.226 40.220 1.00 58.66 659 VAL A N 1
ATOM 5043 C CA . VAL A 1 659 ? 7.042 18.597 38.897 1.00 58.66 659 VAL A CA 1
ATOM 5044 C C . VAL A 1 659 ? 5.906 19.277 38.132 1.00 58.66 659 VAL A C 1
ATOM 5046 O O . VAL A 1 659 ? 6.123 19.754 37.021 1.00 58.66 659 VAL A O 1
ATOM 5049 N N . GLN A 1 660 ? 4.732 19.425 38.753 1.00 51.28 660 GLN A N 1
ATOM 5050 C CA . GLN A 1 660 ? 3.579 20.147 38.198 1.00 51.28 660 GLN A CA 1
ATOM 5051 C C . GLN A 1 660 ? 3.954 21.591 37.812 1.00 51.28 660 GLN A C 1
ATOM 5053 O O . GLN A 1 660 ? 3.591 22.069 36.736 1.00 51.28 660 GLN A O 1
ATOM 5058 N N . GLN A 1 661 ? 4.746 22.280 38.645 1.00 48.00 661 GLN A N 1
ATOM 5059 C CA . GLN A 1 661 ? 5.222 23.637 38.359 1.00 48.00 661 GLN A CA 1
ATOM 5060 C C . GLN A 1 661 ? 6.190 23.703 37.160 1.00 48.00 661 GLN A C 1
ATOM 5062 O O . GLN A 1 661 ? 6.211 24.715 36.457 1.00 48.00 661 GLN A O 1
ATOM 5067 N N . LEU A 1 662 ? 6.993 22.664 36.912 1.00 52.34 662 LEU A N 1
ATOM 5068 C CA . LEU A 1 662 ? 7.891 22.576 35.753 1.00 52.34 662 LEU A CA 1
ATOM 5069 C C . LEU A 1 662 ? 7.145 22.172 34.471 1.00 52.34 662 LEU A C 1
ATOM 5071 O O . LEU A 1 662 ? 7.392 22.764 33.421 1.00 52.34 662 LEU A O 1
ATOM 5075 N N . ILE A 1 663 ? 6.175 21.257 34.552 1.00 53.16 663 ILE A N 1
ATOM 5076 C CA . ILE A 1 663 ? 5.289 20.912 33.426 1.00 53.16 663 ILE A CA 1
ATOM 5077 C C . ILE A 1 663 ? 4.494 22.152 32.982 1.00 53.16 663 ILE A C 1
ATOM 5079 O O . ILE A 1 663 ? 4.453 22.472 31.797 1.00 53.16 663 ILE A O 1
ATOM 5083 N N . ALA A 1 664 ? 3.985 22.948 33.930 1.00 43.97 664 ALA A N 1
ATOM 5084 C CA . ALA A 1 664 ? 3.342 24.238 33.656 1.00 43.97 664 ALA A CA 1
ATOM 5085 C C . ALA A 1 664 ? 4.282 25.318 33.063 1.00 43.97 664 ALA A C 1
ATOM 5087 O O . ALA A 1 664 ? 3.816 26.386 32.667 1.00 43.97 664 ALA A O 1
ATOM 5088 N N . GLN A 1 665 ? 5.593 25.061 32.995 1.00 41.38 665 GLN A N 1
ATOM 5089 C CA . GLN A 1 665 ? 6.596 25.886 32.304 1.00 41.38 665 GLN A CA 1
ATOM 5090 C C . GLN A 1 665 ? 7.067 25.269 30.970 1.00 41.38 665 GLN A C 1
ATOM 5092 O O . GLN A 1 665 ? 7.976 25.811 30.346 1.00 41.38 665 GLN A O 1
ATOM 5097 N N . GLY A 1 666 ? 6.447 24.172 30.518 1.00 40.66 666 GLY A N 1
ATOM 5098 C CA . GLY A 1 666 ? 6.732 23.524 29.234 1.00 40.66 666 GLY A CA 1
ATOM 5099 C C . GLY A 1 666 ? 7.794 22.421 29.271 1.00 40.66 666 GLY A C 1
ATOM 5100 O O . GLY A 1 666 ? 8.198 21.949 28.213 1.00 40.66 666 GLY A O 1
ATOM 5101 N N . TYR A 1 667 ? 8.256 21.989 30.450 1.00 49.12 667 TYR A N 1
ATOM 5102 C CA . TYR A 1 667 ? 9.179 20.851 30.544 1.00 49.12 667 TYR A CA 1
ATOM 5103 C C . TYR A 1 667 ? 8.428 19.511 30.416 1.00 49.12 667 TYR A C 1
ATOM 5105 O O . TYR A 1 667 ? 7.444 19.316 31.132 1.00 49.12 667 TYR A O 1
ATOM 5113 N N . PRO A 1 668 ? 8.907 18.555 29.592 1.00 57.28 668 PRO A N 1
ATOM 5114 C CA . PRO A 1 668 ? 8.393 17.185 29.583 1.00 57.28 668 PRO A CA 1
ATOM 5115 C C . PRO A 1 668 ? 8.466 16.541 30.973 1.00 57.28 668 PRO A C 1
ATOM 5117 O O . PRO A 1 668 ? 9.409 16.794 31.726 1.00 57.28 668 PRO A O 1
ATOM 5120 N N . GLU A 1 669 ? 7.501 15.685 31.310 1.00 62.59 669 GLU A N 1
ATOM 5121 C CA . GLU A 1 669 ? 7.334 15.158 32.672 1.00 62.59 669 GLU A CA 1
ATOM 5122 C C . GLU A 1 669 ? 8.581 14.443 33.216 1.00 62.59 669 GLU A C 1
ATOM 5124 O O . GLU A 1 669 ? 8.987 14.703 34.347 1.00 62.59 669 GLU A O 1
ATOM 5129 N N . GLU A 1 670 ? 9.246 13.607 32.416 1.00 62.66 670 GLU A N 1
ATOM 5130 C CA . GLU A 1 670 ? 10.492 12.937 32.818 1.00 62.66 670 GLU A CA 1
ATOM 5131 C C . GLU A 1 670 ? 11.591 13.955 33.180 1.00 62.66 670 GLU A C 1
ATOM 5133 O O . GLU A 1 670 ? 12.255 13.846 34.215 1.00 62.66 670 GLU A O 1
ATOM 5138 N N . THR A 1 671 ? 11.725 15.014 32.376 1.00 62.19 671 THR A N 1
ATOM 5139 C CA . THR A 1 671 ? 12.665 16.112 32.636 1.00 62.19 671 THR A CA 1
ATOM 5140 C C . THR A 1 671 ? 12.287 16.862 33.916 1.00 62.19 671 THR A C 1
ATOM 5142 O O . THR A 1 671 ? 13.156 17.108 34.757 1.00 62.19 671 THR A O 1
ATOM 5145 N N . ALA A 1 672 ? 10.999 17.159 34.120 1.00 58.56 672 ALA A N 1
ATOM 5146 C CA . ALA A 1 672 ? 10.485 17.797 35.331 1.00 58.56 672 ALA A CA 1
ATOM 5147 C C . ALA A 1 672 ? 10.757 16.954 36.594 1.00 58.56 672 ALA A C 1
ATOM 5149 O O . ALA A 1 672 ? 11.258 17.478 37.594 1.00 58.56 672 ALA A O 1
ATOM 5150 N N . ARG A 1 673 ? 10.520 15.635 36.532 1.00 65.06 673 ARG A N 1
ATOM 5151 C CA . ARG A 1 673 ? 10.839 14.671 37.600 1.00 65.06 673 ARG A CA 1
ATOM 5152 C C . ARG A 1 673 ? 12.344 14.609 37.880 1.00 65.06 673 ARG A C 1
ATOM 5154 O O . ARG A 1 673 ? 12.738 14.614 39.048 1.00 65.06 673 ARG A O 1
ATOM 5161 N N . SER A 1 674 ? 13.191 14.656 36.848 1.00 62.66 674 SER A N 1
ATOM 5162 C CA . SER A 1 674 ? 14.655 14.669 37.013 1.00 62.66 674 SER A CA 1
ATOM 5163 C C . SER A 1 674 ? 15.171 15.918 37.750 1.00 62.66 674 SER A C 1
ATOM 5165 O O . SER A 1 674 ? 16.044 15.808 38.616 1.00 62.66 674 SER A O 1
ATOM 5167 N N . PHE A 1 675 ? 14.601 17.098 37.477 1.00 56.44 675 PHE A N 1
ATOM 5168 C CA . PHE A 1 675 ? 14.957 18.339 38.171 1.00 56.44 675 PHE A CA 1
ATOM 5169 C C . PHE A 1 675 ? 14.414 18.379 39.604 1.00 56.44 675 PHE A C 1
ATOM 5171 O O . PHE A 1 675 ? 15.125 18.813 40.514 1.00 56.44 675 PHE A O 1
ATOM 5178 N N . ALA A 1 676 ? 13.200 17.877 39.839 1.00 57.50 676 ALA A N 1
ATOM 5179 C CA . ALA A 1 676 ? 12.626 17.779 41.179 1.00 57.50 676 ALA A CA 1
ATOM 5180 C C . ALA A 1 676 ? 13.458 16.874 42.104 1.00 57.50 676 ALA A C 1
ATOM 5182 O O . ALA A 1 676 ? 13.773 17.269 43.229 1.00 57.50 676 ALA A O 1
ATOM 5183 N N . ALA A 1 677 ? 13.918 15.724 41.600 1.00 58.03 677 ALA A N 1
ATOM 5184 C CA . ALA A 1 677 ? 14.804 14.820 42.334 1.00 58.03 677 ALA A CA 1
ATOM 5185 C C . ALA A 1 677 ? 16.138 15.477 42.749 1.00 58.03 677 ALA A C 1
ATOM 5187 O O . ALA A 1 677 ? 16.669 15.175 43.818 1.00 58.03 677 ALA A O 1
ATOM 5188 N N . GLN A 1 678 ? 16.671 16.409 41.948 1.00 53.81 678 GLN A N 1
ATOM 5189 C CA . GLN A 1 678 ? 17.865 17.184 42.312 1.00 53.81 678 GLN A CA 1
ATOM 5190 C C . GLN A 1 678 ? 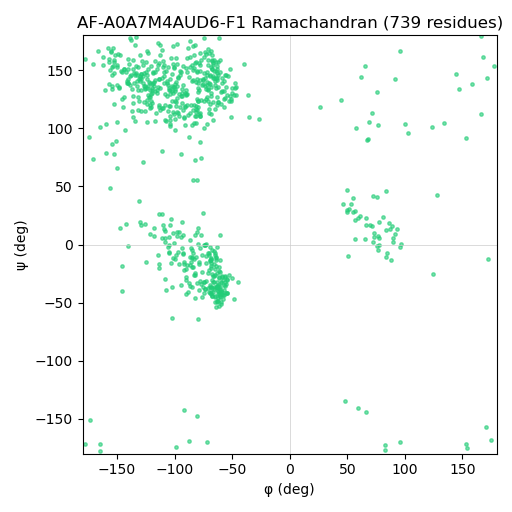17.562 18.278 43.348 1.00 53.81 678 GLN A C 1
ATOM 5192 O O . GLN A 1 678 ? 18.381 18.527 44.234 1.00 53.81 678 GLN A O 1
ATOM 5197 N N . TYR A 1 679 ? 16.394 18.922 43.266 1.00 45.56 679 TYR A N 1
ATOM 5198 C CA . TYR A 1 679 ? 16.039 20.053 44.129 1.00 45.56 679 TYR A CA 1
ATOM 5199 C C . TYR A 1 679 ? 15.718 19.629 45.572 1.00 45.56 679 TYR A C 1
ATOM 5201 O O . TYR A 1 679 ? 16.138 20.291 46.520 1.00 45.56 679 TYR A O 1
ATOM 5209 N N . VAL A 1 680 ? 15.037 18.491 45.757 1.00 46.88 680 VAL A N 1
ATOM 5210 C CA . VAL A 1 680 ? 14.627 17.972 47.081 1.00 46.88 680 VAL A CA 1
ATOM 5211 C C . VAL A 1 680 ? 15.823 17.508 47.938 1.00 46.88 680 VAL A C 1
ATOM 5213 O O . VAL A 1 680 ? 15.721 17.424 49.162 1.00 46.88 680 VAL A O 1
ATOM 5216 N N . GLY A 1 681 ? 17.001 17.304 47.335 1.00 39.78 681 GLY A N 1
ATOM 5217 C CA . GLY A 1 681 ? 18.261 17.093 48.060 1.00 39.78 681 GLY A CA 1
ATOM 5218 C C . GLY A 1 681 ? 18.841 18.350 48.738 1.00 39.78 681 GLY A C 1
ATOM 5219 O O . GLY A 1 681 ? 19.795 18.237 49.512 1.00 39.78 681 GLY A O 1
ATOM 5220 N N . GLY A 1 682 ? 18.300 19.544 48.459 1.00 33.66 682 GLY A N 1
ATOM 5221 C CA . GLY A 1 682 ? 18.747 20.831 49.002 1.00 33.66 682 GLY A CA 1
ATOM 5222 C C . GLY A 1 682 ? 17.825 21.388 50.095 1.00 33.66 682 GLY A C 1
ATOM 5223 O O . GLY A 1 682 ? 16.610 21.441 49.941 1.00 33.66 682 GLY A O 1
ATOM 5224 N N . GLY A 1 683 ? 18.402 21.840 51.215 1.00 29.52 683 GLY A N 1
ATOM 5225 C CA . GLY A 1 683 ? 17.641 22.354 52.364 1.00 29.52 683 GLY A CA 1
ATOM 5226 C C . GLY A 1 683 ? 16.827 23.630 52.079 1.00 29.52 683 GLY A C 1
ATOM 5227 O O . GLY A 1 683 ? 17.276 24.524 51.365 1.00 29.52 683 GLY A O 1
ATOM 5228 N N . ALA A 1 684 ? 15.639 23.718 52.684 1.00 31.88 684 ALA A N 1
ATOM 5229 C CA . ALA A 1 684 ? 14.604 24.704 52.363 1.00 31.88 684 ALA A CA 1
ATOM 5230 C C . ALA A 1 684 ? 14.928 26.179 52.697 1.00 31.88 684 ALA A C 1
ATOM 5232 O O . ALA A 1 684 ? 15.574 26.493 53.698 1.00 31.88 684 ALA A O 1
ATOM 5233 N N . ALA A 1 685 ? 14.334 27.088 51.912 1.00 27.39 685 ALA A N 1
ATOM 5234 C CA . ALA A 1 685 ? 14.180 28.514 52.211 1.00 27.39 685 ALA A CA 1
ATOM 5235 C C . ALA A 1 685 ? 12.820 29.035 51.688 1.00 27.39 685 ALA A C 1
ATOM 5237 O O . ALA A 1 685 ? 12.272 28.495 50.731 1.00 27.39 685 ALA A O 1
ATOM 5238 N N . GLN A 1 686 ? 12.266 30.064 52.338 1.00 25.81 686 GLN A N 1
ATOM 5239 C CA . GLN A 1 686 ? 10.921 30.617 52.080 1.00 25.81 686 GLN A CA 1
ATOM 5240 C C . GLN A 1 686 ? 10.955 31.881 51.168 1.00 25.81 686 GLN A C 1
ATOM 5242 O O . GLN A 1 686 ? 12.046 32.320 50.802 1.00 25.81 686 GLN A O 1
ATOM 5247 N N . PRO A 1 687 ? 9.804 32.425 50.704 1.00 37.81 687 PRO A N 1
ATOM 5248 C CA . PRO A 1 687 ? 9.703 33.021 49.365 1.00 37.81 687 PRO A CA 1
ATOM 5249 C C . PRO A 1 687 ? 10.276 34.437 49.208 1.00 37.81 687 PRO A C 1
ATOM 5251 O O . PRO A 1 687 ? 10.299 35.240 50.141 1.00 37.81 687 PRO A O 1
ATOM 5254 N N . ALA A 1 688 ? 10.630 34.766 47.962 1.00 23.55 688 ALA A N 1
ATOM 5255 C CA . ALA A 1 688 ? 10.990 36.104 47.497 1.00 23.55 688 ALA A CA 1
ATOM 5256 C C . ALA A 1 688 ? 10.157 36.496 46.257 1.00 23.55 688 ALA A C 1
ATOM 5258 O O . ALA A 1 688 ? 9.653 35.635 45.539 1.00 23.55 688 ALA A O 1
ATOM 5259 N N . ALA A 1 689 ? 9.981 37.802 46.035 1.00 24.44 689 ALA A N 1
ATOM 5260 C CA . ALA A 1 689 ? 9.071 38.349 45.024 1.00 24.44 689 ALA A CA 1
ATOM 5261 C C . ALA A 1 689 ? 9.614 38.287 43.579 1.00 24.44 689 ALA A C 1
ATOM 5263 O O . ALA A 1 689 ? 10.815 38.139 43.358 1.00 24.44 689 ALA A O 1
ATOM 5264 N N . GLN A 1 690 ? 8.711 38.468 42.607 1.00 31.05 690 GLN A N 1
ATOM 5265 C CA . GLN A 1 690 ? 8.993 38.491 41.165 1.00 31.05 690 GLN A CA 1
ATOM 5266 C C . GLN A 1 690 ? 10.135 39.456 40.776 1.00 31.05 690 GLN A C 1
ATOM 5268 O O . GLN A 1 690 ? 10.017 40.665 41.001 1.00 31.05 690 GLN A O 1
ATOM 5273 N N . PRO A 1 691 ? 11.179 38.974 40.082 1.00 24.73 691 PRO A N 1
ATOM 5274 C CA . PRO A 1 691 ? 12.006 39.786 39.197 1.00 24.73 691 PRO A CA 1
ATOM 5275 C C . PRO A 1 691 ? 11.344 39.912 37.814 1.00 24.73 691 PRO A C 1
ATOM 5277 O O . PRO A 1 691 ? 10.625 39.018 37.370 1.00 24.73 691 PRO A O 1
ATOM 5280 N N . ALA A 1 692 ? 11.613 41.009 37.104 1.00 23.64 692 ALA A N 1
ATOM 5281 C CA . ALA A 1 692 ? 11.252 41.134 35.691 1.00 23.64 692 ALA A CA 1
ATOM 5282 C C . ALA A 1 692 ? 12.154 40.254 34.800 1.00 23.64 692 ALA A C 1
ATOM 5284 O O . ALA A 1 692 ? 13.228 39.832 35.228 1.00 23.64 692 ALA A O 1
ATOM 5285 N N . ALA A 1 693 ? 11.726 40.016 33.555 1.00 34.50 693 ALA A N 1
ATOM 5286 C CA . ALA A 1 693 ? 12.410 39.153 32.589 1.00 34.50 693 ALA A CA 1
ATOM 5287 C C . ALA A 1 693 ? 13.929 39.410 32.499 1.00 34.50 693 ALA A C 1
ATOM 5289 O O . ALA A 1 693 ? 14.371 40.544 32.292 1.00 34.50 693 ALA A O 1
ATOM 5290 N N . GLN A 1 694 ? 14.717 38.338 32.609 1.00 23.95 694 GLN A N 1
ATOM 5291 C CA . GLN A 1 694 ? 16.168 38.348 32.411 1.00 23.95 694 GLN A CA 1
ATOM 5292 C C . GLN A 1 694 ? 16.549 37.522 31.165 1.00 23.95 694 GLN A C 1
ATOM 5294 O O . GLN A 1 694 ? 15.764 36.671 30.748 1.00 23.95 694 GLN A O 1
ATOM 5299 N N . PRO A 1 695 ? 17.708 37.788 30.528 1.00 28.55 695 PRO A N 1
ATOM 5300 C CA . PRO A 1 695 ? 18.072 37.154 29.259 1.00 28.55 695 PRO A CA 1
ATOM 5301 C C . PRO A 1 695 ? 18.403 35.664 29.399 1.00 28.55 695 PRO A C 1
ATOM 5303 O O . PRO A 1 695 ? 18.689 35.187 30.497 1.00 28.55 695 PRO A O 1
ATOM 5306 N N . ALA A 1 696 ? 18.441 34.964 28.260 1.00 29.45 696 ALA A N 1
ATOM 5307 C CA . ALA A 1 696 ? 18.885 33.575 28.164 1.00 29.45 696 ALA A CA 1
ATOM 5308 C C . ALA A 1 696 ? 20.218 33.341 28.901 1.00 29.45 696 ALA A C 1
ATOM 5310 O O . ALA A 1 696 ? 21.164 34.127 28.772 1.00 29.45 696 ALA A O 1
ATOM 5311 N N . ALA A 1 697 ? 20.284 32.256 29.676 1.00 30.72 697 ALA A N 1
ATOM 5312 C CA . ALA A 1 697 ? 21.475 31.886 30.429 1.00 30.72 697 ALA A CA 1
ATOM 5313 C C . ALA A 1 697 ? 22.648 31.595 29.479 1.00 30.72 697 ALA A C 1
ATOM 5315 O O . ALA A 1 697 ? 22.486 30.904 28.474 1.00 30.72 697 ALA A O 1
ATOM 5316 N N . GLN A 1 698 ? 23.840 32.113 29.793 1.00 32.03 698 GLN A N 1
ATOM 5317 C CA . GLN A 1 698 ? 25.023 31.825 28.980 1.00 32.03 698 GLN A CA 1
ATOM 5318 C C . GLN A 1 698 ? 25.485 30.367 29.186 1.00 32.03 698 GLN A C 1
ATOM 5320 O O . GLN A 1 698 ? 25.523 29.917 30.335 1.00 32.03 698 GLN A O 1
ATOM 5325 N N . PRO A 1 699 ? 25.869 29.637 28.120 1.00 33.28 699 PRO A N 1
ATOM 5326 C CA . PRO A 1 699 ? 26.234 28.224 28.222 1.00 33.28 699 PRO A CA 1
ATOM 5327 C C . PRO A 1 699 ? 27.514 27.958 29.024 1.00 33.28 699 PRO A C 1
ATOM 5329 O O . PRO A 1 699 ? 28.434 28.778 29.072 1.00 33.28 699 PRO A O 1
ATOM 5332 N N . ALA A 1 700 ? 27.609 26.752 29.590 1.00 37.19 700 ALA A N 1
ATOM 5333 C CA . ALA A 1 700 ? 28.872 26.213 30.086 1.00 37.19 700 ALA A CA 1
ATOM 5334 C C . ALA A 1 700 ? 29.814 25.889 28.909 1.00 37.19 700 ALA A C 1
ATOM 5336 O O . ALA A 1 700 ? 29.387 25.344 27.891 1.00 37.19 700 ALA A O 1
ATOM 5337 N N . ALA A 1 701 ? 31.100 26.220 29.046 1.00 44.72 701 ALA A N 1
ATOM 5338 C CA . ALA A 1 701 ? 32.083 26.049 27.976 1.00 44.72 701 ALA A CA 1
ATOM 5339 C C . ALA A 1 701 ? 32.443 24.569 27.742 1.00 44.72 701 ALA A C 1
ATOM 5341 O O . ALA A 1 701 ? 32.764 23.859 28.695 1.00 44.72 701 ALA A O 1
ATOM 5342 N N . GLY A 1 702 ? 32.464 24.130 26.476 1.00 53.41 702 GLY A N 1
ATOM 5343 C CA . GLY A 1 702 ? 32.903 22.771 26.121 1.00 53.41 702 GLY A CA 1
ATOM 5344 C C . GLY A 1 702 ? 32.711 22.320 24.666 1.00 53.41 702 GLY A C 1
ATOM 5345 O O . GLY A 1 702 ? 33.286 21.303 24.295 1.00 53.41 702 GLY A O 1
ATOM 5346 N N . TYR A 1 703 ? 31.947 23.046 23.843 1.00 60.72 703 TYR A N 1
ATOM 5347 C CA . TYR A 1 703 ? 31.611 22.666 22.462 1.00 60.72 703 TYR A CA 1
ATOM 5348 C C . TYR A 1 703 ? 32.020 23.742 21.438 1.00 60.72 703 TYR A C 1
ATOM 5350 O O . TYR A 1 703 ? 32.309 24.882 21.806 1.00 60.72 703 TYR A O 1
ATOM 5358 N N . ASP A 1 704 ? 32.044 23.381 20.150 1.00 72.94 704 ASP A N 1
ATOM 5359 C CA . ASP A 1 704 ? 32.283 24.326 19.051 1.00 72.94 704 ASP A CA 1
ATOM 5360 C C . ASP A 1 704 ? 30.996 25.104 18.723 1.00 72.94 704 ASP A C 1
ATOM 5362 O O . ASP A 1 704 ? 29.955 24.516 18.412 1.00 72.94 704 ASP A O 1
ATOM 5366 N N . GLN A 1 705 ? 31.068 26.435 18.786 1.00 71.75 705 GLN A N 1
ATOM 5367 C CA . GLN A 1 705 ? 29.930 27.317 18.528 1.00 71.75 705 GLN A CA 1
ATOM 5368 C C . GLN A 1 705 ? 29.408 27.199 17.087 1.00 71.75 705 GLN A C 1
ATOM 5370 O O . GLN A 1 705 ? 28.205 27.312 16.884 1.00 71.75 705 GLN A O 1
ATOM 5375 N N . ALA A 1 706 ? 30.263 26.927 16.095 1.00 75.44 706 ALA A N 1
ATOM 5376 C CA . ALA A 1 706 ? 29.824 26.782 14.706 1.00 75.44 706 ALA A CA 1
ATOM 5377 C C . ALA A 1 706 ? 28.992 25.504 14.496 1.00 75.44 706 ALA A C 1
ATOM 5379 O O . ALA A 1 706 ? 28.030 25.511 13.730 1.00 75.44 706 ALA A O 1
ATOM 5380 N N . ILE A 1 707 ? 29.325 24.428 15.218 1.00 73.69 707 ILE A N 1
ATOM 5381 C CA . ILE A 1 707 ? 28.560 23.172 15.222 1.00 73.69 707 ILE A CA 1
ATOM 5382 C C . ILE A 1 707 ? 27.215 23.363 15.936 1.00 73.69 707 ILE A C 1
ATOM 5384 O O . ILE A 1 707 ? 26.186 22.902 15.447 1.00 73.69 707 ILE A O 1
ATOM 5388 N N . TYR A 1 708 ? 27.200 24.095 17.055 1.00 85.12 708 TYR A N 1
ATOM 5389 C CA . TYR A 1 708 ? 25.955 24.491 17.721 1.00 85.12 708 TYR A CA 1
ATOM 5390 C C . TYR A 1 708 ? 25.058 25.331 16.800 1.00 85.12 708 TYR A C 1
ATOM 5392 O O . TYR A 1 708 ? 23.882 25.014 16.645 1.00 85.12 708 TYR A O 1
ATOM 5400 N N . ASP A 1 709 ? 25.604 26.365 16.151 1.00 81.75 709 ASP A N 1
ATOM 5401 C CA . ASP A 1 709 ? 24.837 27.243 15.261 1.00 81.75 709 ASP A CA 1
ATOM 5402 C C . ASP A 1 709 ? 24.267 26.457 14.060 1.00 81.75 709 ASP A C 1
ATOM 5404 O O . ASP A 1 709 ? 23.141 26.720 13.634 1.00 81.75 709 ASP A O 1
ATOM 5408 N N . GLN A 1 710 ? 24.996 25.452 13.553 1.00 84.75 710 GLN A N 1
ATOM 5409 C CA . GLN A 1 710 ? 24.522 24.537 12.509 1.00 84.75 710 GLN A CA 1
ATOM 5410 C C . GLN A 1 710 ? 23.329 23.688 12.977 1.00 84.75 710 GLN A C 1
ATOM 5412 O O . GLN A 1 710 ? 22.284 23.709 12.324 1.00 84.75 710 GLN A O 1
ATOM 5417 N N . TYR A 1 711 ? 23.447 22.977 14.106 1.00 76.19 711 TYR A N 1
ATOM 5418 C CA . TYR A 1 711 ? 22.337 22.176 14.640 1.00 76.19 711 TYR A CA 1
ATOM 5419 C C . TYR A 1 711 ? 21.135 23.048 15.030 1.00 76.19 711 TYR A C 1
ATOM 5421 O O . TYR A 1 711 ? 19.993 22.659 14.805 1.00 76.19 711 TYR A O 1
ATOM 5429 N N . TYR A 1 712 ? 21.365 24.259 15.540 1.00 82.44 712 TYR A N 1
ATOM 5430 C CA . TYR A 1 712 ? 20.293 25.197 15.866 1.00 82.44 712 TYR A CA 1
ATOM 5431 C C . TYR A 1 712 ? 19.489 25.605 14.623 1.00 82.44 712 TYR A C 1
ATOM 5433 O O . TYR A 1 712 ? 18.260 25.559 14.643 1.00 82.44 712 TYR A O 1
ATOM 5441 N N . GLN A 1 713 ? 20.161 25.946 13.515 1.00 81.56 713 GLN A N 1
ATOM 5442 C CA . GLN A 1 713 ? 19.477 26.229 12.246 1.00 81.56 713 GLN A CA 1
ATOM 5443 C C . GLN A 1 713 ? 18.743 24.995 11.701 1.00 81.56 713 GLN A C 1
ATOM 5445 O O . GLN A 1 713 ? 17.639 25.136 11.177 1.00 81.56 713 GLN A O 1
ATOM 5450 N N . GLN A 1 714 ? 19.305 23.792 11.868 1.00 80.25 714 GLN A N 1
ATOM 5451 C CA . GLN A 1 714 ? 18.648 22.541 11.486 1.00 80.25 714 GLN A CA 1
ATOM 5452 C C . GLN A 1 714 ? 17.338 22.332 12.261 1.00 80.25 714 GLN A C 1
ATOM 5454 O O . GLN A 1 714 ? 16.293 22.184 11.628 1.00 80.25 714 GLN A O 1
ATOM 5459 N N . PHE A 1 715 ? 17.348 22.408 13.595 1.00 74.12 715 PHE A N 1
ATOM 5460 C CA . PHE A 1 715 ? 16.136 22.218 14.399 1.00 74.12 715 PHE A CA 1
ATOM 5461 C C . PHE A 1 715 ? 15.093 23.324 14.156 1.00 74.12 715 PHE A C 1
ATOM 5463 O O . PHE A 1 715 ? 13.908 23.027 14.019 1.00 74.12 715 PHE A O 1
ATOM 5470 N N . VAL A 1 716 ? 15.509 24.584 13.980 1.00 79.88 716 VAL A N 1
ATOM 5471 C CA . VAL A 1 716 ? 14.583 25.660 13.571 1.00 79.88 716 VAL A CA 1
ATOM 5472 C C . VAL A 1 7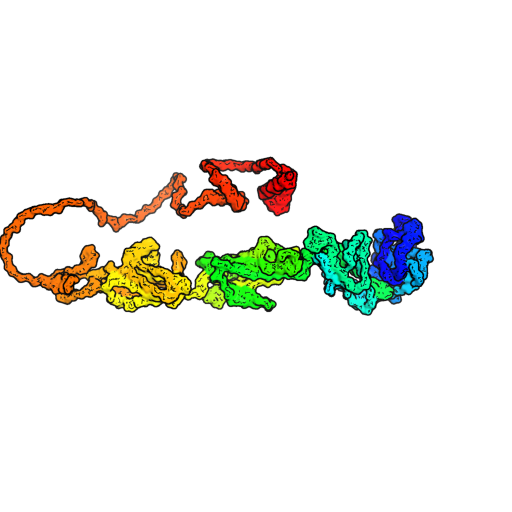16 ? 13.979 25.394 12.181 1.00 79.88 716 VAL A C 1
ATOM 5474 O O . VAL A 1 716 ? 12.794 25.650 11.975 1.00 79.88 716 VAL A O 1
ATOM 5477 N N . SER A 1 717 ? 14.737 24.830 11.231 1.00 66.31 717 SER A N 1
ATOM 5478 C CA . SER A 1 717 ? 14.200 24.440 9.912 1.00 66.31 717 SER A CA 1
ATOM 5479 C C . SER A 1 717 ? 13.252 23.234 9.957 1.00 66.31 717 SER A C 1
ATOM 5481 O O . SER A 1 717 ? 12.407 23.092 9.078 1.00 66.31 717 SER A O 1
ATOM 5483 N N . GLN A 1 718 ? 13.354 22.409 11.003 1.00 66.38 718 GLN A N 1
ATOM 5484 C CA . GLN A 1 718 ? 12.456 21.287 11.295 1.00 66.38 718 GLN A CA 1
ATOM 5485 C C . GLN A 1 718 ? 11.214 21.713 12.106 1.00 66.38 718 GLN A C 1
ATOM 5487 O O . GLN A 1 718 ? 10.398 20.870 12.462 1.00 66.38 718 GLN A O 1
ATOM 5492 N N . GLY A 1 719 ? 11.043 23.012 12.384 1.00 60.66 719 GLY A N 1
ATOM 5493 C CA . GLY A 1 719 ? 9.849 23.559 13.034 1.00 60.66 719 GLY A CA 1
ATOM 5494 C C . GLY A 1 719 ? 9.890 23.609 14.565 1.00 60.66 719 GLY A C 1
ATOM 5495 O O . GLY A 1 719 ? 8.913 24.056 15.166 1.00 60.66 719 GLY A O 1
ATOM 5496 N N . TYR A 1 720 ? 10.997 23.213 15.205 1.00 59.53 720 TYR A N 1
ATOM 5497 C CA . TYR A 1 720 ? 11.162 23.374 16.652 1.00 59.53 720 TYR A CA 1
ATOM 5498 C C . TYR A 1 720 ? 11.221 24.858 17.045 1.00 59.53 720 TYR A C 1
ATOM 5500 O O . TYR A 1 720 ? 11.813 25.687 16.345 1.00 59.53 720 TYR A O 1
ATOM 5508 N N . ASP A 1 721 ? 10.640 25.201 18.197 1.00 84.69 721 ASP A N 1
ATOM 5509 C CA . ASP A 1 721 ? 10.718 26.556 18.737 1.00 84.69 721 ASP A CA 1
ATOM 5510 C C . ASP A 1 721 ? 12.150 26.916 19.181 1.00 84.69 721 ASP A C 1
ATOM 5512 O O . ASP A 1 721 ? 13.006 26.056 19.391 1.00 84.69 721 ASP A O 1
ATOM 5516 N N . ALA A 1 722 ? 12.413 28.211 19.361 1.00 61.41 722 ALA A N 1
ATOM 5517 C CA . ALA A 1 722 ? 13.752 28.722 19.650 1.00 61.41 722 ALA A CA 1
ATOM 5518 C C . ALA A 1 722 ? 14.365 28.241 20.985 1.00 61.41 722 ALA A C 1
ATOM 5520 O O . ALA A 1 722 ? 15.589 28.244 21.109 1.00 61.41 722 ALA A O 1
ATOM 5521 N N . ALA A 1 723 ? 13.569 27.844 21.984 1.00 65.62 723 ALA A N 1
ATOM 5522 C CA . ALA A 1 723 ? 14.085 27.294 23.238 1.00 65.62 723 ALA A CA 1
ATOM 5523 C C . ALA A 1 723 ? 14.404 25.799 23.091 1.00 65.62 723 ALA A C 1
ATOM 5525 O O . ALA A 1 723 ? 15.501 25.366 23.454 1.00 65.62 723 ALA A O 1
ATOM 5526 N N . THR A 1 724 ? 13.498 25.030 22.483 1.00 69.00 724 THR A N 1
ATOM 5527 C CA . THR A 1 724 ? 13.694 23.594 22.223 1.00 69.00 724 THR A CA 1
ATOM 5528 C C . THR A 1 724 ? 14.848 23.345 21.245 1.00 69.00 724 THR A C 1
ATOM 5530 O O . THR A 1 724 ? 15.738 22.540 21.523 1.00 69.00 724 THR A O 1
ATOM 5533 N N . ALA A 1 725 ? 14.919 24.110 20.150 1.00 69.94 725 ALA A N 1
ATOM 5534 C CA . ALA A 1 725 ? 16.021 24.054 19.189 1.00 69.94 725 ALA A CA 1
ATOM 5535 C C . ALA A 1 725 ? 17.379 24.394 19.832 1.00 69.94 725 ALA A C 1
ATOM 5537 O O . ALA A 1 725 ? 18.388 23.777 19.492 1.00 69.94 725 ALA A O 1
ATOM 5538 N N . ALA A 1 726 ? 17.419 25.335 20.786 1.00 67.62 726 ALA A N 1
ATOM 5539 C CA . ALA A 1 726 ? 18.636 25.669 21.530 1.00 67.62 726 ALA A CA 1
ATOM 5540 C C . ALA A 1 726 ? 19.081 24.527 22.457 1.00 67.62 726 ALA A C 1
ATOM 5542 O O . ALA A 1 726 ? 20.266 24.188 22.491 1.00 67.62 726 ALA A O 1
ATOM 5543 N N . ALA A 1 727 ? 18.140 23.895 23.166 1.00 68.75 727 ALA A N 1
ATOM 5544 C CA . ALA A 1 727 ? 18.430 22.770 24.052 1.00 68.75 727 ALA A CA 1
ATOM 5545 C C . ALA A 1 727 ? 19.004 21.565 23.284 1.00 68.75 727 ALA A C 1
ATOM 5547 O O . ALA A 1 727 ? 20.058 21.041 23.661 1.00 68.75 727 ALA A O 1
ATOM 5548 N N . TYR A 1 728 ? 18.375 21.165 22.172 1.00 67.44 728 TYR A N 1
ATOM 5549 C CA . TYR A 1 728 ? 18.882 20.066 21.346 1.00 67.44 728 TYR A CA 1
ATOM 5550 C C . TYR A 1 728 ? 20.207 20.419 20.662 1.00 67.44 728 TYR A C 1
ATOM 5552 O O . TYR A 1 728 ? 21.150 19.630 20.736 1.00 67.44 728 TYR A O 1
ATOM 5560 N N . ALA A 1 729 ? 20.350 21.617 20.082 1.00 79.12 729 ALA A N 1
ATOM 5561 C CA . ALA A 1 729 ? 21.619 22.048 19.490 1.00 79.12 729 ALA A CA 1
ATOM 5562 C C . ALA A 1 729 ? 22.786 21.996 20.493 1.00 79.12 729 ALA A C 1
ATOM 5564 O O . ALA A 1 729 ? 23.901 21.624 20.122 1.00 79.12 729 ALA A O 1
ATOM 5565 N N . GLN A 1 730 ? 22.537 22.296 21.774 1.00 74.06 730 GLN A N 1
ATOM 5566 C CA . GLN A 1 730 ? 23.547 22.178 22.825 1.00 74.06 730 GLN A CA 1
ATOM 5567 C C . GLN A 1 730 ? 23.912 20.718 23.133 1.00 74.06 730 GLN A C 1
ATOM 5569 O O . GLN A 1 730 ? 25.098 20.415 23.272 1.00 74.06 730 GLN A O 1
ATOM 5574 N N . GLN A 1 731 ? 22.938 19.804 23.201 1.00 71.38 731 GLN A N 1
ATOM 5575 C CA . GLN A 1 731 ? 23.211 18.374 23.404 1.00 71.38 731 GLN A CA 1
ATOM 5576 C C . GLN A 1 731 ? 24.023 17.777 22.244 1.00 71.38 731 GLN A C 1
ATOM 5578 O O . GLN A 1 731 ? 25.069 17.169 22.482 1.00 71.38 731 GLN A O 1
ATOM 5583 N N . TYR A 1 732 ? 23.602 18.005 20.996 1.00 70.50 732 TYR A N 1
ATOM 5584 C CA . TYR A 1 732 ? 24.280 17.465 19.814 1.00 70.50 732 TYR A CA 1
ATOM 5585 C C . TYR A 1 732 ? 25.674 18.077 19.596 1.00 70.50 732 TYR A C 1
ATOM 5587 O O . TYR A 1 732 ? 26.614 17.352 19.267 1.00 70.50 732 TYR A O 1
ATOM 5595 N N . ALA A 1 733 ? 25.872 19.374 19.866 1.00 75.25 733 ALA A N 1
ATOM 5596 C CA . ALA A 1 733 ? 27.204 19.986 19.813 1.00 75.25 733 ALA A CA 1
ATOM 5597 C C . ALA A 1 733 ? 28.159 19.440 20.897 1.00 75.25 733 ALA A C 1
ATOM 5599 O O . ALA A 1 733 ? 29.361 19.316 20.650 1.00 75.25 733 ALA A O 1
ATOM 5600 N N . VAL A 1 734 ? 27.644 19.070 22.077 1.00 71.00 734 VAL A N 1
ATOM 5601 C CA . VAL A 1 734 ? 28.436 18.423 23.139 1.00 71.00 734 VAL A CA 1
ATOM 5602 C C . VAL A 1 734 ? 28.746 16.960 22.804 1.00 71.00 734 VAL A C 1
ATOM 5604 O O . VAL A 1 734 ? 29.890 16.549 22.988 1.00 71.00 734 VAL A O 1
ATOM 5607 N N . GLN A 1 735 ? 27.799 16.188 22.258 1.00 68.19 735 GLN A N 1
ATOM 5608 C CA . GLN A 1 735 ? 28.078 14.830 21.765 1.00 68.19 735 GLN A CA 1
ATOM 5609 C C . GLN A 1 735 ? 29.130 14.840 20.648 1.00 68.19 735 GLN A C 1
ATOM 5611 O O . GLN A 1 735 ? 30.092 14.077 20.707 1.00 68.19 735 GLN A O 1
ATOM 5616 N N . TYR A 1 736 ? 29.017 15.759 19.683 1.00 70.75 736 TYR A N 1
ATOM 5617 C CA . TYR A 1 736 ? 30.006 15.913 18.613 1.00 70.75 736 TYR A CA 1
ATOM 5618 C C . TYR A 1 736 ? 31.409 16.248 19.156 1.00 70.75 736 TYR A C 1
ATOM 5620 O O . TYR A 1 736 ? 32.408 15.692 18.699 1.00 70.75 736 TYR A O 1
ATOM 5628 N N . ALA A 1 737 ? 31.498 17.108 20.178 1.00 66.69 737 ALA A N 1
ATOM 5629 C CA . ALA A 1 737 ? 32.760 17.419 20.853 1.00 66.69 737 ALA A CA 1
ATOM 5630 C C . ALA A 1 737 ? 33.340 16.228 21.649 1.00 66.69 737 ALA A C 1
ATOM 5632 O O . ALA A 1 737 ? 34.555 16.159 21.842 1.00 66.69 737 ALA A O 1
ATOM 5633 N N . GLN A 1 738 ? 32.498 15.287 22.094 1.00 66.44 738 GLN A N 1
ATOM 5634 C CA . GLN A 1 738 ? 32.920 14.036 22.735 1.00 66.44 738 GLN A CA 1
ATOM 5635 C C . GLN A 1 738 ? 33.356 12.973 21.713 1.00 66.44 738 GLN A C 1
ATOM 5637 O O . GLN A 1 738 ? 34.300 12.244 21.989 1.00 66.44 738 GLN A O 1
ATOM 5642 N N . SER A 1 739 ? 32.760 12.922 20.514 1.00 65.31 739 SER A N 1
ATOM 5643 C CA . SER A 1 739 ? 33.172 11.999 19.436 1.00 65.31 739 SER A CA 1
ATOM 5644 C C . SER A 1 739 ? 34.493 12.370 18.738 1.00 65.31 739 SER A C 1
ATOM 5646 O O . SER A 1 739 ? 34.910 11.689 17.806 1.00 65.31 739 SER A O 1
ATOM 5648 N N . GLN A 1 740 ? 35.133 13.466 19.154 1.00 56.72 740 GLN A N 1
ATOM 5649 C CA . GLN A 1 740 ? 36.399 13.987 18.614 1.00 56.72 740 GLN A CA 1
ATOM 5650 C C . GLN A 1 740 ? 37.577 13.824 19.608 1.00 56.72 740 GLN A C 1
ATOM 5652 O O . GLN A 1 740 ? 38.602 14.494 19.455 1.00 56.72 740 GLN A O 1
ATOM 5657 N N . GLN A 1 741 ? 37.433 12.970 20.635 1.00 48.88 741 GLN A N 1
ATOM 5658 C CA . GLN A 1 741 ? 38.455 12.648 21.650 1.0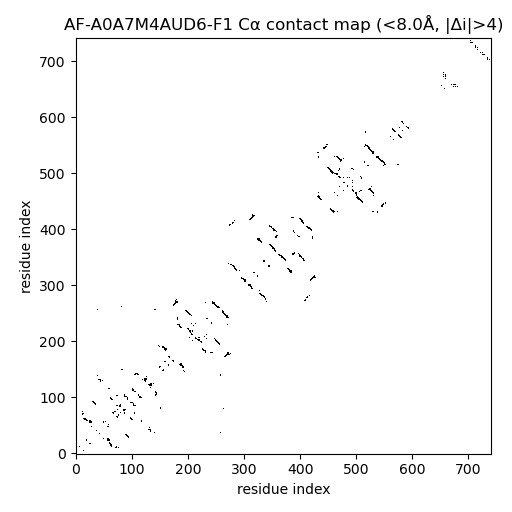0 48.88 741 GLN A CA 1
ATOM 5659 C C . GLN A 1 741 ? 38.832 11.161 21.643 1.00 48.88 741 GLN A C 1
ATOM 5661 O O . GLN A 1 741 ? 40.035 10.891 21.865 1.00 48.88 741 GLN A O 1
#

Foldseek 3Di:
DPDDDDQPPDQLRWDKAFQQDLVRFQALVFKDQQDCPFLLVVLADSCLCCVPDPSSGFARIFGQQPDPDCSHPPNVQVHEQQQFGFKDARMATNVDRRGGAWIWRAHAQFTDTDHRGPCVRRADAPPDNHGHNVNSVVVATRGDDFPFQGHQVGFKAKDKVRHGADADPVPRAGDAAEAAAQDKIKIAMGGPGPADKWKKKKKDWQAELVRHGDDHPDIHIDRDRIRMHTHFDADPVDPVRGDFFTKMKIKIWMAGPSRRIYIGIYIYTHHLQLNADFAKAWDKDWPQDPVCNVQKAFDDWDADPNDIATEIEGEWDDDDQVTKDKIKMARLVIAGPSDPDRRQFFKKKKFKADQAAAPDPPDDRRGDIDMDGVVCSRIDMDMHRHQQADPVNPDGDKMKMWMKTAGSSGGIHDIHIHIYHYHYHCPPADAWDKAWPCQVQFAHEFQDQKDKTKTWTADRFQPLFKKKKKAQDPVLVVDDPVSVVVCVVQQRMDMDDRHHHGDMDIRMGGCNVVAALAWDKTKMKMWMFGHDPPPTHNTDMDIGIHTYHHQSPLDDDPVFVVQPKGWHQDPVRHTAIGGQWGADPVPRDIGRNPDDDDDDDDDDDDDDDDDDDDDDDDDDDDDDDDDDDDDDDDDDDDDDDDDDDDDDDPDDDPLVVQLVVVVVVVDDSVRSSVVSVVPVVDDDDDDDDDDPDDDDDDDDDQFDVVQLVVQLVVVVVVVDDNVRSNVVSVVVRNVVSVVVD

Radius of gyration: 54.1 Å; Cα contacts (8 Å, |Δi|>4): 1410; chains: 1; bounding box: 108×67×180 Å

Mean predicted aligned error: 18.93 Å

Solvent-accessible surface area (backbone atoms only — not comparable to full-atom values): 42675 Å² total; per-residue (Å²): 126,100,72,87,77,73,77,86,71,49,78,49,47,56,45,75,44,86,17,82,42,95,91,60,37,36,20,56,89,32,50,34,67,71,40,67,79,38,67,46,40,60,68,43,50,71,74,55,44,45,66,63,40,102,78,16,48,48,23,50,29,29,39,46,44,81,44,90,42,61,65,14,40,28,32,48,19,62,22,44,25,76,73,64,20,35,22,43,53,33,25,24,24,66,90,39,78,50,32,30,34,28,36,39,29,29,47,66,95,22,53,50,79,50,67,43,42,63,38,85,83,71,34,40,51,64,85,46,89,64,36,8,42,41,23,20,59,74,67,57,64,56,50,54,76,62,74,41,70,44,33,78,94,47,41,24,40,60,20,52,76,76,45,69,70,62,62,33,88,89,79,71,44,52,38,80,40,53,32,37,44,54,41,70,49,36,39,39,70,52,61,57,39,85,70,69,71,48,40,44,38,37,35,40,40,63,46,32,73,87,56,49,75,41,52,95,97,43,69,31,79,44,72,54,76,56,49,62,39,56,48,50,52,84,26,88,89,38,96,72,37,21,43,70,80,45,55,34,42,44,33,43,37,39,32,31,94,78,42,53,60,40,58,52,59,37,44,37,29,21,29,59,55,68,27,63,83,77,58,31,47,43,38,74,46,75,52,80,44,94,92,49,46,92,32,54,42,84,76,50,74,48,78,54,98,88,44,74,28,53,30,33,36,40,42,26,49,62,67,77,94,75,21,33,41,78,48,39,31,41,21,61,76,27,34,32,87,70,46,92,59,91,40,31,52,42,31,37,40,41,34,44,30,56,74,42,41,51,90,63,81,85,56,57,88,90,41,50,78,47,79,45,50,44,92,47,51,46,57,46,72,49,76,50,62,49,38,10,39,44,101,81,68,84,52,73,49,60,28,34,42,36,36,35,31,24,33,75,59,68,54,55,27,64,78,31,59,43,35,36,35,29,38,54,55,76,70,93,65,60,72,64,41,71,51,62,68,58,66,83,47,45,77,30,84,50,62,66,56,58,50,74,47,36,36,33,33,69,38,49,17,92,84,32,46,24,37,44,35,39,25,58,46,74,65,62,79,72,48,53,72,73,53,40,52,57,30,40,80,61,24,46,28,42,71,57,68,71,34,31,57,66,36,72,50,80,42,64,32,57,42,60,89,70,55,37,60,50,66,44,74,48,48,43,33,38,39,37,30,30,60,56,87,89,63,60,40,76,72,42,77,52,71,38,42,30,35,32,36,29,48,55,57,63,83,75,56,67,68,47,49,72,65,69,29,47,60,40,62,50,98,88,65,53,74,42,71,48,54,61,37,47,73,40,90,89,78,73,47,77,45,81,64,79,82,78,84,83,90,87,86,84,83,92,85,78,90,85,89,83,91,80,89,86,87,79,89,88,89,88,85,96,82,87,91,80,88,88,79,92,86,88,88,84,89,83,89,88,85,95,84,90,86,89,90,87,77,89,80,76,84,76,53,74,52,55,58,49,22,53,56,31,39,77,71,72,40,55,65,70,59,17,47,57,52,27,65,59,50,74,76,52,86,89,82,83,91,81,80,89,76,77,94,75,78,85,80,81,80,84,88,78,53,54,65,70,54,24,54,51,42,27,53,51,33,44,73,72,67,42,52,79,65,61,14,47,54,51,13,52,52,54,21,42,51,55,49,60,78,73,114

Sequence (741 aa):
GLDQGMSGRLPFGLDIQSRDTASTQVTFTTMDLADPFHPIMDNVNTNAFQGFDATSGVAQAVLNTKSVSSSNVPGACNGFMENGGYFQRLIRSTEDIQDTVLGVCSYFSGGLIVSTIDLATHSERANSTTFPLLGNVLKHKVTPYPDGFGTLGNGLDLTINGDVPELDPSTGAYALRYMKSDATLNFGFTTSTTSSLHADWIIDGPTNWDGSSLANGVTGHSTENSPSMTFCKADLASQTGCAQGEQWVITLMLHTDDGHARTIDITVETNDIYADEFRPEADAVIDIRTDYEDNVQFIGTKTVANADWDVHRIILQGEGDEAELVIHFDASGSQDQDALEGNGIESYEWKVLFDAPYGDNSFDLDGHEFTQTAASDGEWSYKFKNVTVDSTGTTESQIRIELIVYDSAGKFSEKHRMYFVVVPEGFGDEPPELQWNNVALNNTRFIDDNITISGQILSGSEKGEVYVEAAFSQDDLAESSLVKYQLQLQNLWAKSENLSDGDNFELTLDMSSFYTNQSTRQSVYIKYYEGTYPNERWVTIKWIELDLPACQGLEVNPDAQAAGGEFVLDANGDCQWSGAWSYDPTTGEWTDNSQSTDGGDGTAGGIDTMMLIIGGAVLLLIVFGTLMFVRRGGDGEDDFTGMGGAFGANALDPTEQYVQQLIAQGYPEETARSFAAQYVGGGAAQPAAQPAAQPAAQPAAGYDQAIYDQYYQQFVSQGYDAATAAAYAQQYAVQYAQSQQ

Nearest PDB structures (foldseek):
  3sqb-assembly1_A  TM=4.851E-01  e=1.598E-02  Escherichia coli
  7tw1-assembly1_E  TM=2.109E-01  e=1.394E-05  Homo sapiens
  6z2d-assembly1_A  TM=4.631E-01  e=4.805E-02  Akkermansia muciniphila ATCC BAA-835
  4yfd-assembly1_B  TM=2.203E-01  e=1.203E-03  Mus musculus
  4j3o-assembly1_C  TM=1.824E-01  e=9.218E-03  Escherichia coli K-12

Secondary structure (DSSP, 8-state):
---SS-TTSSGGG-EEEE--STTTSEETTTEE-S-SSSTTSTT--GGGGGGSSTT-EEESEEEE-----TTSTTGGGTSBGGGT-SEEEEEEESS-TTEEEEEEEEETTEEEEEE-S-HHHH---TT-SS--HHHHHHH----PPPTT--BTTBBEEEEETTBPPPBPTTTSSBPPEEE-TT-EEEEEEEES--S-EEEEEEEESSB-TTSPBPPTT--EEE--SS-EEE---B-TTSTTSB-SS-EEEEEEEEEETT--EEEEEEEEEE-TTT---S--B---EEE--TTTGGGEEEEEEEEETTEEEEEEEEE-BSSGGG-BEEEEEE-TT-B-SS-SSTT-EEEEEEEEE----TT---S-SS-EEEEEEGGGTT-EEEEE----B-TTSS-B--EEEEEEEEETTS-B---EEEEEEEE-TTTT--PPEEEEGGGGGTTEE---SEEEEEEEEEES-TTS-EEEEEESSSGGGTS-HHHHHHHHTTTSEEE---B-TT-EEEEEEE-GGG--SS-EEEEEEEEEEES-TT--EEEEEEEEEEEE-GGGGPPPPHHHHHTT-EEEE-TTS-EEEESSEEE-TTT--EEE-----------------------------------------------------SS------HHHHHHHHHHTTT--HHHHHHHHHHHTTS------PPPPP-PPPPPPS-S-HHHHHHHHHHHHHTT--HHHHHHHHHHHHHHHHHTT-

pLDDT: mean 81.79, std 20.67, range [23.55, 98.38]